Protein AF-0000000080638027 (afdb_homodimer)

Solvent-accessible surface area (backbone atoms only — not comparable to full-atom values): 30414 Å² total; per-residue (Å²): 112,67,66,59,52,50,53,53,52,50,51,52,50,50,53,31,50,50,35,41,50,49,53,50,50,50,38,49,48,41,51,50,54,26,44,48,64,58,46,44,28,52,50,46,30,54,32,40,14,24,24,44,79,69,52,69,70,39,82,75,74,63,70,72,46,83,67,70,30,71,64,28,46,64,45,35,45,59,78,43,69,43,68,48,13,46,51,43,37,51,51,43,24,51,52,20,22,51,25,27,47,54,32,11,49,50,45,12,46,44,69,55,70,52,86,56,92,59,50,66,58,52,51,48,54,42,50,47,55,68,35,48,44,60,74,71,37,45,61,43,41,48,52,52,34,52,75,70,64,34,58,60,46,66,48,78,73,24,57,63,29,45,34,29,47,41,62,49,20,49,55,36,20,55,54,50,62,71,49,65,64,64,62,58,51,53,38,44,73,72,65,46,31,52,60,48,38,41,64,70,49,46,47,64,73,37,43,43,52,49,46,51,47,33,51,54,41,34,45,51,51,58,47,43,39,66,60,50,59,72,40,38,79,49,74,87,66,28,29,49,46,43,52,52,56,62,43,55,47,98,87,54,65,49,57,27,33,39,24,19,40,43,54,58,63,39,45,59,38,44,51,52,43,65,72,46,46,64,37,69,57,49,61,65,50,64,76,60,62,74,64,60,82,112,112,68,66,60,54,50,52,53,53,50,50,53,52,49,54,32,50,50,37,40,51,48,53,49,50,49,38,50,48,41,50,50,52,26,44,47,66,59,46,43,26,51,51,48,30,53,32,39,14,23,25,44,78,68,53,69,69,38,81,75,75,62,70,72,47,84,66,68,30,72,62,26,45,64,46,34,45,60,79,42,67,43,69,49,13,46,51,43,37,52,51,43,24,52,50,20,23,50,25,28,47,55,31,11,47,50,44,12,47,44,69,54,72,54,87,55,92,60,50,69,58,52,52,49,54,41,50,48,55,65,34,46,43,61,73,71,37,45,62,43,42,47,53,52,34,51,73,71,65,35,58,60,46,66,48,76,72,22,58,62,30,47,34,29,46,41,63,50,19,50,55,37,21,56,53,51,62,70,50,65,64,61,62,58,51,54,38,45,73,73,64,46,31,50,60,50,38,42,65,70,49,46,48,66,73,37,42,42,53,49,48,51,46,33,51,52,41,34,44,51,52,58,48,43,38,65,60,51,58,72,39,38,77,49,74,88,64,27,30,49,46,42,53,53,55,63,42,54,47,98,87,52,66,48,57,26,33,39,24,19,40,42,53,59,63,38,45,60,36,44,51,52,42,66,71,46,44,63,38,68,56,49,60,66,51,63,77,61,62,76,66,61,84,111

Organism: Winmispira thermophila (strain ATCC 700085 / DSM 6578 / Z-1203) (NCBI:txid869211)

Structure (mmCIF, N/CA/C/O backbone):
data_AF-0000000080638027-model_v1
#
loop_
_entity.id
_entity.type
_entity.pdbx_description
1 polymer 'ABC-type transporter, integral membrane subunit'
#
loop_
_atom_site.group_PDB
_atom_site.id
_atom_site.type_symbol
_atom_site.label_atom_id
_atom_site.label_alt_id
_atom_site.label_comp_id
_atom_site.label_asym_id
_atom_site.label_entity_id
_atom_site.label_seq_id
_atom_site.pdbx_PDB_ins_code
_atom_site.Cartn_x
_atom_site.Cartn_y
_atom_site.Cartn_z
_atom_site.occupancy
_atom_site.B_iso_or_equiv
_atom_site.auth_seq_id
_atom_site.auth_comp_id
_atom_site.auth_asym_id
_atom_site.auth_atom_id
_atom_site.pdbx_PDB_model_num
ATOM 1 N N . MET A 1 1 ? 46.594 35.781 19.531 1 66.88 1 MET A N 1
ATOM 2 C CA . MET A 1 1 ? 45.375 35.125 19.969 1 66.88 1 MET A CA 1
ATOM 3 C C . MET A 1 1 ? 44.25 35.312 18.938 1 66.88 1 MET A C 1
ATOM 5 O O . MET A 1 1 ? 43.531 34.344 18.625 1 66.88 1 MET A O 1
ATOM 9 N N . GLU A 1 2 ? 44.219 36.375 18.234 1 80.38 2 GLU A N 1
ATOM 10 C CA . GLU A 1 2 ? 43.219 36.688 17.219 1 80.38 2 GLU A CA 1
ATOM 11 C C . GLU A 1 2 ? 43.438 35.875 15.953 1 80.38 2 GLU A C 1
ATOM 13 O O . GLU A 1 2 ? 42.469 35.375 15.344 1 80.38 2 GLU A O 1
ATOM 18 N N . THR A 1 3 ? 44.719 35.625 15.648 1 81.44 3 THR A N 1
ATOM 19 C CA . THR A 1 3 ? 45.031 34.906 14.422 1 81.44 3 THR A CA 1
ATOM 20 C C . THR A 1 3 ? 44.688 33.406 14.57 1 81.44 3 THR A C 1
ATOM 22 O O . THR A 1 3 ? 44.188 32.812 13.625 1 81.44 3 THR A O 1
ATOM 25 N N . ALA A 1 4 ? 44.906 32.938 15.766 1 83.12 4 ALA A N 1
ATOM 26 C CA . ALA A 1 4 ? 44.625 31.516 16.031 1 83.12 4 ALA A CA 1
ATOM 27 C C . ALA A 1 4 ? 43.125 31.25 15.984 1 83.12 4 ALA A C 1
ATOM 29 O O . ALA A 1 4 ? 42.688 30.219 15.453 1 83.12 4 ALA A O 1
ATOM 30 N N . MET A 1 5 ? 42.312 32.156 16.516 1 82.81 5 MET A N 1
ATOM 31 C CA . MET A 1 5 ? 40.875 32.062 16.5 1 82.81 5 MET A CA 1
ATOM 32 C C . MET A 1 5 ? 40.344 32.125 15.078 1 82.81 5 MET A C 1
ATOM 34 O O . MET A 1 5 ? 39.406 31.422 14.719 1 82.81 5 MET A O 1
ATOM 38 N N . ALA A 1 6 ? 40.969 33 14.273 1 83.88 6 ALA A N 1
ATOM 39 C CA . ALA A 1 6 ? 40.562 33.188 12.883 1 83.88 6 ALA A CA 1
ATOM 40 C C . ALA A 1 6 ? 40.812 31.906 12.078 1 83.88 6 ALA A C 1
ATOM 42 O O . ALA A 1 6 ? 40 31.5 11.266 1 83.88 6 ALA A O 1
ATOM 43 N N . THR A 1 7 ? 41.875 31.297 12.289 1 82.56 7 THR A N 1
ATOM 44 C CA . THR A 1 7 ? 42.25 30.078 11.594 1 82.56 7 THR A CA 1
ATOM 45 C C . THR A 1 7 ? 41.344 28.922 11.992 1 82.56 7 THR A C 1
ATOM 47 O O . THR A 1 7 ? 40.938 28.109 11.148 1 82.56 7 THR A O 1
ATOM 50 N N . LEU A 1 8 ? 40.938 28.875 13.305 1 79.75 8 LEU A N 1
ATOM 51 C CA . LEU A 1 8 ? 40.031 27.859 13.812 1 79.75 8 LEU A CA 1
ATOM 52 C C . LEU A 1 8 ? 38.625 28.031 13.227 1 79.75 8 LEU A C 1
ATOM 54 O O . LEU A 1 8 ? 37.969 27.047 12.891 1 79.75 8 LEU A O 1
ATOM 58 N N . MET A 1 9 ? 38.25 29.344 13.102 1 80.31 9 MET A N 1
ATOM 59 C CA . MET A 1 9 ? 36.938 29.641 12.531 1 80.31 9 MET A CA 1
ATOM 60 C C . MET A 1 9 ? 36.906 29.281 11.047 1 80.31 9 MET A C 1
ATOM 62 O O . MET A 1 9 ? 35.875 28.797 10.555 1 80.31 9 MET A O 1
ATOM 66 N N . GLU A 1 10 ? 38 29.516 10.391 1 79.81 10 GLU A N 1
ATOM 67 C CA . GLU A 1 10 ? 38.062 29.188 8.969 1 79.81 10 GLU A CA 1
ATOM 68 C C . GLU A 1 10 ? 38.062 27.672 8.75 1 79.81 10 GLU A C 1
ATOM 70 O O . GLU A 1 10 ? 37.438 27.188 7.812 1 79.81 10 GLU A O 1
ATOM 75 N N . LYS A 1 11 ? 38.781 26.984 9.57 1 76.44 11 LYS A N 1
ATOM 76 C CA . LYS A 1 11 ? 38.812 25.516 9.492 1 76.44 11 LYS A CA 1
ATOM 77 C C . LYS A 1 11 ? 37.406 24.938 9.75 1 76.44 11 LYS A C 1
ATOM 79 O O . LYS A 1 11 ? 37 24.016 9.047 1 76.44 11 LYS A O 1
ATOM 84 N N . LYS A 1 12 ? 36.719 25.453 10.695 1 75.19 12 LYS A N 1
ATOM 85 C CA . LYS A 1 12 ? 35.375 25 11.016 1 75.19 12 LYS A CA 1
ATOM 86 C C . LYS A 1 12 ? 34.438 25.266 9.852 1 75.19 12 LYS A C 1
ATOM 88 O O . LYS A 1 12 ? 33.562 24.438 9.531 1 75.19 12 LYS A O 1
ATOM 93 N N . LYS A 1 13 ? 34.625 26.406 9.242 1 76.62 13 LYS A N 1
ATOM 94 C CA . LYS A 1 13 ? 33.812 26.766 8.094 1 76.62 13 LYS A CA 1
ATOM 95 C C . LYS A 1 13 ? 34.062 25.812 6.922 1 76.62 13 LYS A C 1
ATOM 97 O O . LYS A 1 13 ? 33.125 25.422 6.219 1 76.62 13 LYS A O 1
ATOM 102 N N . ARG A 1 14 ? 35.281 25.438 6.68 1 77.12 14 ARG A N 1
ATOM 103 C CA . ARG A 1 14 ? 35.656 24.516 5.602 1 77.12 14 ARG A CA 1
ATOM 104 C C . ARG A 1 14 ? 35.094 23.125 5.848 1 77.12 14 ARG A C 1
ATOM 106 O O . ARG A 1 14 ? 34.625 22.469 4.918 1 77.12 14 ARG A O 1
ATOM 113 N N . GLU A 1 15 ? 35.188 22.656 7.031 1 74.06 15 GLU A N 1
ATOM 114 C CA . GLU A 1 15 ? 34.656 21.359 7.414 1 74.06 15 GLU A CA 1
ATOM 115 C C . GLU A 1 15 ? 33.125 21.312 7.23 1 74.06 15 GLU A C 1
ATOM 117 O O . GLU A 1 15 ? 32.594 20.312 6.77 1 74.06 15 GLU A O 1
ATOM 122 N N . GLN A 1 16 ? 32.531 22.422 7.527 1 73.5 16 GLN A N 1
ATOM 123 C CA . GLN A 1 16 ? 31.062 22.5 7.363 1 73.5 16 GLN A CA 1
ATOM 124 C C . GLN A 1 16 ? 30.672 22.453 5.891 1 73.5 16 GLN A C 1
ATOM 126 O O . GLN A 1 16 ? 29.688 21.812 5.523 1 73.5 16 GLN A O 1
ATOM 131 N N . LYS A 1 17 ? 31.5 23.141 5.164 1 76.12 17 LYS A N 1
ATOM 132 C CA . LYS A 1 17 ? 31.25 23.141 3.727 1 76.12 17 LYS A CA 1
ATOM 133 C C . LYS A 1 17 ? 31.438 21.75 3.135 1 76.12 17 LYS A C 1
ATOM 135 O O . LYS A 1 17 ? 30.656 21.312 2.287 1 76.12 17 LYS A O 1
ATOM 140 N N . THR A 1 18 ? 32.438 21.062 3.57 1 75.62 18 THR A N 1
ATOM 141 C CA . THR A 1 18 ? 32.719 19.719 3.08 1 75.62 18 THR A CA 1
ATOM 142 C C . THR A 1 18 ? 31.625 18.75 3.463 1 75.62 18 THR A C 1
ATOM 144 O O . THR A 1 18 ? 31.203 17.906 2.65 1 75.62 18 THR A O 1
ATOM 147 N N . LEU A 1 19 ? 31.141 18.859 4.539 1 72.88 19 LEU A N 1
ATOM 148 C CA . LEU A 1 19 ? 30.094 17.969 5.012 1 72.88 19 LEU A CA 1
ATOM 149 C C . LEU A 1 19 ? 28.781 18.25 4.293 1 72.88 19 LEU A C 1
ATOM 151 O O . LEU A 1 19 ? 28.016 17.312 4.02 1 72.88 19 LEU A O 1
ATOM 155 N N . TYR A 1 20 ? 28.641 19.531 4.066 1 72.38 20 TYR A N 1
ATOM 156 C CA . TYR A 1 20 ? 27.484 19.906 3.268 1 72.38 20 TYR A CA 1
ATOM 157 C C . TYR A 1 20 ? 27.531 19.266 1.887 1 72.38 20 TYR A C 1
ATOM 159 O O . TYR A 1 20 ? 26.547 18.672 1.435 1 72.38 20 TYR A O 1
ATOM 167 N N . TYR A 1 21 ? 28.703 19.281 1.312 1 76.38 21 TYR A N 1
ATOM 168 C CA . TYR A 1 21 ? 28.875 18.703 -0.019 1 76.38 21 TYR A CA 1
ATOM 169 C C . TYR A 1 21 ? 28.781 17.188 0.023 1 76.38 21 TYR A C 1
ATOM 171 O O . TYR A 1 21 ? 28.219 16.562 -0.885 1 76.38 21 TYR A O 1
ATOM 179 N N . PHE A 1 22 ? 29.25 16.672 1.063 1 76.5 22 PHE A N 1
ATOM 180 C CA . PHE A 1 22 ? 29.172 15.227 1.229 1 76.5 22 PHE A CA 1
ATOM 181 C C . PHE A 1 22 ? 27.719 14.766 1.358 1 76.5 22 PHE A C 1
ATOM 183 O O . PHE A 1 22 ? 27.328 13.781 0.743 1 76.5 22 PHE A O 1
ATOM 190 N N . SER A 1 23 ? 26.984 15.469 2.133 1 74.19 23 SER A N 1
ATOM 191 C CA . SER A 1 23 ? 25.562 15.148 2.301 1 74.19 23 SER A CA 1
ATOM 192 C C . SER A 1 23 ? 24.812 15.266 0.981 1 74.19 23 SER A C 1
ATOM 194 O O . SER A 1 23 ? 23.953 14.438 0.669 1 74.19 23 SER A O 1
ATOM 196 N N . ARG A 1 24 ? 25.234 16.203 0.282 1 74.88 24 ARG A N 1
ATOM 197 C CA . ARG A 1 24 ? 24.625 16.406 -1.027 1 74.88 24 ARG A CA 1
ATOM 198 C C . ARG A 1 24 ? 24.984 15.273 -1.979 1 74.88 24 ARG A C 1
ATOM 200 O O . ARG A 1 24 ? 24.125 14.773 -2.705 1 74.88 24 ARG A O 1
ATOM 207 N N . VAL A 1 25 ? 26.203 14.898 -1.945 1 82.19 25 VAL A N 1
ATOM 208 C CA . VAL A 1 25 ? 26.672 13.812 -2.803 1 82.19 25 VAL A CA 1
ATOM 209 C C . VAL A 1 25 ? 25.938 12.523 -2.436 1 82.19 25 VAL A C 1
ATOM 211 O O . VAL A 1 25 ? 25.531 11.758 -3.316 1 82.19 25 VAL A O 1
ATOM 214 N N . LEU A 1 26 ? 25.703 12.336 -1.19 1 80.44 26 LEU A N 1
ATOM 215 C CA . LEU A 1 26 ? 25 11.141 -0.727 1 80.44 26 LEU A CA 1
ATOM 216 C C . LEU A 1 26 ? 23.562 11.117 -1.227 1 80.44 26 LEU A C 1
ATOM 218 O O . LEU A 1 26 ? 23.078 10.07 -1.67 1 80.44 26 LEU A O 1
ATOM 222 N N . ILE A 1 27 ? 22.969 12.211 -1.187 1 77.44 27 ILE A N 1
ATOM 223 C CA . ILE A 1 27 ? 21.578 12.32 -1.648 1 77.44 27 ILE A CA 1
ATOM 224 C C . ILE A 1 27 ? 21.516 12.008 -3.143 1 77.44 27 ILE A C 1
ATOM 226 O O . ILE A 1 27 ? 20.641 11.25 -3.586 1 77.44 27 ILE A O 1
ATOM 230 N N . TYR A 1 28 ? 22.469 12.508 -3.844 1 81.12 28 TYR A N 1
ATOM 231 C CA . TYR A 1 28 ? 22.484 12.266 -5.281 1 81.12 28 TYR A CA 1
ATOM 232 C C . TYR A 1 28 ? 22.766 10.797 -5.59 1 81.12 28 TYR A C 1
ATOM 234 O O . TYR A 1 28 ? 22.188 10.227 -6.512 1 81.12 28 TYR A O 1
ATOM 242 N N . ILE A 1 29 ? 23.609 10.266 -4.816 1 85.81 29 ILE A N 1
ATOM 243 C CA . ILE A 1 29 ? 23.938 8.859 -5.012 1 85.81 29 ILE A CA 1
ATOM 244 C C . ILE A 1 29 ? 22.688 8 -4.75 1 85.81 29 ILE A C 1
ATOM 246 O O . ILE A 1 29 ? 22.359 7.109 -5.535 1 85.81 29 ILE A O 1
ATOM 250 N N . LEU A 1 30 ? 21.984 8.32 -3.676 1 84.56 30 LEU A N 1
ATOM 251 C CA . LEU A 1 30 ? 20.781 7.566 -3.334 1 84.56 30 LEU A CA 1
ATOM 252 C C . LEU A 1 30 ? 19.703 7.758 -4.395 1 84.56 30 LEU A C 1
ATOM 254 O O . LEU A 1 30 ? 19.016 6.801 -4.781 1 84.56 30 LEU A O 1
ATOM 258 N N . LEU A 1 31 ? 19.609 8.953 -4.848 1 81.06 31 LEU A N 1
ATOM 259 C CA . LEU A 1 31 ? 18.609 9.242 -5.859 1 81.06 31 LEU A CA 1
ATOM 260 C C . LEU A 1 31 ? 18.938 8.547 -7.176 1 81.06 31 LEU A C 1
ATOM 262 O O . LEU A 1 31 ? 18.047 7.98 -7.82 1 81.06 31 LEU A O 1
ATOM 266 N N . ILE A 1 32 ? 20.219 8.578 -7.543 1 83.88 32 ILE A N 1
ATOM 267 C CA . ILE A 1 32 ? 20.656 7.977 -8.805 1 83.88 32 ILE A CA 1
ATOM 268 C C . ILE A 1 32 ? 20.531 6.457 -8.719 1 83.88 32 ILE A C 1
ATOM 270 O O . ILE A 1 32 ? 19.984 5.82 -9.617 1 83.88 32 ILE A O 1
ATOM 274 N N . LEU A 1 33 ? 21 5.918 -7.645 1 84.62 33 LEU A N 1
ATOM 275 C CA . LEU A 1 33 ? 20.938 4.469 -7.484 1 84.62 33 LEU A CA 1
ATOM 276 C C . LEU A 1 33 ? 19.484 4.004 -7.367 1 84.62 33 LEU A C 1
ATOM 278 O O . LEU A 1 33 ? 19.125 2.969 -7.93 1 84.62 33 LEU A O 1
ATOM 282 N N . GLY A 1 34 ? 18.703 4.793 -6.59 1 80.19 34 GLY A N 1
ATOM 283 C CA . GLY A 1 34 ? 17.281 4.492 -6.516 1 80.19 34 GLY A CA 1
ATOM 284 C C . GLY A 1 34 ? 16.578 4.566 -7.859 1 80.19 34 GLY A C 1
ATOM 285 O O . GLY A 1 34 ? 15.781 3.691 -8.195 1 80.19 34 GLY A O 1
ATOM 286 N N . ALA A 1 35 ? 16.938 5.57 -8.586 1 79.25 35 ALA A N 1
ATOM 287 C CA . ALA A 1 35 ? 16.375 5.734 -9.93 1 79.25 35 ALA A CA 1
ATOM 288 C C . ALA A 1 35 ? 16.766 4.566 -10.836 1 79.25 35 ALA A C 1
ATOM 290 O O . ALA A 1 35 ? 15.938 4.059 -11.586 1 79.25 35 ALA A O 1
ATOM 291 N N . LEU A 1 36 ? 17.969 4.172 -10.742 1 80.38 36 LEU A N 1
ATOM 292 C CA . LEU A 1 36 ? 18.438 3.057 -11.562 1 80.38 36 LEU A CA 1
ATOM 293 C C . LEU A 1 36 ? 17.719 1.769 -11.195 1 80.38 36 LEU A C 1
ATOM 295 O O . LEU A 1 36 ? 17.344 0.99 -12.078 1 80.38 36 LEU A O 1
ATOM 299 N N . MET A 1 37 ? 17.469 1.604 -9.969 1 75.69 37 MET A N 1
ATOM 300 C CA . MET A 1 37 ? 16.797 0.396 -9.5 1 75.69 37 MET A CA 1
ATOM 301 C C . MET A 1 37 ? 15.352 0.37 -9.961 1 75.69 37 MET A C 1
ATOM 303 O O . MET A 1 37 ? 14.812 -0.694 -10.273 1 75.69 37 MET A O 1
ATOM 307 N N . ILE A 1 38 ? 14.781 1.495 -9.992 1 76.19 38 ILE A N 1
ATOM 308 C CA . ILE A 1 38 ? 13.359 1.571 -10.328 1 76.19 38 ILE A CA 1
ATOM 309 C C . ILE A 1 38 ? 13.195 1.632 -11.844 1 76.19 38 ILE A C 1
ATOM 311 O O . ILE A 1 38 ? 12.328 0.965 -12.406 1 76.19 38 ILE A O 1
ATOM 315 N N . PHE A 1 39 ? 14.07 2.336 -12.539 1 81.06 39 PHE A N 1
ATOM 316 C CA . PHE A 1 39 ? 13.867 2.607 -13.961 1 81.06 39 PHE A CA 1
ATOM 317 C C . PHE A 1 39 ? 14.492 1.511 -14.812 1 81.06 39 PHE A C 1
ATOM 319 O O . PHE A 1 39 ? 14.141 1.344 -15.977 1 81.06 39 PHE A O 1
ATOM 326 N N . PHE A 1 40 ? 15.367 0.772 -14.25 1 83.5 40 PHE A N 1
ATOM 327 C CA . PHE A 1 40 ? 15.977 -0.31 -15.016 1 83.5 40 PHE A CA 1
ATOM 328 C C . PHE A 1 40 ? 14.914 -1.312 -15.469 1 83.5 40 PHE A C 1
ATOM 330 O O . PHE A 1 40 ? 14.805 -1.614 -16.656 1 83.5 40 PHE A O 1
ATOM 337 N N . PRO A 1 41 ? 14.164 -1.833 -14.508 1 85.69 41 PRO A N 1
ATOM 338 C CA . PRO A 1 41 ? 13.109 -2.76 -14.93 1 85.69 41 PRO A CA 1
ATOM 339 C C . PRO A 1 41 ? 12.141 -2.135 -15.93 1 85.69 41 PRO A C 1
ATOM 341 O O . PRO A 1 41 ? 11.648 -2.82 -16.828 1 85.69 41 PRO A O 1
ATOM 344 N N . PHE A 1 42 ? 11.883 -0.958 -15.695 1 88.38 42 PHE A N 1
ATOM 345 C CA . PHE A 1 42 ? 11.008 -0.257 -16.625 1 88.38 42 PHE A CA 1
ATOM 346 C C . PHE A 1 42 ? 11.648 -0.181 -18.016 1 88.38 42 PHE A C 1
ATOM 348 O O . PHE A 1 42 ? 10.984 -0.456 -19.016 1 88.38 42 PHE A O 1
ATOM 355 N N . ALA A 1 43 ? 12.922 0.19 -18.031 1 89.06 43 ALA A N 1
ATOM 356 C CA . ALA A 1 43 ? 13.648 0.259 -19.297 1 89.06 43 ALA A CA 1
ATOM 357 C C . ALA A 1 43 ? 13.719 -1.112 -19.953 1 89.06 43 ALA A C 1
ATOM 359 O O . ALA A 1 43 ? 13.594 -1.224 -21.172 1 89.06 43 ALA A O 1
ATOM 360 N N . TRP A 1 44 ? 13.883 -2.074 -19.172 1 88.31 44 TRP A N 1
ATOM 361 C CA . TRP A 1 44 ? 13.914 -3.445 -19.656 1 88.31 44 TRP A CA 1
ATOM 362 C C . TRP A 1 44 ? 12.586 -3.82 -20.312 1 88.31 44 TRP A C 1
ATOM 364 O O . TRP A 1 44 ? 12.562 -4.453 -21.359 1 88.31 44 TRP A O 1
ATOM 374 N N . THR A 1 45 ? 11.539 -3.457 -19.641 1 90.94 45 THR A N 1
ATOM 375 C CA . THR A 1 45 ? 10.195 -3.754 -20.125 1 90.94 45 THR A CA 1
ATOM 376 C C . THR A 1 45 ? 9.953 -3.09 -21.469 1 90.94 45 THR A C 1
ATOM 378 O O . THR A 1 45 ? 9.508 -3.744 -22.422 1 90.94 45 THR A O 1
ATOM 381 N N . VAL A 1 46 ? 10.344 -1.877 -21.609 1 93.25 46 VAL A N 1
ATOM 382 C CA . VAL A 1 46 ? 10.141 -1.142 -22.844 1 93.25 46 VAL A CA 1
ATOM 383 C C . VAL A 1 46 ? 11.039 -1.713 -23.938 1 93.25 46 VAL A C 1
ATOM 385 O O . VAL A 1 46 ? 10.602 -1.912 -25.078 1 93.25 46 VAL A O 1
ATOM 388 N N . SER A 1 47 ? 12.242 -1.989 -23.594 1 94.06 47 SER A N 1
ATOM 389 C CA . SER A 1 47 ? 13.18 -2.57 -24.547 1 94.06 47 SER A CA 1
ATOM 390 C C . SER A 1 47 ? 12.68 -3.916 -25.062 1 94.06 47 SER A C 1
ATOM 392 O O . SER A 1 47 ? 12.656 -4.152 -26.266 1 94.06 47 SER A O 1
ATOM 394 N N . THR A 1 48 ? 12.234 -4.77 -24.156 1 93 48 THR A N 1
ATOM 395 C CA . THR A 1 48 ? 11.781 -6.109 -24.516 1 93 48 THR A CA 1
ATOM 396 C C . THR A 1 48 ? 10.492 -6.051 -25.328 1 93 48 THR A C 1
ATOM 398 O O . THR A 1 48 ? 10.266 -6.887 -26.203 1 93 48 THR A O 1
ATOM 401 N N . SER A 1 49 ? 9.664 -5.059 -25.031 1 95.12 49 SER A N 1
ATOM 402 C CA . SER A 1 49 ? 8.398 -4.895 -25.734 1 95.12 49 SER A CA 1
ATOM 403 C C . SER A 1 49 ? 8.633 -4.629 -27.219 1 95.12 49 SER A C 1
ATOM 405 O O . SER A 1 49 ? 7.719 -4.766 -28.031 1 95.12 49 SER A O 1
ATOM 407 N N . LEU A 1 50 ? 9.898 -4.266 -27.578 1 97.25 50 LEU A N 1
ATOM 408 C CA . LEU A 1 50 ? 10.219 -3.887 -28.938 1 97.25 50 LEU A CA 1
ATOM 409 C C . LEU A 1 50 ? 11.086 -4.945 -29.609 1 97.25 50 LEU A C 1
ATOM 411 O O . LEU A 1 50 ? 11.586 -4.738 -30.719 1 97.25 50 LEU A O 1
ATOM 415 N N . LYS A 1 51 ? 11.219 -6.047 -29 1 96.19 51 LYS A N 1
ATOM 416 C CA . LYS A 1 51 ? 12.07 -7.117 -29.516 1 96.19 51 LYS A CA 1
ATOM 417 C C . LYS A 1 51 ? 11.242 -8.18 -30.234 1 96.19 51 LYS A C 1
ATOM 419 O O . LYS A 1 51 ? 10.078 -8.391 -29.922 1 96.19 51 LYS A O 1
ATOM 424 N N . THR A 1 52 ? 11.883 -8.883 -31.172 1 94.25 52 THR A N 1
ATOM 425 C CA . THR A 1 52 ? 11.305 -10.078 -31.781 1 94.25 52 THR A CA 1
ATOM 426 C C . THR A 1 52 ? 11.453 -11.273 -30.844 1 94.25 52 THR A C 1
ATOM 428 O O . THR A 1 52 ? 12.164 -11.203 -29.844 1 94.25 52 THR A O 1
ATOM 431 N N . ASP A 1 53 ? 10.727 -12.312 -31.203 1 89.44 53 ASP A N 1
ATOM 432 C CA . ASP A 1 53 ? 10.805 -13.531 -30.406 1 89.44 53 ASP A CA 1
ATOM 433 C C . ASP A 1 53 ? 12.25 -14.031 -30.312 1 89.44 53 ASP A C 1
ATOM 435 O O . ASP A 1 53 ? 12.688 -14.469 -29.234 1 89.44 53 ASP A O 1
ATOM 439 N N . LYS A 1 54 ? 12.922 -13.914 -31.391 1 89.88 54 LYS A N 1
ATOM 440 C CA . LYS A 1 54 ? 14.305 -14.383 -31.453 1 89.88 54 LYS A CA 1
ATOM 441 C C . LYS A 1 54 ? 15.219 -13.508 -30.594 1 89.88 54 LYS A C 1
ATOM 443 O O . LYS A 1 54 ? 16.094 -14.016 -29.891 1 89.88 54 LYS A O 1
ATOM 448 N N . GLN A 1 55 ? 14.977 -12.234 -30.594 1 91.94 55 GLN A N 1
ATOM 449 C CA . GLN A 1 55 ? 15.812 -11.273 -29.875 1 91.94 55 GLN A CA 1
ATOM 450 C C . GLN A 1 55 ? 15.648 -11.43 -28.359 1 91.94 55 GLN A C 1
ATOM 452 O O . GLN A 1 55 ? 16.594 -11.188 -27.594 1 91.94 55 GLN A O 1
ATOM 457 N N . VAL A 1 56 ? 14.492 -11.812 -27.953 1 87.38 56 VAL A N 1
ATOM 458 C CA . VAL A 1 56 ? 14.195 -11.961 -26.531 1 87.38 56 VAL A CA 1
ATOM 459 C C . VAL A 1 56 ? 15.039 -13.086 -25.938 1 87.38 56 VAL A C 1
ATOM 461 O O . VAL A 1 56 ? 15.445 -13.023 -24.781 1 87.38 56 VAL A O 1
ATOM 464 N N . LEU A 1 57 ? 15.367 -14.016 -26.766 1 82.44 57 LEU A N 1
ATOM 465 C CA . LEU A 1 57 ? 16.062 -15.203 -26.297 1 82.44 57 LEU A CA 1
ATOM 466 C C . LEU A 1 57 ? 17.578 -15.07 -26.531 1 82.44 57 LEU A C 1
ATOM 468 O O . LEU A 1 57 ? 18.344 -15.953 -26.125 1 82.44 57 LEU A O 1
ATOM 472 N N . GLU A 1 58 ? 17.953 -14.023 -27.094 1 82.88 58 GLU A N 1
ATOM 473 C CA . GLU A 1 58 ? 19.375 -13.836 -27.422 1 82.88 58 GLU A CA 1
ATOM 474 C C . GLU A 1 58 ? 20.203 -13.617 -26.156 1 82.88 58 GLU A C 1
ATOM 476 O O . GLU A 1 58 ? 19.719 -13.062 -25.172 1 82.88 58 GLU A O 1
ATOM 481 N N . PHE A 1 59 ? 21.344 -14.156 -26.188 1 80.81 59 PHE A N 1
ATOM 482 C CA . PHE A 1 59 ? 22.328 -13.898 -25.156 1 80.81 59 PHE A CA 1
ATOM 483 C C . PHE A 1 59 ? 23.656 -13.438 -25.766 1 80.81 59 PHE A C 1
ATOM 485 O O . PHE A 1 59 ? 24.156 -14.062 -26.703 1 80.81 59 PHE A O 1
ATOM 492 N N . PRO A 1 60 ? 24.203 -12.328 -25.328 1 81.12 60 PRO A N 1
ATOM 493 C CA . PRO A 1 60 ? 23.719 -11.43 -24.281 1 81.12 60 PRO A CA 1
ATOM 494 C C . PRO A 1 60 ? 22.5 -10.625 -24.703 1 81.12 60 PRO A C 1
ATOM 496 O O . PRO A 1 60 ? 22.266 -10.422 -25.906 1 81.12 60 PRO A O 1
ATOM 499 N N . PRO A 1 61 ? 21.766 -10.234 -23.688 1 80.88 61 PRO A N 1
ATOM 500 C CA . PRO A 1 61 ? 20.562 -9.484 -24.016 1 80.88 61 PRO A CA 1
ATOM 501 C C . PRO A 1 61 ? 20.859 -8.172 -24.734 1 80.88 61 PRO A C 1
ATOM 503 O O . PRO A 1 61 ? 21.844 -7.508 -24.422 1 80.88 61 PRO A O 1
ATOM 506 N N . SER A 1 62 ? 20.094 -7.922 -25.781 1 84.81 62 SER A N 1
ATOM 507 C CA . SER A 1 62 ? 20.203 -6.652 -26.5 1 84.81 62 SER A CA 1
ATOM 508 C C . SER A 1 62 ? 19.312 -5.59 -25.875 1 84.81 62 SER A C 1
ATOM 510 O O . SER A 1 62 ? 18.125 -5.832 -25.625 1 84.81 62 SER A O 1
ATOM 512 N N . TRP A 1 63 ? 19.891 -4.516 -25.578 1 86.38 63 TRP A N 1
ATOM 513 C CA . TRP A 1 63 ? 19.125 -3.42 -24.969 1 86.38 63 TRP A CA 1
ATOM 514 C C . TRP A 1 63 ? 18.344 -2.652 -26.031 1 86.38 63 TRP A C 1
ATOM 516 O O . TRP A 1 63 ? 17.203 -2.25 -25.797 1 86.38 63 TRP A O 1
ATOM 526 N N . ILE A 1 64 ? 19.047 -2.529 -27.156 1 90.69 64 ILE A N 1
ATOM 527 C CA . ILE A 1 64 ? 18.391 -1.866 -28.281 1 90.69 64 ILE A CA 1
ATOM 528 C C . ILE A 1 64 ? 18.078 -2.887 -29.359 1 90.69 64 ILE A C 1
ATOM 530 O O . ILE A 1 64 ? 18.984 -3.393 -30.031 1 90.69 64 ILE A O 1
ATOM 534 N N . PRO A 1 65 ? 16.844 -3.152 -29.453 1 92.19 65 PRO A N 1
ATOM 535 C CA . PRO A 1 65 ? 16.469 -4.18 -30.438 1 92.19 65 PRO A CA 1
ATOM 536 C C . PRO A 1 65 ? 16.703 -3.736 -31.875 1 92.19 65 PRO A C 1
ATOM 538 O O . PRO A 1 65 ? 16.484 -2.564 -32.219 1 92.19 65 PRO A O 1
ATOM 541 N N . ARG A 1 66 ? 17.266 -4.691 -32.688 1 91.75 66 ARG A N 1
ATOM 542 C CA . ARG A 1 66 ? 17.422 -4.539 -34.125 1 91.75 66 ARG A CA 1
ATOM 543 C C . ARG A 1 66 ? 17.016 -5.812 -34.844 1 91.75 66 ARG A C 1
ATOM 545 O O . ARG A 1 66 ? 17.672 -6.848 -34.719 1 91.75 66 ARG A O 1
ATOM 552 N N . PRO A 1 67 ? 15.961 -5.613 -35.562 1 93.88 67 PRO A N 1
ATOM 553 C CA . PRO A 1 67 ? 15.039 -4.512 -35.844 1 93.88 67 PRO A CA 1
ATOM 554 C C . PRO A 1 67 ? 14.094 -4.227 -34.688 1 93.88 67 PRO A C 1
ATOM 556 O O . PRO A 1 67 ? 13.977 -5.047 -33.75 1 93.88 67 PRO A O 1
ATOM 559 N N . ILE A 1 68 ? 13.539 -3.051 -34.719 1 96.5 68 ILE A N 1
ATOM 560 C CA . ILE A 1 68 ? 12.531 -2.672 -33.719 1 96.5 68 ILE A CA 1
ATOM 561 C C . ILE A 1 68 ? 11.172 -3.244 -34.125 1 96.5 68 ILE A C 1
ATOM 563 O O . ILE A 1 68 ? 10.719 -3.051 -35.25 1 96.5 68 ILE A O 1
ATOM 567 N N . ALA A 1 69 ? 10.531 -3.982 -33.25 1 96.94 69 ALA A N 1
ATOM 568 C CA . ALA A 1 69 ? 9.258 -4.641 -33.531 1 96.94 69 ALA A CA 1
ATOM 569 C C . ALA A 1 69 ? 8.086 -3.832 -32.969 1 96.94 69 ALA A C 1
ATOM 571 O O . ALA A 1 69 ? 7.43 -4.262 -32.031 1 96.94 69 ALA A O 1
ATOM 572 N N . TRP A 1 70 ? 7.719 -2.775 -33.719 1 96.62 70 TRP A N 1
ATOM 573 C CA . TRP A 1 70 ? 6.598 -1.933 -33.312 1 96.62 70 TRP A CA 1
ATOM 574 C C . TRP A 1 70 ? 5.285 -2.711 -33.344 1 96.62 70 TRP A C 1
ATOM 576 O O . TRP A 1 70 ? 4.312 -2.34 -32.688 1 96.62 70 TRP A O 1
ATOM 586 N N . GLU A 1 71 ? 5.293 -3.783 -34.062 1 96.69 71 GLU A N 1
ATOM 587 C CA . GLU A 1 71 ? 4.078 -4.566 -34.25 1 96.69 71 GLU A CA 1
ATOM 588 C C . GLU A 1 71 ? 3.65 -5.273 -32.969 1 96.69 71 GLU A C 1
ATOM 590 O O . GLU A 1 71 ? 2.512 -5.734 -32.875 1 96.69 71 GLU A O 1
ATOM 595 N N . ASN A 1 72 ? 4.59 -5.371 -32 1 96.94 72 ASN A N 1
ATOM 596 C CA . ASN A 1 72 ? 4.277 -6.016 -30.734 1 96.94 72 ASN A CA 1
ATOM 597 C C . ASN A 1 72 ? 3.146 -5.297 -30.016 1 96.94 72 ASN A C 1
ATOM 599 O O . ASN A 1 72 ? 2.371 -5.926 -29.281 1 96.94 72 ASN A O 1
ATOM 603 N N . TYR A 1 73 ? 3.027 -4.023 -30.219 1 96.94 73 TYR A N 1
ATOM 604 C CA . TYR A 1 73 ? 2.062 -3.24 -29.453 1 96.94 73 TYR A CA 1
ATOM 605 C C . TYR A 1 73 ? 0.639 -3.531 -29.922 1 96.94 73 TYR A C 1
ATOM 607 O O . TYR A 1 73 ? -0.196 -3.982 -29.141 1 96.94 73 TYR A O 1
ATOM 615 N N . PRO A 1 74 ? 0.333 -3.381 -31.203 1 96.94 74 PRO A N 1
ATOM 616 C CA . PRO A 1 74 ? -1.024 -3.76 -31.609 1 96.94 74 PRO A CA 1
ATOM 617 C C . PRO A 1 74 ? -1.296 -5.254 -31.438 1 96.94 74 PRO A C 1
ATOM 619 O O . PRO A 1 74 ? -2.412 -5.645 -31.094 1 96.94 74 PRO A O 1
ATOM 622 N N . ARG A 1 75 ? -0.34 -6.051 -31.625 1 95.75 75 ARG A N 1
ATOM 623 C CA . ARG A 1 75 ? -0.518 -7.492 -31.484 1 95.75 75 ARG A CA 1
ATOM 624 C C . ARG A 1 75 ? -0.824 -7.852 -30.031 1 95.75 75 ARG A C 1
ATOM 626 O O . ARG A 1 75 ? -1.739 -8.633 -29.75 1 95.75 75 ARG A O 1
ATOM 633 N N . ALA A 1 76 ? -0.064 -7.316 -29.094 1 94.56 76 ALA A N 1
ATOM 634 C CA . ALA A 1 76 ? -0.245 -7.59 -27.672 1 94.56 76 ALA A CA 1
ATOM 635 C C . ALA A 1 76 ? -1.65 -7.211 -27.219 1 94.56 76 ALA A C 1
ATOM 637 O O . ALA A 1 76 ? -2.232 -7.883 -26.359 1 94.56 76 ALA A O 1
ATOM 638 N N . LEU A 1 77 ? -2.219 -6.172 -27.875 1 96 77 LEU A N 1
ATOM 639 C CA . LEU A 1 77 ? -3.49 -5.633 -27.422 1 96 77 LEU A CA 1
ATOM 640 C C . LEU A 1 77 ? -4.66 -6.305 -28.125 1 96 77 LEU A C 1
ATOM 642 O O . LEU A 1 77 ? -5.816 -6.113 -27.75 1 96 77 LEU A O 1
ATOM 646 N N . THR A 1 78 ? -4.344 -7.176 -29.141 1 94.75 78 THR A N 1
ATOM 647 C CA . THR A 1 78 ? -5.434 -7.766 -29.906 1 94.75 78 THR A CA 1
ATOM 648 C C . THR A 1 78 ? -5.43 -9.281 -29.781 1 94.75 78 THR A C 1
ATOM 650 O O . THR A 1 78 ? -6.438 -9.938 -30.047 1 94.75 78 THR A O 1
ATOM 653 N N . VAL A 1 79 ? -4.301 -9.867 -29.406 1 92.12 79 VAL A N 1
ATOM 654 C CA . VAL A 1 79 ? -4.242 -11.312 -29.219 1 92.12 79 VAL A CA 1
ATOM 655 C C . VAL A 1 79 ? -5.195 -11.734 -28.109 1 92.12 79 VAL A C 1
ATOM 657 O O . VAL A 1 79 ? -5.695 -12.859 -28.109 1 92.12 79 VAL A O 1
ATOM 660 N N . ARG A 1 80 ? -5.434 -10.875 -27.172 1 91.5 80 ARG A N 1
ATOM 661 C CA . ARG A 1 80 ? -6.453 -10.984 -26.141 1 91.5 80 ARG A CA 1
ATOM 662 C C . ARG A 1 80 ? -7.301 -9.719 -26.062 1 91.5 80 ARG A C 1
ATOM 664 O O . ARG A 1 80 ? -6.879 -8.656 -26.531 1 91.5 80 ARG A O 1
ATOM 671 N N . PRO A 1 81 ? -8.406 -9.875 -25.531 1 95.5 81 PRO A N 1
ATOM 672 C CA . PRO A 1 81 ? -9.297 -8.711 -25.578 1 95.5 81 PRO A CA 1
ATOM 673 C C . PRO A 1 81 ? -8.938 -7.66 -24.531 1 95.5 81 PRO A C 1
ATOM 675 O O . PRO A 1 81 ? -9.734 -7.387 -23.625 1 95.5 81 PRO A O 1
ATOM 678 N N . PHE A 1 82 ? -7.859 -6.988 -24.734 1 96.38 82 PHE A N 1
ATOM 679 C CA . PHE A 1 82 ? -7.363 -6.02 -23.766 1 96.38 82 PHE A CA 1
ATOM 680 C C . PHE A 1 82 ? -8.273 -4.805 -23.688 1 96.38 82 PHE A C 1
ATOM 682 O O . PHE A 1 82 ? -8.297 -4.09 -22.688 1 96.38 82 PHE A O 1
ATOM 689 N N . HIS A 1 83 ? -9.023 -4.559 -24.797 1 97 83 HIS A N 1
ATOM 690 C CA . HIS A 1 83 ? -9.992 -3.467 -24.719 1 97 83 HIS A CA 1
ATOM 691 C C . HIS A 1 83 ? -11.047 -3.74 -23.641 1 97 83 HIS A C 1
ATOM 693 O O . HIS A 1 83 ? -11.508 -2.812 -22.969 1 97 83 HIS A O 1
ATOM 699 N N . ILE A 1 84 ? -11.391 -5.027 -23.453 1 97.81 84 ILE A N 1
ATOM 700 C CA . ILE A 1 84 ? -12.336 -5.422 -22.422 1 97.81 84 ILE A CA 1
ATOM 701 C C . ILE A 1 84 ? -11.664 -5.332 -21.047 1 97.81 84 ILE A C 1
ATOM 703 O O . ILE A 1 84 ? -12.25 -4.828 -20.094 1 97.81 84 ILE A O 1
ATOM 707 N N . TYR A 1 85 ? -10.398 -5.73 -20.953 1 97.62 85 TYR A N 1
ATOM 708 C CA . TYR A 1 85 ? -9.664 -5.688 -19.703 1 97.62 85 TYR A CA 1
ATOM 709 C C . TYR A 1 85 ? -9.523 -4.258 -19.203 1 97.62 85 TYR A C 1
ATOM 711 O O . TYR A 1 85 ? -9.719 -3.986 -18.016 1 97.62 85 TYR A O 1
ATOM 719 N N . PHE A 1 86 ? -9.219 -3.383 -20.156 1 97.88 86 PHE A N 1
ATOM 720 C CA . PHE A 1 86 ? -9.094 -1.975 -19.797 1 97.88 86 PHE A CA 1
ATOM 721 C C . PHE A 1 86 ? -10.43 -1.409 -19.344 1 97.88 86 PHE A C 1
ATOM 723 O O . PHE A 1 86 ? -10.508 -0.726 -18.312 1 97.88 86 PHE A O 1
ATOM 730 N N . ARG A 1 87 ? -11.438 -1.679 -20.062 1 98.19 87 ARG A N 1
ATOM 731 C CA . ARG A 1 87 ? -12.773 -1.206 -19.688 1 98.19 87 ARG A CA 1
ATOM 732 C C . ARG A 1 87 ? -13.156 -1.693 -18.297 1 98.19 87 ARG A C 1
ATOM 734 O O . ARG A 1 87 ? -13.617 -0.909 -17.469 1 98.19 87 ARG A O 1
ATOM 741 N N . ASN A 1 88 ? -12.977 -2.963 -18.062 1 98.62 88 ASN A N 1
ATOM 742 C CA . ASN A 1 88 ? -13.297 -3.541 -16.766 1 98.62 88 ASN A CA 1
ATOM 743 C C . ASN A 1 88 ? -12.5 -2.881 -15.648 1 98.62 88 ASN A C 1
ATOM 745 O O . ASN A 1 88 ? -13.062 -2.535 -14.602 1 98.62 88 ASN A O 1
ATOM 749 N N . THR A 1 89 ? -11.219 -2.707 -15.883 1 98.06 89 THR A N 1
ATOM 750 C CA . THR A 1 89 ? -10.352 -2.127 -14.859 1 98.06 89 THR A CA 1
ATOM 751 C C . THR A 1 89 ? -10.758 -0.686 -14.562 1 98.06 89 THR A C 1
ATOM 753 O O . THR A 1 89 ? -10.828 -0.281 -13.398 1 98.06 89 THR A O 1
ATOM 756 N N . PHE A 1 90 ? -11.094 0.069 -15.594 1 98.31 90 PHE A N 1
ATOM 757 C CA . PHE A 1 90 ? -11.531 1.447 -15.406 1 98.31 90 PHE A CA 1
ATOM 758 C C . PHE A 1 90 ? -12.859 1.496 -14.656 1 98.31 90 PHE A C 1
ATOM 760 O O . PHE A 1 90 ? -13.07 2.367 -13.805 1 98.31 90 PHE A O 1
ATOM 767 N N . LEU A 1 91 ? -13.719 0.612 -14.977 1 98.69 91 LEU A N 1
ATOM 768 C CA . LEU A 1 91 ? -15.008 0.567 -14.312 1 98.69 91 LEU A CA 1
ATOM 769 C C . LEU A 1 91 ? -14.852 0.234 -12.828 1 98.69 91 LEU A C 1
ATOM 771 O O . LEU A 1 91 ? -15.398 0.927 -11.969 1 98.69 91 LEU A O 1
ATOM 775 N N . ILE A 1 92 ? -14.109 -0.783 -12.539 1 98.75 92 ILE A N 1
ATOM 776 C CA . ILE A 1 92 ? -13.867 -1.184 -11.156 1 98.75 92 ILE A CA 1
ATOM 777 C C . ILE A 1 92 ? -13.172 -0.052 -10.406 1 98.75 92 ILE A C 1
ATOM 779 O O . ILE A 1 92 ? -13.562 0.292 -9.289 1 98.75 92 ILE A O 1
ATOM 783 N N . ALA A 1 93 ? -12.148 0.507 -11.039 1 98.19 93 ALA A N 1
ATOM 784 C CA . ALA A 1 93 ? -11.398 1.592 -10.406 1 98.19 93 ALA A CA 1
ATOM 785 C C . ALA A 1 93 ? -12.305 2.789 -10.125 1 98.19 93 ALA A C 1
ATOM 787 O O . ALA A 1 93 ? -12.227 3.385 -9.047 1 98.19 93 ALA A O 1
ATOM 788 N N . GLY A 1 94 ? -13.109 3.154 -11.094 1 98.25 94 GLY A N 1
ATOM 789 C CA . GLY A 1 94 ? -14.016 4.27 -10.906 1 98.25 94 GLY A CA 1
ATOM 790 C C . GLY A 1 94 ? -14.969 4.074 -9.742 1 98.25 94 GLY A C 1
ATOM 791 O O . GLY A 1 94 ? -15.133 4.969 -8.906 1 98.25 94 GLY A O 1
ATOM 792 N N . ILE A 1 95 ? -15.594 2.932 -9.664 1 98.62 95 ILE A N 1
ATOM 793 C CA . ILE A 1 95 ? -16.547 2.619 -8.602 1 98.62 95 ILE A CA 1
ATOM 794 C C . ILE A 1 95 ? -15.812 2.559 -7.258 1 98.62 95 ILE A C 1
ATOM 796 O O . ILE A 1 95 ? -16.297 3.102 -6.262 1 98.62 95 ILE A O 1
ATOM 800 N N . ALA A 1 96 ? -14.648 1.931 -7.273 1 98.25 96 ALA A N 1
ATOM 801 C CA . ALA A 1 96 ? -13.883 1.768 -6.047 1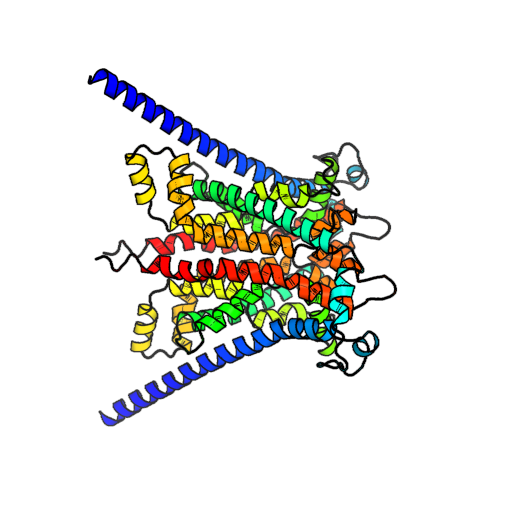 98.25 96 ALA A CA 1
ATOM 802 C C . ALA A 1 96 ? -13.406 3.117 -5.508 1 98.25 96 ALA A C 1
ATOM 804 O O . ALA A 1 96 ? -13.484 3.373 -4.305 1 98.25 96 ALA A O 1
ATOM 805 N N . VAL A 1 97 ? -12.891 3.965 -6.418 1 97.56 97 VAL A N 1
ATOM 806 C CA . VAL A 1 97 ? -12.445 5.293 -6.012 1 97.56 97 VAL A CA 1
ATOM 807 C C . VAL A 1 97 ? -13.609 6.078 -5.422 1 97.56 97 VAL A C 1
ATOM 809 O O . VAL A 1 97 ? -13.477 6.703 -4.367 1 97.56 97 VAL A O 1
ATOM 812 N N . PHE A 1 98 ? -14.688 6.043 -6.074 1 98 98 PHE A N 1
ATOM 813 C CA . PHE A 1 98 ? -15.875 6.75 -5.602 1 98 98 PHE A CA 1
ATOM 814 C C . PHE A 1 98 ? -16.297 6.254 -4.223 1 98 98 PHE A C 1
ATOM 816 O O . PHE A 1 98 ? -16.516 7.051 -3.309 1 98 98 PHE A O 1
ATOM 823 N N . GLY A 1 99 ? -16.438 4.977 -4.062 1 97.06 99 GLY A N 1
ATOM 824 C CA . GLY A 1 99 ? -16.812 4.402 -2.783 1 97.06 99 GLY A CA 1
ATOM 825 C C . GLY A 1 99 ? -15.836 4.727 -1.671 1 97.06 99 GLY A C 1
ATOM 826 O O . GLY A 1 99 ? -16.234 5.074 -0.561 1 97.06 99 GLY A O 1
ATOM 827 N N . MET A 1 100 ? -14.57 4.629 -1.964 1 97.25 100 MET A N 1
ATOM 828 C CA . MET A 1 100 ? -13.508 4.867 -0.988 1 97.25 100 MET A CA 1
ATOM 829 C C . MET A 1 100 ? -13.508 6.32 -0.525 1 97.25 100 MET A C 1
ATOM 831 O O . MET A 1 100 ? -13.461 6.594 0.676 1 97.25 100 MET A O 1
ATOM 835 N N . VAL A 1 101 ? -13.555 7.223 -1.483 1 97.12 101 VAL A N 1
ATOM 836 C CA . VAL A 1 101 ? -13.516 8.641 -1.153 1 97.12 101 VAL A CA 1
ATOM 837 C C . VAL A 1 101 ? -14.773 9.023 -0.372 1 97.12 101 VAL A C 1
ATOM 839 O O . VAL A 1 101 ? -14.695 9.727 0.637 1 97.12 101 VAL A O 1
ATOM 842 N N . LEU A 1 102 ? -15.883 8.531 -0.794 1 95.19 102 LEU A N 1
ATOM 843 C CA . LEU A 1 102 ? -17.156 8.836 -0.151 1 95.19 102 LEU A CA 1
ATOM 844 C C . LEU A 1 102 ? -17.172 8.32 1.284 1 95.19 102 LEU A C 1
ATOM 846 O O . LEU A 1 102 ? -17.422 9.086 2.221 1 95.19 102 LEU A O 1
ATOM 850 N N . SER A 1 103 ? -16.891 7.086 1.461 1 94.5 103 SER A N 1
ATOM 851 C CA . SER A 1 103 ? -17.016 6.461 2.773 1 94.5 103 SER A CA 1
ATOM 852 C C . SER A 1 103 ? -15.93 6.957 3.729 1 94.5 103 SER A C 1
ATOM 854 O O . SER A 1 103 ? -16.219 7.316 4.871 1 94.5 103 SER A O 1
ATOM 856 N N . SER A 1 104 ? -14.711 7.02 3.232 1 95.88 104 SER A N 1
ATOM 857 C CA . SER A 1 104 ? -13.609 7.406 4.109 1 95.88 104 SER A CA 1
ATOM 858 C C . SER A 1 104 ? -13.719 8.867 4.523 1 95.88 104 SER A C 1
ATOM 860 O O . SER A 1 104 ? -13.328 9.242 5.633 1 95.88 104 SER A O 1
ATOM 862 N N . SER A 1 105 ? -14.203 9.734 3.633 1 95.75 105 SER A N 1
ATOM 863 C CA . SER A 1 105 ? -14.352 11.141 3.984 1 95.75 105 SER A CA 1
ATOM 864 C C . SER A 1 105 ? -15.398 11.336 5.078 1 95.75 105 SER A C 1
ATOM 866 O O . SER A 1 105 ? -15.203 12.141 5.988 1 95.75 105 SER A O 1
ATOM 868 N N . VAL A 1 106 ? -16.484 10.594 5.004 1 92.31 106 VAL A N 1
ATOM 869 C CA . VAL A 1 106 ? -17.531 10.68 6.016 1 92.31 106 VAL A CA 1
ATOM 870 C C . VAL A 1 106 ? -16.984 10.219 7.363 1 92.31 106 VAL A C 1
ATOM 872 O O . VAL A 1 106 ? -17.172 10.891 8.383 1 92.31 106 VAL A O 1
ATOM 875 N N . VAL A 1 107 ? -16.312 9.102 7.328 1 92.12 107 VAL A N 1
ATOM 876 C CA . VAL A 1 107 ? -15.781 8.531 8.562 1 92.12 107 VAL A CA 1
ATOM 877 C C . VAL A 1 107 ? -14.711 9.453 9.141 1 92.12 107 VAL A C 1
ATOM 879 O O . VAL A 1 107 ? -14.672 9.703 10.344 1 92.12 107 VAL A O 1
ATOM 882 N N . ALA A 1 108 ? -13.883 9.945 8.273 1 93.81 108 ALA A N 1
ATOM 883 C CA . ALA A 1 108 ? -12.852 10.875 8.711 1 93.81 108 ALA A CA 1
ATOM 884 C C . ALA A 1 108 ? -13.461 12.117 9.344 1 93.81 108 ALA A C 1
ATOM 886 O O . ALA A 1 108 ? -12.977 12.602 10.375 1 93.81 108 ALA A O 1
ATOM 887 N N . TYR A 1 109 ? -14.461 12.641 8.719 1 92.12 109 TYR A N 1
ATOM 888 C CA . TYR A 1 109 ? -15.164 13.797 9.266 1 92.12 109 TYR A CA 1
ATOM 889 C C . TYR A 1 109 ? -15.711 13.508 10.656 1 92.12 109 TYR A C 1
ATOM 891 O O . TYR A 1 109 ? -15.586 14.328 11.562 1 92.12 109 TYR A O 1
ATOM 899 N N . GLY A 1 110 ? -16.297 12.375 10.797 1 89.44 110 GLY A N 1
ATOM 900 C CA . GLY A 1 110 ? -16.812 11.977 12.094 1 89.44 110 GLY A CA 1
ATOM 901 C C . GLY A 1 110 ? -15.742 11.93 13.172 1 89.44 110 GLY A C 1
ATOM 902 O O . GLY A 1 110 ? -15.938 12.461 14.266 1 89.44 110 GLY A O 1
ATOM 903 N N . PHE A 1 111 ? -14.648 11.414 12.852 1 90.25 111 PHE A N 1
ATOM 904 C CA . PHE A 1 111 ? -13.57 11.273 13.828 1 90.25 111 PHE A CA 1
ATOM 905 C C . PHE A 1 111 ? -12.906 12.617 14.094 1 90.25 111 PHE A C 1
ATOM 907 O O . PHE A 1 111 ? -12.383 12.852 15.188 1 90.25 111 PHE A O 1
ATOM 914 N N . ALA A 1 112 ? -12.961 13.523 13.164 1 90.5 112 ALA A N 1
ATOM 915 C CA . ALA A 1 112 ? -12.281 14.805 13.305 1 90.5 112 ALA A CA 1
ATOM 916 C C . ALA A 1 112 ? -13.164 15.828 14.008 1 90.5 112 ALA A C 1
ATOM 918 O O . ALA A 1 112 ? -12.664 16.719 14.695 1 90.5 112 ALA A O 1
ATOM 919 N N . ARG A 1 113 ? -14.422 15.734 13.812 1 88.25 113 ARG A N 1
ATOM 920 C CA . ARG A 1 113 ? -15.266 16.844 14.234 1 88.25 113 ARG A CA 1
ATOM 921 C C . ARG A 1 113 ? -16.203 16.422 15.367 1 88.25 113 ARG A C 1
ATOM 923 O O . ARG A 1 113 ? -16.641 17.266 16.156 1 88.25 113 ARG A O 1
ATOM 930 N N . PHE A 1 114 ? -16.531 15.234 15.438 1 83.69 114 PHE A N 1
ATOM 931 C CA . PHE A 1 114 ? -17.5 14.82 16.438 1 83.69 114 PHE A CA 1
ATOM 932 C C . PHE A 1 114 ? -16.812 14.258 17.672 1 83.69 114 PHE A C 1
ATOM 934 O O . PHE A 1 114 ? -15.773 13.602 17.562 1 83.69 114 PHE A O 1
ATOM 941 N N . ARG A 1 115 ? -17.422 14.617 18.781 1 82.75 115 ARG A N 1
ATOM 942 C CA . ARG A 1 115 ? -16.938 14.07 20.047 1 82.75 115 ARG A CA 1
ATOM 943 C C . ARG A 1 115 ? -17.938 13.07 20.625 1 82.75 115 ARG A C 1
ATOM 945 O O . ARG A 1 115 ? -19.125 13.375 20.75 1 82.75 115 ARG A O 1
ATOM 952 N N . PHE A 1 116 ? -17.641 11.859 20.656 1 78.62 116 PHE A N 1
ATOM 953 C CA . PHE A 1 116 ? -18.484 10.828 21.234 1 78.62 116 PHE A CA 1
ATOM 954 C C . PHE A 1 116 ? -17.656 9.836 22.047 1 78.62 116 PHE A C 1
ATOM 956 O O . PHE A 1 116 ? -16.438 9.727 21.844 1 78.62 116 PHE A O 1
ATOM 963 N N . PRO A 1 117 ? -18.312 9.289 23.047 1 83.81 117 PRO A N 1
ATOM 964 C CA . PRO A 1 117 ? -17.562 8.359 23.891 1 83.81 117 PRO A CA 1
ATOM 965 C C . PRO A 1 117 ? -16.984 7.188 23.109 1 83.81 117 PRO A C 1
ATOM 967 O O . PRO A 1 117 ? -17.656 6.621 22.25 1 83.81 117 PRO A O 1
ATOM 970 N N . GLY A 1 118 ? -15.68 6.867 23.312 1 83.94 118 GLY A N 1
ATOM 971 C CA . GLY A 1 118 ? -15.016 5.742 22.672 1 83.94 118 GLY A CA 1
ATOM 972 C C . GLY A 1 118 ? -14.43 6.086 21.328 1 83.94 118 GLY A C 1
ATOM 973 O O . GLY A 1 118 ? -13.961 5.203 20.594 1 83.94 118 GLY A O 1
ATOM 974 N N . ARG A 1 119 ? -14.5 7.305 20.938 1 86.19 119 ARG A N 1
ATOM 975 C CA . ARG A 1 119 ? -14.039 7.77 19.641 1 86.19 119 ARG A CA 1
ATOM 976 C C . ARG A 1 119 ? -12.594 7.359 19.391 1 86.19 119 ARG A C 1
ATOM 978 O O . ARG A 1 119 ? -12.273 6.781 18.359 1 86.19 119 ARG A O 1
ATOM 985 N N . ASN A 1 120 ? -11.766 7.574 20.406 1 84.88 120 ASN A N 1
ATOM 986 C CA . ASN A 1 120 ? -10.352 7.277 20.25 1 84.88 120 ASN A CA 1
ATOM 987 C C . ASN A 1 120 ? -10.102 5.773 20.172 1 84.88 120 ASN A C 1
ATOM 989 O O . ASN A 1 120 ? -9.273 5.316 19.375 1 84.88 120 ASN A O 1
ATOM 993 N N . VAL A 1 121 ? -10.836 5.086 20.938 1 84.88 121 VAL A N 1
ATOM 994 C CA . VAL A 1 121 ? -10.695 3.635 20.922 1 84.88 121 VAL A CA 1
ATOM 995 C C . VAL A 1 121 ? -11.141 3.084 19.562 1 84.88 121 VAL A C 1
ATOM 997 O O . VAL A 1 121 ? -10.477 2.221 19 1 84.88 121 VAL A O 1
ATOM 1000 N N . LEU A 1 122 ? -12.234 3.607 19.094 1 85.81 122 LEU A N 1
ATOM 1001 C CA . LEU A 1 122 ? -12.742 3.164 17.797 1 85.81 122 LEU A CA 1
ATOM 1002 C C . LEU A 1 122 ? -11.758 3.508 16.672 1 85.81 122 LEU A C 1
ATOM 1004 O O . LEU A 1 122 ? -11.562 2.721 15.75 1 85.81 122 LEU A O 1
ATOM 1008 N N . PHE A 1 123 ? -11.219 4.664 16.797 1 86.81 123 PHE A N 1
ATOM 1009 C CA . PHE A 1 123 ? -10.234 5.074 15.797 1 86.81 123 PHE A CA 1
ATOM 1010 C C . PHE A 1 123 ? -9.008 4.176 15.852 1 86.81 123 PHE A C 1
ATOM 1012 O O . PHE A 1 123 ? -8.461 3.799 14.805 1 86.81 123 PHE A O 1
ATOM 1019 N N . PHE A 1 124 ? -8.672 3.756 17.016 1 84 124 PHE A N 1
ATOM 1020 C CA . PHE A 1 124 ? -7.527 2.865 17.188 1 84 124 PHE A CA 1
ATOM 1021 C C . PHE A 1 124 ? -7.824 1.488 16.609 1 84 124 PHE A C 1
ATOM 1023 O O . PHE A 1 124 ? -6.957 0.873 15.984 1 84 124 PHE A O 1
ATOM 1030 N N . ILE A 1 125 ? -8.93 1.06 16.812 1 84.5 125 ILE A N 1
ATOM 1031 C CA . ILE A 1 125 ? -9.336 -0.227 16.266 1 84.5 125 ILE A CA 1
ATOM 1032 C C . ILE A 1 125 ? -9.312 -0.165 14.734 1 84.5 125 ILE A C 1
ATOM 1034 O O . ILE A 1 125 ? -8.82 -1.089 14.086 1 84.5 125 ILE A O 1
ATOM 1038 N N . LEU A 1 126 ? -9.797 0.905 14.242 1 86.69 126 LEU A N 1
ATOM 1039 C CA . LEU A 1 126 ? -9.766 1.103 12.797 1 86.69 126 LEU A CA 1
ATOM 1040 C C . LEU A 1 126 ? -8.336 1.065 12.273 1 86.69 126 LEU A C 1
ATOM 1042 O O . LEU A 1 126 ? -8.055 0.386 11.281 1 86.69 126 LEU A O 1
ATOM 1046 N N . LEU A 1 127 ? -7.438 1.736 12.961 1 84.56 127 LEU A N 1
ATOM 1047 C CA . LEU A 1 127 ? -6.047 1.79 12.523 1 84.56 127 LEU A CA 1
ATOM 1048 C C . LEU A 1 127 ? -5.398 0.414 12.609 1 84.56 127 LEU A C 1
ATOM 1050 O O . LEU A 1 127 ? -4.559 0.066 11.773 1 84.56 127 LEU A O 1
ATOM 1054 N N . SER A 1 128 ? -5.816 -0.325 13.57 1 83 128 SER A N 1
ATOM 1055 C CA . SER A 1 128 ? -5.223 -1.643 13.766 1 83 128 SER A CA 1
ATOM 1056 C C . SER A 1 128 ? -5.531 -2.57 12.594 1 83 128 SER A C 1
ATOM 1058 O O . SER A 1 128 ? -4.766 -3.494 12.312 1 83 128 SER A O 1
ATOM 1060 N N . THR A 1 129 ? -6.641 -2.324 11.891 1 83.06 129 THR A N 1
ATOM 1061 C CA . THR A 1 129 ? -7.023 -3.176 10.773 1 83.06 129 THR A CA 1
ATOM 1062 C C . THR A 1 129 ? -6.004 -3.072 9.641 1 83.06 129 THR A C 1
ATOM 1064 O O . THR A 1 129 ? -5.926 -3.955 8.789 1 83.06 129 THR A O 1
ATOM 1067 N N . MET A 1 130 ? -5.246 -1.979 9.562 1 80.44 130 MET A N 1
ATOM 1068 C CA . MET A 1 130 ? -4.23 -1.785 8.531 1 80.44 130 MET A CA 1
ATOM 1069 C C . MET A 1 130 ? -3.076 -2.764 8.719 1 80.44 130 MET A C 1
ATOM 1071 O O . MET A 1 130 ? -2.314 -3.014 7.781 1 80.44 130 MET A O 1
ATOM 1075 N N . MET A 1 131 ? -3.039 -3.311 9.898 1 78.88 131 MET A N 1
ATOM 1076 C CA . MET A 1 131 ? -1.908 -4.176 10.219 1 78.88 131 MET A CA 1
ATOM 1077 C C . MET A 1 131 ? -2.229 -5.633 9.906 1 78.88 131 MET A C 1
ATOM 1079 O O . MET A 1 131 ? -1.337 -6.484 9.914 1 78.88 131 MET A O 1
ATOM 1083 N N . LEU A 1 132 ? -3.549 -5.902 9.703 1 79.12 132 LEU A N 1
ATOM 1084 C CA . LEU A 1 132 ? -3.928 -7.266 9.352 1 79.12 132 LEU A CA 1
ATOM 1085 C C . LEU A 1 132 ? -3.469 -7.609 7.934 1 79.12 132 LEU A C 1
ATOM 1087 O O . LEU A 1 132 ? -3.764 -6.879 6.988 1 79.12 132 LEU A O 1
ATOM 1091 N N . PRO A 1 133 ? -2.652 -8.602 7.793 1 75.75 133 PRO A N 1
ATOM 1092 C CA . PRO A 1 133 ? -2.244 -9.016 6.449 1 75.75 133 PRO A CA 1
ATOM 1093 C C . PRO A 1 133 ? -3.416 -9.508 5.602 1 75.75 133 PRO A C 1
ATOM 1095 O O . PRO A 1 133 ? -3.928 -10.609 5.832 1 75.75 133 PRO A O 1
ATOM 1098 N N . SER A 1 134 ? -3.783 -8.68 4.711 1 73.19 134 SER A N 1
ATOM 1099 C CA . SER A 1 134 ? -4.984 -8.914 3.918 1 73.19 134 SER A CA 1
ATOM 1100 C C . SER A 1 134 ? -4.871 -10.203 3.113 1 73.19 134 SER A C 1
ATOM 1102 O O . SER A 1 134 ? -5.879 -10.867 2.842 1 73.19 134 SER A O 1
ATOM 1104 N N . ASN A 1 135 ? -3.691 -10.539 2.777 1 74.12 135 ASN A N 1
ATOM 1105 C CA . ASN A 1 135 ? -3.521 -11.75 1.98 1 74.12 135 ASN A CA 1
ATOM 1106 C C . ASN A 1 135 ? -3.883 -13 2.775 1 74.12 135 ASN A C 1
ATOM 1108 O O . ASN A 1 135 ? -4.27 -14.016 2.199 1 74.12 135 ASN A O 1
ATOM 1112 N N . LEU A 1 136 ? -3.779 -12.852 4.082 1 75.06 136 LEU A N 1
ATOM 1113 C CA . LEU A 1 136 ? -4.105 -13.992 4.926 1 75.06 136 LEU A CA 1
ATOM 1114 C C . LEU A 1 136 ? -5.617 -14.156 5.059 1 75.06 136 LEU A C 1
ATOM 1116 O O . LEU A 1 136 ? -6.102 -15.227 5.441 1 75.06 136 LEU A O 1
ATOM 1120 N N . LEU A 1 137 ? -6.297 -13.062 4.676 1 82.69 137 LEU A N 1
ATOM 1121 C CA . LEU A 1 137 ? -7.746 -13.086 4.832 1 82.69 137 LEU A CA 1
ATOM 1122 C C . LEU A 1 137 ? -8.438 -13.297 3.488 1 82.69 137 LEU A C 1
ATOM 1124 O O . LEU A 1 137 ? -9.664 -13.219 3.396 1 82.69 137 LEU A O 1
ATOM 1128 N N . ILE A 1 138 ? -7.609 -13.594 2.545 1 82.56 138 ILE A N 1
ATOM 1129 C CA . ILE A 1 138 ? -8.148 -13.703 1.195 1 82.56 138 ILE A CA 1
ATOM 1130 C C . ILE A 1 138 ? -9.078 -14.914 1.111 1 82.56 138 ILE A C 1
ATOM 1132 O O . ILE A 1 138 ? -10.117 -14.867 0.452 1 82.56 138 ILE A O 1
ATOM 1136 N N . VAL A 1 139 ? -8.734 -16.016 1.774 1 81.31 139 VAL A N 1
ATOM 1137 C CA . VAL A 1 139 ? -9.508 -17.25 1.687 1 81.31 139 VAL A CA 1
ATOM 1138 C C . VAL A 1 139 ? -10.852 -17.078 2.393 1 81.31 139 VAL A C 1
ATOM 1140 O O . VAL A 1 139 ? -11.906 -17.328 1.805 1 81.31 139 VAL A O 1
ATOM 1143 N N . PRO A 1 140 ? -10.844 -16.578 3.604 1 84.5 140 PRO A N 1
ATOM 1144 C CA . PRO A 1 140 ? -12.148 -16.344 4.23 1 84.5 140 PRO A CA 1
ATOM 1145 C C . PRO A 1 140 ? -13 -15.344 3.461 1 84.5 140 PRO A C 1
ATOM 1147 O O . PRO A 1 140 ? -14.227 -15.469 3.434 1 84.5 140 PRO A O 1
ATOM 1150 N N . ARG A 1 141 ? -12.43 -14.422 2.9 1 88.19 141 ARG A N 1
ATOM 1151 C CA . ARG A 1 141 ? -13.18 -13.477 2.088 1 88.19 141 ARG A CA 1
ATOM 1152 C C . ARG A 1 141 ? -13.766 -14.148 0.854 1 88.19 141 ARG A C 1
ATOM 1154 O O . ARG A 1 141 ? -14.883 -13.836 0.444 1 88.19 141 ARG A O 1
ATOM 1161 N N . PHE A 1 142 ? -12.977 -15.016 0.29 1 88.56 142 PHE A N 1
ATOM 1162 C CA . PHE A 1 142 ? -13.461 -15.781 -0.854 1 88.56 142 PHE A CA 1
ATOM 1163 C C . PHE A 1 142 ? -14.711 -16.562 -0.485 1 88.56 142 PHE A C 1
ATOM 1165 O O . PHE A 1 142 ? -15.688 -16.578 -1.235 1 88.56 142 PHE A O 1
ATOM 1172 N N . ILE A 1 143 ? -14.617 -17.203 0.666 1 82.5 143 ILE A N 1
ATOM 1173 C CA . ILE A 1 143 ? -15.75 -18 1.128 1 82.5 143 ILE A CA 1
ATOM 1174 C C . ILE A 1 143 ? -16.969 -17.094 1.339 1 82.5 143 ILE A C 1
ATOM 1176 O O . ILE A 1 143 ? -18.078 -17.438 0.939 1 82.5 143 ILE A O 1
ATOM 1180 N N . LEU A 1 144 ? -16.75 -15.984 1.942 1 84.62 144 LEU A N 1
ATOM 1181 C CA . LEU A 1 144 ? -17.828 -15.023 2.152 1 84.62 144 LEU A CA 1
ATOM 1182 C C . LEU A 1 144 ? -18.453 -14.602 0.825 1 84.62 144 LEU A C 1
ATOM 1184 O O . LEU A 1 144 ? -19.688 -14.633 0.672 1 84.62 144 LEU A O 1
ATOM 1188 N N . PHE A 1 145 ? -17.672 -14.266 -0.168 1 92.62 145 PHE A N 1
ATOM 1189 C CA . PHE A 1 145 ? -18.172 -13.789 -1.45 1 92.62 145 PHE A CA 1
ATOM 1190 C C . PHE A 1 145 ? -18.812 -14.922 -2.234 1 92.62 145 PHE A C 1
ATOM 1192 O O . PHE A 1 145 ? -19.75 -14.703 -3.006 1 92.62 145 PHE A O 1
ATOM 1199 N N . LYS A 1 146 ? -18.266 -16.109 -2.035 1 90.69 146 LYS A N 1
ATOM 1200 C CA . LYS A 1 146 ? -18.906 -17.281 -2.623 1 90.69 146 LYS A CA 1
ATOM 1201 C C . LYS A 1 146 ? -20.312 -17.469 -2.068 1 90.69 146 LYS A C 1
ATOM 1203 O O . LYS A 1 146 ? -21.266 -17.688 -2.826 1 90.69 146 LYS A O 1
ATOM 1208 N N . LEU A 1 147 ? -20.438 -17.312 -0.735 1 85.19 147 LEU A N 1
ATOM 1209 C CA . LEU A 1 147 ? -21.734 -17.484 -0.073 1 85.19 147 LEU A CA 1
ATOM 1210 C C . LEU A 1 147 ? -22.719 -16.406 -0.509 1 85.19 147 LEU A C 1
ATOM 1212 O O . LEU A 1 147 ? -23.922 -16.656 -0.602 1 85.19 147 LEU A O 1
ATOM 1216 N N . LEU A 1 148 ? -22.25 -15.25 -0.846 1 92.25 148 LEU A N 1
ATOM 1217 C CA . LEU A 1 148 ? -23.094 -14.141 -1.262 1 92.25 148 LEU A CA 1
ATOM 1218 C C . LEU A 1 148 ? -23.406 -14.219 -2.75 1 92.25 148 LEU A C 1
ATOM 1220 O O . LEU A 1 148 ? -24.219 -13.438 -3.264 1 92.25 148 LEU A O 1
ATOM 1224 N N . GLY A 1 149 ? -22.75 -15.141 -3.424 1 96.19 149 GLY A N 1
ATOM 1225 C CA . GLY A 1 149 ? -22.953 -15.281 -4.855 1 96.19 149 GLY A CA 1
ATOM 1226 C C . GLY A 1 149 ? -22.297 -14.188 -5.668 1 96.19 149 GLY A C 1
ATOM 1227 O O . GLY A 1 149 ? -22.781 -13.82 -6.742 1 96.19 149 GLY A O 1
ATOM 1228 N N . TRP A 1 150 ? -21.203 -13.617 -5.121 1 97.38 150 TRP A N 1
ATOM 1229 C CA . TRP A 1 150 ? -20.578 -12.453 -5.742 1 97.38 150 TRP A CA 1
ATOM 1230 C C . TRP A 1 150 ? -19.422 -12.867 -6.633 1 97.38 150 TRP A C 1
ATOM 1232 O O . TRP A 1 150 ? -18.828 -12.031 -7.328 1 97.38 150 TRP A O 1
ATOM 1242 N N . LEU A 1 151 ? -19.094 -14.188 -6.711 1 97.25 151 LEU A N 1
ATOM 1243 C CA . LEU A 1 151 ? -17.938 -14.602 -7.488 1 97.25 151 LEU A CA 1
ATOM 1244 C C . LEU A 1 151 ? -18.172 -14.375 -8.977 1 97.25 151 LEU A C 1
ATOM 1246 O O . LEU A 1 151 ? -19.297 -14.461 -9.461 1 97.25 151 LEU A O 1
ATOM 1250 N N . ASP A 1 152 ? -17.109 -14.031 -9.648 1 98.31 152 ASP A N 1
ATOM 1251 C CA . ASP A 1 152 ? -17.062 -13.75 -11.086 1 98.31 152 ASP A CA 1
ATOM 1252 C C . ASP A 1 152 ? -17.891 -12.523 -11.438 1 98.31 152 ASP A C 1
ATOM 1254 O O . ASP A 1 152 ? -18.547 -12.492 -12.484 1 98.31 152 ASP A O 1
ATOM 1258 N N . THR A 1 153 ? -18.047 -11.695 -10.422 1 98.38 153 THR A N 1
ATOM 1259 C CA . THR A 1 153 ? -18.578 -10.352 -10.617 1 98.38 153 THR A CA 1
ATOM 1260 C C . THR A 1 153 ? -17.609 -9.305 -10.086 1 98.38 153 THR A C 1
ATOM 1262 O O . THR A 1 153 ? -16.578 -9.648 -9.492 1 98.38 153 THR A O 1
ATOM 1265 N N . PHE A 1 154 ? -17.984 -8.023 -10.344 1 98.44 154 PHE A N 1
ATOM 1266 C CA . PHE A 1 154 ? -17.109 -6.953 -9.891 1 98.44 154 PHE A CA 1
ATOM 1267 C C . PHE A 1 154 ? -17.391 -6.594 -8.438 1 98.44 154 PHE A C 1
ATOM 1269 O O . PHE A 1 154 ? -16.656 -5.816 -7.824 1 98.44 154 PHE A O 1
ATOM 1276 N N . LEU A 1 155 ? -18.328 -7.223 -7.785 1 97.81 155 LEU A N 1
ATOM 1277 C CA . LEU A 1 155 ? -18.797 -6.82 -6.469 1 97.81 155 LEU A CA 1
ATOM 1278 C C . LEU A 1 155 ? -17.719 -7.023 -5.41 1 97.81 155 LEU A C 1
ATOM 1280 O O . LEU A 1 155 ? -17.484 -6.137 -4.586 1 97.81 155 LEU A O 1
ATOM 1284 N N . PRO A 1 156 ? -17 -8.156 -5.414 1 96.5 156 PRO A N 1
ATOM 1285 C CA . PRO A 1 156 ? -15.938 -8.328 -4.41 1 96.5 156 PRO A CA 1
ATOM 1286 C C . PRO A 1 156 ? -14.852 -7.262 -4.508 1 96.5 156 PRO A C 1
ATOM 1288 O O . PRO A 1 156 ? -14.195 -6.945 -3.512 1 96.5 156 PRO A O 1
ATOM 1291 N N . LEU A 1 157 ? -1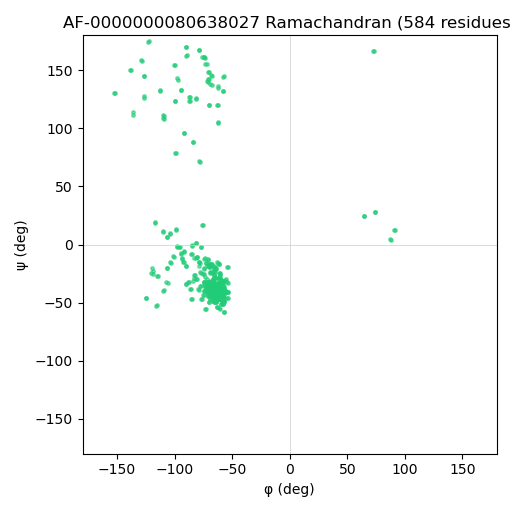4.711 -6.68 -5.727 1 97.44 157 LEU A N 1
ATOM 1292 C CA . LEU A 1 157 ? -13.625 -5.742 -5.996 1 97.44 157 LEU A CA 1
ATOM 1293 C C . LEU A 1 157 ? -14.086 -4.305 -5.789 1 97.44 157 LEU A C 1
ATOM 1295 O O . LEU A 1 157 ? -13.266 -3.379 -5.797 1 97.44 157 LEU A O 1
ATOM 1299 N N . THR A 1 158 ? -15.414 -4.055 -5.555 1 97.69 158 THR A N 1
ATOM 1300 C CA . THR A 1 158 ? -15.922 -2.688 -5.508 1 97.69 158 THR A CA 1
ATOM 1301 C C . THR A 1 158 ? -16.656 -2.432 -4.191 1 97.69 158 THR A C 1
ATOM 1303 O O . THR A 1 158 ? -16.312 -1.5 -3.459 1 97.69 158 THR A O 1
ATOM 1306 N N . VAL A 1 159 ? -17.5 -3.316 -3.775 1 95 159 VAL A N 1
ATOM 1307 C CA . VAL A 1 159 ? -18.422 -3.072 -2.672 1 95 159 VAL A CA 1
ATOM 1308 C C . VAL A 1 159 ? -17.641 -2.828 -1.385 1 95 159 VAL A C 1
ATOM 1310 O O . VAL A 1 159 ? -17.969 -1.921 -0.616 1 95 159 VAL A O 1
ATOM 1313 N N . PRO A 1 160 ? -16.578 -3.594 -1.128 1 91.75 160 PRO A N 1
ATOM 1314 C CA . PRO A 1 160 ? -15.859 -3.371 0.126 1 91.75 160 PRO A CA 1
ATOM 1315 C C . PRO A 1 160 ? -15.281 -1.963 0.233 1 91.75 160 PRO A C 1
ATOM 1317 O O . PRO A 1 160 ? -15.094 -1.451 1.339 1 91.75 160 PRO A O 1
ATOM 1320 N N . THR A 1 161 ? -15.016 -1.303 -0.891 1 94.69 161 THR A N 1
ATOM 1321 C CA . THR A 1 161 ? -14.398 0.017 -0.876 1 94.69 161 THR A CA 1
ATOM 1322 C C . THR A 1 161 ? -15.375 1.068 -0.359 1 94.69 161 THR A C 1
ATOM 1324 O O . THR A 1 161 ? -14.969 2.18 -0.01 1 94.69 161 THR A O 1
ATOM 1327 N N . PHE A 1 162 ? -16.641 0.702 -0.276 1 94.69 162 PHE A N 1
ATOM 1328 C CA . PHE A 1 162 ? -17.656 1.628 0.214 1 94.69 162 PHE A CA 1
ATOM 1329 C C . PHE A 1 162 ? -17.656 1.667 1.738 1 94.69 162 PHE A C 1
ATOM 1331 O O . PHE A 1 162 ? -18.422 2.426 2.342 1 94.69 162 PHE A O 1
ATOM 1338 N N . PHE A 1 163 ? -16.797 0.943 2.314 1 88.88 163 PHE A N 1
ATOM 1339 C CA . PHE A 1 163 ? -16.766 0.928 3.773 1 88.88 163 PHE A CA 1
ATOM 1340 C C . PHE A 1 163 ? -15.438 1.473 4.285 1 88.88 163 PHE A C 1
ATOM 1342 O O . PHE A 1 163 ? -15.039 1.192 5.418 1 88.88 163 PHE A O 1
ATOM 1349 N N . GLY A 1 164 ? -14.734 2.174 3.475 1 84.12 164 GLY A N 1
ATOM 1350 C CA . GLY A 1 164 ? -13.539 2.918 3.836 1 84.12 164 GLY A CA 1
ATOM 1351 C C . GLY A 1 164 ? -12.336 2.029 4.09 1 84.12 164 GLY A C 1
ATOM 1352 O O . GLY A 1 164 ? -12.43 0.804 3.992 1 84.12 164 GLY A O 1
ATOM 1353 N N . SER A 1 165 ? -11.227 2.568 4.156 1 89.94 165 SER A N 1
ATOM 1354 C CA . SER A 1 165 ? -9.992 1.923 4.59 1 89.94 165 SER A CA 1
ATOM 1355 C C . SER A 1 165 ? -9.312 2.719 5.703 1 89.94 165 SER A C 1
ATOM 1357 O O . SER A 1 165 ? -9.445 3.943 5.766 1 89.94 165 SER A O 1
ATOM 1359 N N . ALA A 1 166 ? -8.711 1.972 6.578 1 87.38 166 ALA A N 1
ATOM 1360 C CA . ALA A 1 166 ? -8.055 2.598 7.723 1 87.38 166 ALA A CA 1
ATOM 1361 C C . ALA A 1 166 ? -7.066 3.666 7.27 1 87.38 166 ALA A C 1
ATOM 1363 O O . ALA A 1 166 ? -7.031 4.766 7.828 1 87.38 166 ALA A O 1
ATOM 1364 N N . PHE A 1 167 ? -6.375 3.391 6.277 1 87.44 167 PHE A N 1
ATOM 1365 C CA . PHE A 1 167 ? -5.375 4.332 5.793 1 87.44 167 PHE A CA 1
ATOM 1366 C C . PHE A 1 167 ? -6.035 5.594 5.246 1 87.44 167 PHE A C 1
ATOM 1368 O O . PHE A 1 167 ? -5.602 6.707 5.543 1 87.44 167 PHE A O 1
ATOM 1375 N N . SER A 1 168 ? -7.016 5.43 4.422 1 93.44 168 SER A N 1
ATOM 1376 C CA . SER A 1 168 ? -7.691 6.57 3.814 1 93.44 168 SER A CA 1
ATOM 1377 C C . SER A 1 168 ? -8.367 7.441 4.871 1 93.44 168 SER A C 1
ATOM 1379 O O . SER A 1 168 ? -8.297 8.672 4.809 1 93.44 168 SER A O 1
ATOM 1381 N N . VAL A 1 169 ? -8.977 6.766 5.805 1 92.31 169 VAL A N 1
ATOM 1382 C CA . VAL A 1 169 ? -9.625 7.5 6.891 1 92.31 169 VAL A CA 1
ATOM 1383 C C . VAL A 1 169 ? -8.57 8.25 7.703 1 92.31 169 VAL A C 1
ATOM 1385 O O . VAL A 1 169 ? -8.758 9.43 8.031 1 92.31 169 VAL A O 1
ATOM 1388 N N . PHE A 1 170 ? -7.559 7.551 7.961 1 87.38 170 PHE A N 1
ATOM 1389 C CA . PHE A 1 170 ? -6.473 8.156 8.727 1 87.38 170 PHE A CA 1
ATOM 1390 C C . PHE A 1 170 ? -5.938 9.398 8.016 1 87.38 170 PHE A C 1
ATOM 1392 O O . PHE A 1 170 ? -5.809 10.461 8.625 1 87.38 170 PHE A O 1
ATOM 1399 N N . LEU A 1 171 ? -5.613 9.305 6.781 1 86.19 171 LEU A N 1
ATOM 1400 C CA . LEU A 1 171 ? -5.055 10.406 6.004 1 86.19 171 LEU A CA 1
ATOM 1401 C C . LEU A 1 171 ? -6.016 11.586 5.969 1 86.19 171 LEU A C 1
ATOM 1403 O O . LEU A 1 171 ? -5.609 12.727 6.203 1 86.19 171 LEU A O 1
ATOM 1407 N N . MET A 1 172 ? -7.254 11.328 5.75 1 92.69 172 MET A N 1
ATOM 1408 C CA . MET A 1 172 ? -8.25 12.391 5.637 1 92.69 172 MET A CA 1
ATOM 1409 C C . MET A 1 172 ? -8.523 13.031 6.992 1 92.69 172 MET A C 1
ATOM 1411 O O . MET A 1 172 ? -8.719 14.242 7.086 1 92.69 172 MET A O 1
ATOM 1415 N N . ARG A 1 173 ? -8.594 12.18 7.965 1 91.38 173 ARG A N 1
ATOM 1416 C CA . ARG A 1 173 ? -8.797 12.719 9.305 1 91.38 173 ARG A CA 1
ATOM 1417 C C . ARG A 1 173 ? -7.656 13.648 9.703 1 91.38 173 ARG A C 1
ATOM 1419 O O . ARG A 1 173 ? -7.895 14.727 10.25 1 91.38 173 ARG A O 1
ATOM 1426 N N . GLN A 1 174 ? -6.477 13.195 9.445 1 83 174 GLN A N 1
ATOM 1427 C CA . GLN A 1 174 ? -5.312 14.023 9.758 1 83 174 GLN A CA 1
ATOM 1428 C C . GLN A 1 174 ? -5.363 15.352 9.016 1 83 174 GLN A C 1
ATOM 1430 O O . GLN A 1 174 ? -5.066 16.406 9.586 1 83 174 GLN A O 1
ATOM 1435 N N . TYR A 1 175 ? -5.758 15.359 7.793 1 85.81 175 TYR A N 1
ATOM 1436 C CA . TYR A 1 175 ? -5.895 16.594 7.012 1 85.81 175 TYR A CA 1
ATOM 1437 C C . TYR A 1 175 ? -6.984 17.484 7.59 1 85.81 175 TYR A C 1
ATOM 1439 O O . TYR A 1 175 ? -6.785 18.688 7.746 1 85.81 175 TYR A O 1
ATOM 1447 N N . LEU A 1 176 ? -8.016 16.906 7.914 1 91.5 176 LEU A N 1
ATOM 1448 C CA . LEU A 1 176 ? -9.172 17.641 8.422 1 91.5 176 LEU A CA 1
ATOM 1449 C C . LEU A 1 176 ? -8.867 18.281 9.766 1 91.5 176 LEU A C 1
ATOM 1451 O O . LEU A 1 176 ? -9.359 19.375 10.062 1 91.5 176 LEU A O 1
ATOM 1455 N N . MET A 1 177 ? -8.125 17.641 10.508 1 88 177 MET A N 1
ATOM 1456 C CA . MET A 1 177 ? -7.75 18.172 11.805 1 88 177 MET A CA 1
ATOM 1457 C C . MET A 1 177 ? -6.914 19.453 11.648 1 88 177 MET A C 1
ATOM 1459 O O . MET A 1 177 ? -6.859 20.281 12.562 1 88 177 MET A O 1
ATOM 1463 N N . GLY A 1 178 ? -6.34 19.594 10.508 1 85.44 178 GLY A N 1
ATOM 1464 C CA . GLY A 1 178 ? -5.582 20.797 10.219 1 85.44 178 GLY A CA 1
ATOM 1465 C C . GLY A 1 178 ? -6.453 21.969 9.781 1 85.44 178 GLY A C 1
ATOM 1466 O O . GLY A 1 178 ? -6.008 23.109 9.766 1 85.44 178 GLY A O 1
ATOM 1467 N N . ILE A 1 179 ? -7.664 21.688 9.508 1 89.5 179 ILE A N 1
ATOM 1468 C CA . ILE A 1 179 ? -8.609 22.734 9.117 1 89.5 179 ILE A CA 1
ATOM 1469 C C . ILE A 1 179 ? -9.25 23.344 10.367 1 89.5 179 ILE A C 1
ATOM 1471 O O . ILE A 1 179 ? -9.875 22.641 11.156 1 89.5 179 ILE A O 1
ATOM 1475 N N . PRO A 1 180 ? -9.125 24.641 10.523 1 93.31 180 PRO A N 1
ATOM 1476 C CA . PRO A 1 180 ? -9.672 25.281 11.719 1 93.31 180 PRO A CA 1
ATOM 1477 C C . PRO A 1 180 ? -11.164 25.047 11.891 1 93.31 180 PRO A C 1
ATOM 1479 O O . PRO A 1 180 ? -11.914 25.031 10.906 1 93.31 180 PRO A O 1
ATOM 1482 N N . LEU A 1 181 ? -11.516 24.922 13.086 1 92.62 181 LEU A N 1
ATOM 1483 C CA . LEU A 1 181 ? -12.914 24.672 13.438 1 92.62 181 LEU A CA 1
ATOM 1484 C C . LEU A 1 181 ? -13.781 25.891 13.125 1 92.62 181 LEU A C 1
ATOM 1486 O O . LEU A 1 181 ? -15.008 25.781 13.07 1 92.62 181 LEU A O 1
ATOM 1490 N N . GLU A 1 182 ? -13.102 26.969 12.961 1 93.62 182 GLU A N 1
ATOM 1491 C CA . GLU A 1 182 ? -13.805 28.234 12.703 1 93.62 182 GLU A CA 1
ATOM 1492 C C . GLU A 1 182 ? -14.672 28.125 11.445 1 93.62 182 GLU A C 1
ATOM 1494 O O . GLU A 1 182 ? -15.719 28.781 11.359 1 93.62 182 GLU A O 1
ATOM 1499 N N . TYR A 1 183 ? -14.211 27.344 10.531 1 92.88 183 TYR A N 1
ATOM 1500 C CA . TYR A 1 183 ? -14.992 27.141 9.32 1 92.88 183 TYR A CA 1
ATOM 1501 C C . TYR A 1 183 ? -16.328 26.469 9.633 1 92.88 183 TYR A C 1
ATOM 1503 O O . TYR A 1 183 ? -17.375 26.875 9.125 1 92.88 183 TYR A O 1
ATOM 1511 N N . ASP A 1 184 ? -16.281 25.5 10.469 1 90.88 184 ASP A N 1
ATOM 1512 C CA . ASP A 1 184 ? -17.484 24.797 10.891 1 90.88 184 ASP A CA 1
ATOM 1513 C C . ASP A 1 184 ? -18.406 25.719 11.688 1 90.88 184 ASP A C 1
ATOM 1515 O O . ASP A 1 184 ? -19.609 25.75 11.445 1 90.88 184 ASP A O 1
ATOM 1519 N N . GLU A 1 185 ? -17.859 26.438 12.562 1 91.56 185 GLU A N 1
ATOM 1520 C CA . GLU A 1 185 ? -18.609 27.312 13.453 1 91.56 185 GLU A CA 1
ATOM 1521 C C . GLU A 1 185 ? -19.297 28.422 12.672 1 91.56 185 GLU A C 1
ATOM 1523 O O . GLU A 1 185 ? -20.453 28.766 12.938 1 91.56 185 GLU A O 1
ATOM 1528 N N . ALA A 1 186 ? -18.578 28.969 11.758 1 93.81 186 ALA A N 1
ATOM 1529 C CA . ALA A 1 186 ? -19.141 30.031 10.922 1 93.81 186 ALA A CA 1
ATOM 1530 C C . ALA A 1 186 ? -20.344 29.516 10.133 1 93.81 186 ALA A C 1
ATOM 1532 O O . ALA A 1 186 ? -21.359 30.203 10.016 1 93.81 186 ALA A O 1
ATOM 1533 N N . ALA A 1 187 ? -20.219 28.375 9.617 1 91.81 187 ALA A N 1
ATOM 1534 C CA . ALA A 1 187 ? -21.297 27.781 8.844 1 91.81 187 ALA A CA 1
ATOM 1535 C C . ALA A 1 187 ? -22.5 27.484 9.734 1 91.81 187 ALA A C 1
ATOM 1537 O O . ALA A 1 187 ? -23.656 27.641 9.32 1 91.81 187 ALA A O 1
ATOM 1538 N N . LYS A 1 188 ? -22.188 27.047 10.922 1 87.31 188 LYS A N 1
ATOM 1539 C CA . LYS A 1 188 ? -23.234 26.797 11.891 1 87.31 188 LYS A CA 1
ATOM 1540 C C . LYS A 1 188 ? -24 28.062 12.227 1 87.31 188 LYS A C 1
ATOM 1542 O O . LYS A 1 188 ? -25.234 28.047 12.352 1 87.31 188 LYS A O 1
ATOM 1547 N N . ILE A 1 189 ? -23.266 29.062 12.375 1 89.94 189 ILE A N 1
ATOM 1548 C CA . ILE A 1 189 ? -23.859 30.359 12.68 1 89.94 189 ILE A CA 1
ATOM 1549 C C . ILE A 1 189 ? -24.781 30.781 11.531 1 89.94 189 ILE A C 1
ATOM 1551 O O . ILE A 1 189 ? -25.844 31.375 11.766 1 89.94 189 ILE A O 1
ATOM 1555 N N . ASP A 1 190 ? -24.406 30.438 10.312 1 90.25 190 ASP A N 1
ATOM 1556 C CA . ASP A 1 190 ? -25.203 30.75 9.133 1 90.25 190 ASP A CA 1
ATOM 1557 C C . ASP A 1 190 ? -26.391 29.797 9 1 90.25 190 ASP A C 1
ATOM 1559 O O . ASP A 1 190 ? -27.188 29.906 8.07 1 90.25 190 ASP A O 1
ATOM 1563 N N . GLY A 1 191 ? -26.469 28.844 9.914 1 83.38 191 GLY A N 1
ATOM 1564 C CA . GLY A 1 191 ? -27.625 27.953 9.961 1 83.38 191 GLY A CA 1
ATOM 1565 C C . GLY A 1 191 ? -27.438 26.703 9.133 1 83.38 191 GLY A C 1
ATOM 1566 O O . GLY A 1 191 ? -28.406 26 8.836 1 83.38 191 GLY A O 1
ATOM 1567 N N . ALA A 1 192 ? -26.219 26.484 8.727 1 86.81 192 ALA A N 1
ATOM 1568 C CA . ALA A 1 192 ? -25.984 25.312 7.898 1 86.81 192 ALA A CA 1
ATOM 1569 C C . ALA A 1 192 ? -26.078 24.031 8.719 1 86.81 192 ALA A C 1
ATOM 1571 O O . ALA A 1 192 ? -25.641 23.984 9.875 1 86.81 192 ALA A O 1
ATOM 1572 N N . SER A 1 193 ? -26.688 23 8.109 1 82.81 193 SER A N 1
ATOM 1573 C CA . SER A 1 193 ? -26.766 21.688 8.734 1 82.81 193 SER A CA 1
ATOM 1574 C C . SER A 1 193 ? -25.406 20.984 8.68 1 82.81 193 SER A C 1
ATOM 1576 O O . SER A 1 193 ? -24.531 21.359 7.902 1 82.81 193 SER A O 1
ATOM 1578 N N . PRO A 1 194 ? -25.203 19.969 9.508 1 80.25 194 PRO A N 1
ATOM 1579 C CA . PRO A 1 194 ? -23.938 19.234 9.492 1 80.25 194 PRO A CA 1
ATOM 1580 C C . PRO A 1 194 ? -23.609 18.641 8.125 1 80.25 194 PRO A C 1
ATOM 1582 O O . PRO A 1 194 ? -22.453 18.672 7.691 1 80.25 194 PRO A O 1
ATOM 1585 N N . LEU A 1 195 ? -24.609 18.125 7.496 1 83.69 195 LEU A N 1
ATOM 1586 C CA . LEU A 1 195 ? -24.406 17.562 6.168 1 83.69 195 LEU A CA 1
ATOM 1587 C C . LEU A 1 195 ? -24.016 18.641 5.172 1 83.69 195 LEU A C 1
ATOM 1589 O O . LEU A 1 195 ? -23.172 18.422 4.293 1 83.69 195 LEU A O 1
ATOM 1593 N N . ARG A 1 196 ? -24.672 19.75 5.301 1 87.69 196 ARG A N 1
ATOM 1594 C CA . ARG A 1 196 ? -24.328 20.875 4.43 1 87.69 196 ARG A CA 1
ATOM 1595 C C . ARG A 1 196 ? -22.922 21.375 4.715 1 87.69 196 ARG A C 1
ATOM 1597 O O . ARG A 1 196 ? -22.188 21.75 3.795 1 87.69 196 ARG A O 1
ATOM 1604 N N . ILE A 1 197 ? -22.625 21.453 6.043 1 91.69 197 ILE A N 1
ATOM 1605 C CA . ILE A 1 197 ? -21.281 21.875 6.418 1 91.69 197 ILE A CA 1
ATOM 1606 C C . ILE A 1 197 ? -20.25 20.906 5.812 1 91.69 197 ILE A C 1
ATOM 1608 O O . ILE A 1 197 ? -19.266 21.344 5.207 1 91.69 197 ILE A O 1
ATOM 1612 N N . PHE A 1 198 ? -20.578 19.641 5.895 1 92.69 198 PHE A N 1
ATOM 1613 C CA . PHE A 1 198 ? -19.672 18.625 5.375 1 92.69 198 PHE A CA 1
ATOM 1614 C C . PHE A 1 198 ? -19.531 18.75 3.861 1 92.69 198 PHE A C 1
ATOM 1616 O O . PHE A 1 198 ? -18.422 18.797 3.336 1 92.69 198 PHE A O 1
ATOM 1623 N N . THR A 1 199 ? -20.609 18.859 3.119 1 92.56 199 THR A N 1
ATOM 1624 C CA . THR A 1 199 ? -20.609 18.766 1.663 1 92.56 199 THR A CA 1
ATOM 1625 C C . THR A 1 199 ? -20.203 20.094 1.04 1 92.56 199 THR A C 1
ATOM 1627 O O . THR A 1 199 ? -19.5 20.125 0.022 1 92.56 199 THR A O 1
ATOM 1630 N N . SER A 1 200 ? -20.5 21.234 1.719 1 94.44 200 SER A N 1
ATOM 1631 C CA . SER A 1 200 ? -20.312 22.531 1.069 1 94.44 200 SER A CA 1
ATOM 1632 C C . SER A 1 200 ? -19.094 23.25 1.625 1 94.44 200 SER A C 1
ATOM 1634 O O . SER A 1 200 ? -18.562 24.172 0.988 1 94.44 200 SER A O 1
ATOM 1636 N N . VAL A 1 201 ? -18.641 22.875 2.797 1 95.06 201 VAL A N 1
ATOM 1637 C CA . VAL A 1 201 ? -17.531 23.609 3.414 1 95.06 201 VAL A CA 1
ATOM 1638 C C . VAL A 1 201 ? -16.328 22.688 3.549 1 95.06 201 VAL A C 1
ATOM 1640 O O . VAL A 1 201 ? -15.266 22.953 2.984 1 95.06 201 VAL A O 1
ATOM 1643 N N . ILE A 1 202 ? -16.562 21.562 4.145 1 95.12 202 ILE A N 1
ATOM 1644 C CA . ILE A 1 202 ? -15.438 20.703 4.535 1 95.12 202 ILE A CA 1
ATOM 1645 C C . ILE A 1 202 ? -14.891 19.984 3.311 1 95.12 202 ILE A C 1
ATOM 1647 O O . ILE A 1 202 ? -13.688 20 3.057 1 95.12 202 ILE A O 1
ATOM 1651 N N . LEU A 1 203 ? -15.75 19.406 2.494 1 95.5 203 LEU A N 1
ATOM 1652 C CA . LEU A 1 203 ? -15.305 18.594 1.359 1 95.5 203 LEU A CA 1
ATOM 1653 C C . LEU A 1 203 ? -14.477 19.438 0.394 1 95.5 203 LEU A C 1
ATOM 1655 O O . LEU A 1 203 ? -13.406 19.016 -0.048 1 95.5 203 LEU A O 1
ATOM 1659 N N . PRO A 1 204 ? -14.938 20.625 0.084 1 95.25 204 PRO A N 1
ATOM 1660 C CA . PRO A 1 204 ? -14.117 21.453 -0.795 1 95.25 204 PRO A CA 1
ATOM 1661 C C . PRO A 1 204 ? -12.758 21.781 -0.19 1 95.25 204 PRO A C 1
ATOM 1663 O O . PRO A 1 204 ? -11.758 21.859 -0.912 1 95.25 204 PRO A O 1
ATOM 1666 N N . LEU A 1 205 ? -12.734 22 1.12 1 93.5 205 LEU A N 1
ATOM 1667 C CA . LEU A 1 205 ? -11.484 22.312 1.794 1 93.5 205 LEU A CA 1
ATOM 1668 C C . LEU A 1 205 ? -10.562 21.094 1.823 1 93.5 205 LEU A C 1
ATOM 1670 O O . LEU A 1 205 ? -9.336 21.234 1.93 1 93.5 205 LEU A O 1
ATOM 1674 N N . MET A 1 206 ? -11.117 19.922 1.634 1 93.62 206 MET A N 1
ATOM 1675 C CA . MET A 1 206 ? -10.367 18.672 1.744 1 93.62 206 MET A CA 1
ATOM 1676 C C . MET A 1 206 ? -9.945 18.156 0.369 1 93.62 206 MET A C 1
ATOM 1678 O O . MET A 1 206 ? -9.461 17.031 0.238 1 93.62 206 MET A O 1
ATOM 1682 N N . ARG A 1 207 ? -10.055 18.953 -0.605 1 91.94 207 ARG A N 1
ATOM 1683 C CA . ARG A 1 207 ? -9.828 18.531 -1.982 1 91.94 207 ARG A CA 1
ATOM 1684 C C . ARG A 1 207 ? -8.445 17.891 -2.137 1 91.94 207 ARG A C 1
ATOM 1686 O O . ARG A 1 207 ? -8.305 16.859 -2.785 1 91.94 207 ARG A O 1
ATOM 1693 N N . PRO A 1 208 ? -7.41 18.406 -1.526 1 86.94 208 PRO A N 1
ATOM 1694 C CA . PRO A 1 208 ? -6.102 17.766 -1.675 1 86.94 208 PRO A CA 1
ATOM 1695 C C . PRO A 1 208 ? -6.059 16.359 -1.091 1 86.94 208 PRO A C 1
ATOM 1697 O O . PRO A 1 208 ? -5.535 15.438 -1.725 1 86.94 208 PRO A O 1
ATOM 1700 N N . ALA A 1 209 ? -6.625 16.266 0.079 1 89.44 209 ALA A N 1
ATOM 1701 C CA . ALA A 1 209 ? -6.648 14.953 0.722 1 89.44 209 ALA A CA 1
ATOM 1702 C C . ALA A 1 209 ? -7.539 13.977 -0.046 1 89.44 209 ALA A C 1
ATOM 1704 O O . ALA A 1 209 ? -7.211 12.797 -0.179 1 89.44 209 ALA A O 1
ATOM 1705 N N . LEU A 1 210 ? -8.695 14.5 -0.561 1 93.88 210 LEU A N 1
ATOM 1706 C CA . LEU A 1 210 ? -9.586 13.672 -1.367 1 93.88 210 LEU A CA 1
ATOM 1707 C C . LEU A 1 210 ? -8.883 13.195 -2.637 1 93.88 210 LEU A C 1
ATOM 1709 O O . LEU A 1 210 ? -9.008 12.031 -3.021 1 93.88 210 LEU A O 1
ATOM 1713 N N . GLY A 1 211 ? -8.164 14.148 -3.227 1 90.62 211 GLY A N 1
ATOM 1714 C CA . GLY A 1 211 ? -7.414 13.805 -4.422 1 90.62 211 GLY A CA 1
ATOM 1715 C C . GLY A 1 211 ? -6.355 12.742 -4.176 1 90.62 211 GLY A C 1
ATOM 1716 O O . GLY A 1 211 ? -6.207 11.812 -4.973 1 90.62 211 GLY A O 1
ATOM 1717 N N . ALA A 1 212 ? -5.656 12.891 -3.074 1 86.25 212 ALA A N 1
ATOM 1718 C CA . ALA A 1 212 ? -4.621 11.914 -2.736 1 86.25 212 ALA A CA 1
ATOM 1719 C C . ALA A 1 212 ? -5.215 10.523 -2.553 1 86.25 212 ALA A C 1
ATOM 1721 O O . ALA A 1 212 ? -4.707 9.547 -3.105 1 86.25 212 ALA A O 1
ATOM 1722 N N . VAL A 1 213 ? -6.324 10.469 -1.79 1 92.25 213 VAL A N 1
ATOM 1723 C CA . VAL A 1 213 ? -6.977 9.188 -1.525 1 92.25 213 VAL A CA 1
ATOM 1724 C C . VAL A 1 213 ? -7.508 8.602 -2.83 1 92.25 213 VAL A C 1
ATOM 1726 O O . VAL A 1 213 ? -7.438 7.387 -3.045 1 92.25 213 VAL A O 1
ATOM 1729 N N . ALA A 1 214 ? -8.031 9.445 -3.67 1 94.06 214 ALA A N 1
ATOM 1730 C CA . ALA A 1 214 ? -8.547 8.992 -4.961 1 94.06 214 ALA A CA 1
ATOM 1731 C C . ALA A 1 214 ? -7.438 8.367 -5.805 1 94.06 214 ALA A C 1
ATOM 1733 O O . ALA A 1 214 ? -7.625 7.297 -6.387 1 94.06 214 ALA A O 1
ATOM 1734 N N . VAL A 1 215 ? -6.32 8.984 -5.863 1 90.31 215 VAL A N 1
ATOM 1735 C CA . VAL A 1 215 ? -5.203 8.492 -6.664 1 90.31 215 VAL A CA 1
ATOM 1736 C C . VAL A 1 215 ? -4.684 7.18 -6.078 1 90.31 215 VAL A C 1
ATOM 1738 O O . VAL A 1 215 ? -4.422 6.227 -6.816 1 90.31 215 VAL A O 1
ATOM 1741 N N . PHE A 1 216 ? -4.543 7.133 -4.789 1 88.19 216 PHE A N 1
ATOM 1742 C CA . PHE A 1 216 ? -4.051 5.926 -4.141 1 88.19 216 PHE A CA 1
ATOM 1743 C C . PHE A 1 216 ? -4.988 4.75 -4.398 1 88.19 216 PHE A C 1
ATOM 1745 O O . PHE A 1 216 ? -4.539 3.639 -4.676 1 88.19 216 PHE A O 1
ATOM 1752 N N . GLU A 1 217 ? -6.25 5.051 -4.297 1 94.25 217 GLU A N 1
ATOM 1753 C CA . GLU A 1 217 ? -7.219 3.982 -4.527 1 94.25 217 GLU A CA 1
ATOM 1754 C C . GLU A 1 217 ? -7.207 3.535 -5.988 1 94.25 217 GLU A C 1
ATOM 1756 O O . GLU A 1 217 ? -7.332 2.344 -6.277 1 94.25 217 GLU A O 1
ATOM 1761 N N . PHE A 1 218 ? -7.102 4.488 -6.859 1 94.31 218 PHE A N 1
ATOM 1762 C CA . PHE A 1 218 ? -7.016 4.152 -8.273 1 94.31 218 PHE A CA 1
ATOM 1763 C C . PHE A 1 218 ? -5.832 3.23 -8.539 1 94.31 218 PHE A C 1
ATOM 1765 O O . PHE A 1 218 ? -5.98 2.193 -9.195 1 94.31 218 PHE A O 1
ATOM 1772 N N . VAL A 1 219 ? -4.73 3.582 -8.055 1 90.56 219 VAL A N 1
ATOM 1773 C CA . VAL A 1 219 ? -3.51 2.809 -8.273 1 90.56 219 VAL A CA 1
ATOM 1774 C C . VAL A 1 219 ? -3.646 1.435 -7.621 1 90.56 219 VAL A C 1
ATOM 1776 O O . VAL A 1 219 ? -3.209 0.427 -8.18 1 90.56 219 VAL A O 1
ATOM 1779 N N . ASN A 1 220 ? -4.238 1.418 -6.465 1 90.69 220 ASN A N 1
ATOM 1780 C CA . ASN A 1 220 ? -4.461 0.156 -5.766 1 90.69 220 ASN A CA 1
ATOM 1781 C C . ASN A 1 220 ? -5.285 -0.814 -6.602 1 90.69 220 ASN A C 1
ATOM 1783 O O . ASN A 1 220 ? -4.945 -1.992 -6.715 1 90.69 220 ASN A O 1
ATOM 1787 N N . VAL A 1 221 ? -6.301 -0.331 -7.184 1 94.44 221 VAL A N 1
ATOM 1788 C CA . VAL A 1 221 ? -7.168 -1.164 -8.016 1 94.44 221 VAL A CA 1
ATOM 1789 C C . VAL A 1 221 ? -6.422 -1.576 -9.281 1 94.44 221 VAL A C 1
ATOM 1791 O O . VAL A 1 221 ? -6.504 -2.732 -9.711 1 94.44 221 VAL A O 1
ATOM 1794 N N . TRP A 1 222 ? -5.723 -0.676 -9.797 1 93.69 222 TRP A N 1
ATOM 1795 C CA . TRP A 1 222 ? -5.035 -0.919 -11.062 1 93.69 222 TRP A CA 1
ATOM 1796 C C . TRP A 1 222 ? -3.98 -2.01 -10.906 1 93.69 222 TRP A C 1
ATOM 1798 O O . TRP A 1 222 ? -3.766 -2.811 -11.82 1 93.69 222 TRP A O 1
ATOM 1808 N N . ARG A 1 223 ? -3.367 -2.068 -9.789 1 88.62 223 ARG A N 1
ATOM 1809 C CA . ARG A 1 223 ? -2.246 -2.979 -9.578 1 88.62 223 ARG A CA 1
ATOM 1810 C C . ARG A 1 223 ? -2.717 -4.297 -8.969 1 88.62 223 ARG A C 1
ATOM 1812 O O . ARG A 1 223 ? -1.965 -5.273 -8.93 1 88.62 223 ARG A O 1
ATOM 1819 N N . ASP A 1 224 ? -3.9 -4.293 -8.547 1 91.06 224 ASP A N 1
ATOM 1820 C CA . ASP A 1 224 ? -4.402 -5.48 -7.859 1 91.06 224 ASP A CA 1
ATOM 1821 C C . ASP A 1 224 ? -4.414 -6.691 -8.789 1 91.06 224 ASP A C 1
ATOM 1823 O O . ASP A 1 224 ? -5.051 -6.66 -9.844 1 91.06 224 ASP A O 1
ATOM 1827 N N . PHE A 1 225 ? -3.721 -7.688 -8.445 1 89.31 225 PHE A N 1
ATOM 1828 C CA . PHE A 1 225 ? -3.66 -8.93 -9.211 1 89.31 225 PHE A CA 1
ATOM 1829 C C . PHE A 1 225 ? -4.363 -10.055 -8.469 1 89.31 225 PHE A C 1
ATOM 1831 O O . PHE A 1 225 ? -5.086 -10.852 -9.078 1 89.31 225 PHE A O 1
ATOM 1838 N N . MET A 1 226 ? -4.184 -10.094 -7.164 1 87.44 226 MET A N 1
ATOM 1839 C CA . MET A 1 226 ? -4.637 -11.234 -6.379 1 87.44 226 MET A CA 1
ATOM 1840 C C . MET A 1 226 ? -6.16 -11.266 -6.297 1 87.44 226 MET A C 1
ATOM 1842 O O . MET A 1 226 ? -6.773 -12.32 -6.488 1 87.44 226 MET A O 1
ATOM 1846 N N . GLY A 1 227 ? -6.781 -10.133 -6.098 1 91.44 227 GLY A N 1
ATOM 1847 C CA . GLY A 1 227 ? -8.234 -10.094 -6.035 1 91.44 227 GLY A CA 1
ATOM 1848 C C . GLY A 1 227 ? -8.906 -10.641 -7.281 1 91.44 227 GLY A C 1
ATOM 1849 O O . GLY A 1 227 ? -9.609 -11.648 -7.223 1 91.44 227 GLY A O 1
ATOM 1850 N N . PRO A 1 228 ? -8.555 -10 -8.367 1 95.31 228 PRO A N 1
ATOM 1851 C CA . PRO A 1 228 ? -9.133 -10.492 -9.617 1 95.31 228 PRO A CA 1
ATOM 1852 C C . PRO A 1 228 ? -8.828 -11.969 -9.867 1 95.31 228 PRO A C 1
ATOM 1854 O O . PRO A 1 228 ? -9.695 -12.711 -10.336 1 95.31 228 PRO A O 1
ATOM 1857 N N . LEU A 1 229 ? -7.652 -12.391 -9.602 1 91.5 229 LEU A N 1
ATOM 1858 C CA . LEU A 1 229 ? -7.27 -13.781 -9.812 1 91.5 229 LEU A CA 1
ATOM 1859 C C . LEU A 1 229 ? -8.18 -14.719 -9.023 1 91.5 229 LEU A C 1
ATOM 1861 O O . LEU A 1 229 ? -8.531 -15.797 -9.516 1 91.5 229 LEU A O 1
ATOM 1865 N N . ILE A 1 230 ? -8.562 -14.289 -7.891 1 92.19 230 ILE A N 1
ATOM 1866 C CA . ILE A 1 230 ? -9.289 -15.164 -6.977 1 92.19 230 ILE A CA 1
ATOM 1867 C C . ILE A 1 230 ? -10.797 -15.039 -7.23 1 92.19 230 ILE A C 1
ATOM 1869 O O . ILE A 1 230 ? -11.523 -16.031 -7.152 1 92.19 230 ILE A O 1
ATOM 1873 N N . TYR A 1 231 ? -11.258 -13.883 -7.594 1 96.5 231 TYR A N 1
ATOM 1874 C CA . TYR A 1 231 ? -12.695 -13.633 -7.562 1 96.5 231 TYR A CA 1
ATOM 1875 C C . TYR A 1 231 ? -13.289 -13.68 -8.961 1 96.5 231 TYR A C 1
ATOM 1877 O O . TYR A 1 231 ? -14.508 -13.766 -9.125 1 96.5 231 TYR A O 1
ATOM 1885 N N . LEU A 1 232 ? -12.422 -13.617 -9.984 1 97.19 232 LEU A N 1
ATOM 1886 C CA . LEU A 1 232 ? -12.914 -13.609 -11.359 1 97.19 232 LEU A CA 1
ATOM 1887 C C . LEU A 1 232 ? -12.516 -14.891 -12.078 1 97.19 232 LEU A C 1
ATOM 1889 O O . LEU A 1 232 ? -11.352 -15.297 -12.047 1 97.19 232 LEU A O 1
ATOM 1893 N N . SER A 1 233 ? -13.469 -15.539 -12.797 1 96.5 233 SER A N 1
ATOM 1894 C CA . SER A 1 233 ? -13.188 -16.797 -13.484 1 96.5 233 SER A CA 1
ATOM 1895 C C . SER A 1 233 ? -13.422 -16.672 -14.984 1 96.5 233 SER A C 1
ATOM 1897 O O . SER A 1 233 ? -12.805 -17.375 -15.773 1 96.5 233 SER A O 1
ATOM 1899 N N . SER A 1 234 ? -14.289 -15.719 -15.406 1 97.38 234 SER A N 1
ATOM 1900 C CA . SER A 1 234 ? -14.578 -15.523 -16.828 1 97.38 234 SER A CA 1
ATOM 1901 C C . SER A 1 234 ? -13.688 -14.438 -17.422 1 97.38 234 SER A C 1
ATOM 1903 O O . SER A 1 234 ? -13.594 -13.336 -16.875 1 97.38 234 SER A O 1
ATOM 1905 N N . GLU A 1 235 ? -13.156 -14.719 -18.5 1 95.62 235 GLU A N 1
ATOM 1906 C CA . GLU A 1 235 ? -12.234 -13.789 -19.141 1 95.62 235 GLU A CA 1
ATOM 1907 C C . GLU A 1 235 ? -12.906 -12.453 -19.422 1 95.62 235 GLU A C 1
ATOM 1909 O O . GLU A 1 235 ? -12.266 -11.398 -19.375 1 95.62 235 GLU A O 1
ATOM 1914 N N . LYS A 1 236 ? -14.172 -12.5 -19.703 1 97.12 236 LYS A N 1
ATOM 1915 C CA . LYS A 1 236 ? -14.898 -11.273 -20 1 97.12 236 LYS A CA 1
ATOM 1916 C C . LYS A 1 236 ? -14.875 -10.312 -18.828 1 97.12 236 LYS A C 1
ATOM 1918 O O . LYS A 1 236 ? -15.141 -9.117 -18.984 1 97.12 236 LYS A O 1
ATOM 1923 N N . ASN A 1 237 ? -14.531 -10.82 -17.594 1 98.12 237 ASN A N 1
ATOM 1924 C CA . ASN A 1 237 ? -14.523 -10 -16.391 1 98.12 237 ASN A CA 1
ATOM 1925 C C . ASN A 1 237 ? -13.102 -9.672 -15.938 1 98.12 237 ASN A C 1
ATOM 1927 O O . ASN A 1 237 ? -12.906 -9.016 -14.914 1 98.12 237 ASN A O 1
ATOM 1931 N N . TYR A 1 238 ? -12.117 -10.047 -16.75 1 97.56 238 TYR A N 1
ATOM 1932 C CA . TYR A 1 238 ? -10.734 -9.891 -16.312 1 97.56 238 TYR A CA 1
ATOM 1933 C C . TYR A 1 238 ? -10.336 -8.422 -16.266 1 97.56 238 TYR A C 1
ATOM 1935 O O . TYR A 1 238 ? -10.883 -7.602 -17.016 1 97.56 238 TYR A O 1
ATOM 1943 N N . THR A 1 239 ? -9.469 -8.148 -15.344 1 97.19 239 THR A N 1
ATOM 1944 C CA . THR A 1 239 ? -8.805 -6.848 -15.289 1 97.19 239 THR A CA 1
ATOM 1945 C C . THR A 1 239 ? -7.516 -6.867 -16.109 1 97.19 239 THR A C 1
ATOM 1947 O O . THR A 1 239 ? -7.082 -7.926 -16.562 1 97.19 239 THR A O 1
ATOM 1950 N N . VAL A 1 240 ? -6.973 -5.711 -16.281 1 95.62 240 VAL A N 1
ATOM 1951 C CA . VAL A 1 240 ? -5.73 -5.578 -17.031 1 95.62 240 VAL A CA 1
ATOM 1952 C C . VAL A 1 240 ? -4.637 -6.418 -16.375 1 95.62 240 VAL A C 1
ATOM 1954 O O . VAL A 1 240 ? -3.939 -7.18 -17.062 1 95.62 240 VAL A O 1
ATOM 1957 N N . SER A 1 241 ? -4.516 -6.359 -15.062 1 92.88 241 SER A N 1
ATOM 1958 C CA . SER A 1 241 ? -3.482 -7.09 -14.336 1 92.88 241 SER A CA 1
ATOM 1959 C C . SER A 1 241 ? -3.66 -8.594 -14.484 1 92.88 241 SER A C 1
ATOM 1961 O O . SER A 1 241 ? -2.684 -9.32 -14.68 1 92.88 241 SER A O 1
ATOM 1963 N N . LEU A 1 242 ? -4.863 -9.016 -14.43 1 92.88 242 LEU A N 1
ATOM 1964 C CA . LEU A 1 242 ? -5.137 -10.438 -14.594 1 92.88 242 LEU A CA 1
ATOM 1965 C C . LEU A 1 242 ? -4.918 -10.875 -16.031 1 92.88 242 LEU A C 1
ATOM 1967 O O . LEU A 1 242 ? -4.395 -11.961 -16.297 1 92.88 242 LEU A O 1
ATOM 1971 N N . GLY A 1 243 ? -5.309 -10.039 -16.953 1 92.88 243 GLY A N 1
ATOM 1972 C CA . GLY A 1 243 ? -5.125 -10.328 -18.359 1 92.88 243 GLY A CA 1
ATOM 1973 C C . GLY A 1 243 ? -3.664 -10.469 -18.766 1 92.88 243 GLY A C 1
ATOM 1974 O O . GLY A 1 243 ? -3.328 -11.25 -19.656 1 92.88 243 GLY A O 1
ATOM 1975 N N . LEU A 1 244 ? -2.826 -9.742 -18.141 1 90.38 244 LEU A N 1
ATOM 1976 C CA . LEU A 1 244 ? -1.397 -9.812 -18.422 1 90.38 244 LEU A CA 1
ATOM 1977 C C . LEU A 1 244 ? -0.834 -11.18 -18.047 1 90.38 244 LEU A C 1
ATOM 1979 O O . LEU A 1 244 ? 0.081 -11.68 -18.703 1 90.38 244 LEU A O 1
ATOM 1983 N N . ALA A 1 245 ? -1.37 -11.789 -17 1 83.94 245 ALA A N 1
ATOM 1984 C CA . ALA A 1 245 ? -0.899 -13.094 -16.547 1 83.94 245 ALA A CA 1
ATOM 1985 C C . ALA A 1 245 ? -1.197 -14.172 -17.594 1 83.94 245 ALA A C 1
ATOM 1987 O O . ALA A 1 245 ? -0.56 -15.227 -17.594 1 83.94 245 ALA A O 1
ATOM 1988 N N . ALA A 1 246 ? -2.125 -13.898 -18.422 1 80.75 246 ALA A N 1
ATOM 1989 C CA . ALA A 1 246 ? -2.551 -14.883 -19.422 1 80.75 246 ALA A CA 1
ATOM 1990 C C . ALA A 1 246 ? -1.503 -15.039 -20.516 1 80.75 246 ALA A C 1
ATOM 1992 O O . ALA A 1 246 ? -1.552 -15.992 -21.297 1 80.75 246 ALA A O 1
ATOM 1993 N N . PHE A 1 247 ? -0.555 -14.109 -20.625 1 82.62 247 PHE A N 1
ATOM 1994 C CA . PHE A 1 247 ? 0.517 -14.234 -21.609 1 82.62 247 PHE A CA 1
ATOM 1995 C C . PHE A 1 247 ? 1.479 -15.352 -21.219 1 82.62 247 PHE A C 1
ATOM 1997 O O . PHE A 1 247 ? 2.287 -15.797 -22.047 1 82.62 247 PHE A O 1
ATOM 2004 N N . ARG A 1 248 ? 1.359 -15.719 -19.969 1 73.94 248 ARG A N 1
ATOM 2005 C CA . ARG A 1 248 ? 2.199 -16.812 -19.5 1 73.94 248 ARG A CA 1
ATOM 2006 C C . ARG A 1 248 ? 1.489 -18.156 -19.641 1 73.94 248 ARG A C 1
ATOM 2008 O O . ARG A 1 248 ? 0.38 -18.344 -19.141 1 73.94 248 ARG A O 1
ATOM 2015 N N . SER A 1 249 ? 1.768 -18.844 -20.75 1 66.25 249 SER A N 1
ATOM 2016 C CA . SER A 1 249 ? 1.228 -20.188 -20.922 1 66.25 249 SER A CA 1
ATOM 2017 C C . SER A 1 249 ? 2.176 -21.234 -20.344 1 66.25 249 SER A C 1
ATOM 2019 O O . SER A 1 249 ? 3.303 -20.922 -19.953 1 66.25 249 SER A O 1
ATOM 2021 N N . GLU A 1 250 ? 1.639 -22.453 -20.125 1 58.06 250 GLU A N 1
ATOM 2022 C CA . GLU A 1 250 ? 2.418 -23.578 -19.625 1 58.06 250 GLU A CA 1
ATOM 2023 C C . GLU A 1 250 ? 3.639 -23.844 -20.5 1 58.06 250 GLU A C 1
ATOM 2025 O O . GLU A 1 250 ? 4.691 -24.25 -20 1 58.06 250 GLU A O 1
ATOM 2030 N N . PHE A 1 251 ? 3.566 -23.609 -21.734 1 56.56 251 PHE A N 1
ATOM 2031 C CA . PHE A 1 251 ? 4.609 -24.094 -22.625 1 56.56 251 PHE A CA 1
ATOM 2032 C C . PHE A 1 251 ? 5.492 -22.953 -23.109 1 56.56 251 PHE A C 1
ATOM 2034 O O . PHE A 1 251 ? 6.668 -23.156 -23.422 1 56.56 251 PHE A O 1
ATOM 2041 N N . PHE A 1 252 ? 4.867 -21.766 -23.25 1 67.44 252 PHE A N 1
ATOM 2042 C CA . PHE A 1 252 ? 5.664 -20.688 -23.812 1 67.44 252 PHE A CA 1
ATOM 2043 C C . PHE A 1 252 ? 5.168 -19.328 -23.328 1 67.44 252 PHE A C 1
ATOM 2045 O O . PHE A 1 252 ? 3.967 -19.141 -23.125 1 67.44 252 PHE A O 1
ATOM 2052 N N . THR A 1 253 ? 6.172 -18.547 -22.859 1 77.75 253 THR A N 1
ATOM 2053 C CA . THR A 1 253 ? 5.84 -17.156 -22.531 1 77.75 253 THR A CA 1
ATOM 2054 C C . THR A 1 253 ? 6.262 -16.219 -23.656 1 77.75 253 THR A C 1
ATOM 2056 O O . THR A 1 253 ? 7.387 -16.297 -24.141 1 77.75 253 THR A O 1
ATOM 2059 N N . GLU A 1 254 ? 5.281 -15.461 -24.156 1 86.81 254 GLU A N 1
ATOM 2060 C CA . GLU A 1 254 ? 5.574 -14.406 -25.109 1 86.81 254 GLU A CA 1
ATOM 2061 C C . GLU A 1 254 ? 5.992 -13.117 -24.406 1 86.81 254 GLU A C 1
ATOM 2063 O O . GLU A 1 254 ? 5.211 -12.172 -24.328 1 86.81 254 GLU A O 1
ATOM 2068 N N . TRP A 1 255 ? 7.195 -13.062 -24.188 1 87.44 255 TRP A N 1
ATOM 2069 C CA . TRP A 1 255 ? 7.711 -11.984 -23.344 1 87.44 255 TRP A CA 1
ATOM 2070 C C . TRP A 1 255 ? 7.559 -10.633 -24.031 1 87.44 255 TRP A C 1
ATOM 2072 O O . TRP A 1 255 ? 7.242 -9.633 -23.391 1 87.44 255 TRP A O 1
ATOM 2082 N N . ASN A 1 256 ? 7.84 -10.656 -25.281 1 92.56 256 ASN A N 1
ATOM 2083 C CA . ASN A 1 256 ? 7.75 -9.383 -26 1 92.56 256 ASN A CA 1
ATOM 2084 C C . ASN A 1 256 ? 6.328 -8.836 -25.969 1 92.56 256 ASN A C 1
ATOM 2086 O O . ASN A 1 256 ? 6.121 -7.645 -25.719 1 92.56 256 ASN A O 1
ATOM 2090 N N . LEU A 1 257 ? 5.336 -9.742 -26.141 1 92.12 257 LEU A N 1
ATOM 2091 C CA . LEU A 1 257 ? 3.945 -9.305 -26.125 1 92.12 257 LEU A CA 1
ATOM 2092 C C . LEU A 1 257 ? 3.504 -8.938 -24.703 1 92.12 257 LEU A C 1
ATOM 2094 O O . LEU A 1 257 ? 2.783 -7.961 -24.516 1 92.12 257 LEU A O 1
ATOM 2098 N N . PHE A 1 258 ? 3.961 -9.719 -23.781 1 91.25 258 PHE A N 1
ATOM 2099 C CA . PHE A 1 258 ? 3.684 -9.414 -22.375 1 91.25 258 PHE A CA 1
ATOM 2100 C C . PHE A 1 258 ? 4.211 -8.039 -22.016 1 91.25 258 PHE A C 1
ATOM 2102 O O . PHE A 1 258 ? 3.492 -7.227 -21.422 1 91.25 258 PHE A O 1
ATOM 2109 N N . MET A 1 259 ? 5.465 -7.762 -22.422 1 92.5 259 MET A N 1
ATOM 2110 C CA . MET A 1 259 ? 6.105 -6.504 -22.062 1 92.5 259 MET A CA 1
ATOM 2111 C C . MET A 1 259 ? 5.473 -5.336 -22.812 1 92.5 259 MET A C 1
ATOM 2113 O O . MET A 1 259 ? 5.391 -4.223 -22.281 1 92.5 259 MET A O 1
ATOM 2117 N N . ALA A 1 260 ? 5.051 -5.602 -23.969 1 94.75 260 ALA A N 1
ATOM 2118 C CA . ALA A 1 260 ? 4.348 -4.566 -24.719 1 94.75 260 ALA A CA 1
ATOM 2119 C C . ALA A 1 260 ? 3.027 -4.203 -24.047 1 94.75 260 ALA A C 1
ATOM 2121 O O . ALA A 1 260 ? 2.734 -3.023 -23.844 1 94.75 260 ALA A O 1
ATOM 2122 N N . ALA A 1 261 ? 2.258 -5.23 -23.719 1 93.62 261 ALA A N 1
ATOM 2123 C CA . ALA A 1 261 ? 0.988 -4.996 -23.031 1 93.62 261 ALA A CA 1
ATOM 2124 C C . ALA A 1 261 ? 1.208 -4.312 -21.688 1 93.62 261 ALA A C 1
ATOM 2126 O O . ALA A 1 261 ? 0.458 -3.41 -21.312 1 93.62 261 ALA A O 1
ATOM 2127 N N . ALA A 1 262 ? 2.211 -4.742 -21 1 92.75 262 ALA A N 1
ATOM 2128 C CA . ALA A 1 262 ? 2.545 -4.148 -19.703 1 92.75 262 ALA A CA 1
ATOM 2129 C C . ALA A 1 262 ? 2.916 -2.676 -19.859 1 92.75 262 ALA A C 1
ATOM 2131 O O . ALA A 1 262 ? 2.539 -1.847 -19.031 1 92.75 262 ALA A O 1
ATOM 2132 N N . THR A 1 263 ? 3.678 -2.35 -20.875 1 93.94 263 THR A N 1
ATOM 2133 C CA . THR A 1 263 ? 4.074 -0.971 -21.141 1 93.94 263 THR A CA 1
ATOM 2134 C C . THR A 1 263 ? 2.848 -0.082 -21.328 1 93.94 263 THR A C 1
ATOM 2136 O O . THR A 1 263 ? 2.758 0.997 -20.734 1 93.94 263 THR A O 1
ATOM 2139 N N . VAL A 1 264 ? 1.934 -0.573 -22.062 1 95.31 264 VAL A N 1
ATOM 2140 C CA . VAL A 1 264 ? 0.708 0.182 -22.297 1 95.31 264 VAL A CA 1
ATOM 2141 C C . VAL A 1 264 ? -0.08 0.311 -21 1 95.31 264 VAL A C 1
ATOM 2143 O O . VAL A 1 264 ? -0.634 1.371 -20.703 1 95.31 264 VAL A O 1
ATOM 2146 N N . ALA A 1 265 ? -0.112 -0.782 -20.25 1 93.94 265 ALA A N 1
ATOM 2147 C CA . ALA A 1 265 ? -0.876 -0.827 -19.016 1 93.94 265 ALA A CA 1
ATOM 2148 C C . ALA A 1 265 ? -0.313 0.153 -17.984 1 93.94 265 ALA A C 1
ATOM 2150 O O . ALA A 1 265 ? -1.002 0.531 -17.031 1 93.94 265 ALA A O 1
ATOM 2151 N N . MET A 1 266 ? 0.908 0.583 -18.094 1 92.5 266 MET A N 1
ATOM 2152 C CA . MET A 1 266 ? 1.528 1.503 -17.141 1 92.5 266 MET A CA 1
ATOM 2153 C C . MET A 1 266 ? 1.102 2.941 -17.422 1 92.5 266 MET A C 1
ATOM 2155 O O . MET A 1 266 ? 1.271 3.818 -16.562 1 92.5 266 MET A O 1
ATOM 2159 N N . VAL A 1 267 ? 0.48 3.227 -18.5 1 93.62 267 VAL A N 1
ATOM 2160 C CA . VAL A 1 267 ? 0.185 4.582 -18.953 1 93.62 267 VAL A CA 1
ATOM 2161 C C . VAL A 1 267 ? -0.949 5.172 -18.109 1 93.62 267 VAL A C 1
ATOM 2163 O O . VAL A 1 267 ? -0.841 6.293 -17.609 1 93.62 267 VAL A O 1
ATOM 2166 N N . PRO A 1 268 ? -2.018 4.438 -17.812 1 94.5 268 PRO A N 1
ATOM 2167 C CA . PRO A 1 268 ? -3.146 5.047 -17.109 1 94.5 268 PRO A CA 1
ATOM 2168 C C . PRO A 1 268 ? -2.771 5.543 -15.711 1 94.5 268 PRO A C 1
ATOM 2170 O O . PRO A 1 268 ? -3.055 6.695 -15.359 1 94.5 268 PRO A O 1
ATOM 2173 N N . PRO A 1 269 ? -2.092 4.75 -14.922 1 91.75 269 PRO A N 1
ATOM 2174 C CA . PRO A 1 269 ? -1.708 5.289 -13.617 1 91.75 269 PRO A CA 1
ATOM 2175 C C . PRO A 1 269 ? -0.783 6.5 -13.727 1 91.75 269 PRO A C 1
ATOM 2177 O O . PRO A 1 269 ? -0.857 7.414 -12.906 1 91.75 269 PRO A O 1
ATOM 2180 N N . LEU A 1 270 ? 0.056 6.516 -14.727 1 89.56 270 LEU A N 1
ATOM 2181 C CA . LEU A 1 270 ? 0.939 7.656 -14.93 1 89.56 270 LEU A CA 1
ATOM 2182 C C . LEU A 1 270 ? 0.139 8.906 -15.281 1 89.56 270 LEU A C 1
ATOM 2184 O O . LEU A 1 270 ? 0.44 10 -14.797 1 89.56 270 LEU A O 1
ATOM 2188 N N . ILE A 1 271 ? -0.856 8.727 -16.109 1 91.38 271 ILE A N 1
ATOM 2189 C CA . ILE A 1 271 ? -1.731 9.844 -16.469 1 91.38 271 ILE A CA 1
ATOM 2190 C C . ILE A 1 271 ? -2.459 10.344 -15.227 1 91.38 271 ILE A C 1
ATOM 2192 O O . ILE A 1 271 ? -2.559 11.555 -15 1 91.38 271 ILE A O 1
ATOM 2196 N N . MET A 1 272 ? -2.924 9.398 -14.453 1 87.69 272 MET A N 1
ATOM 2197 C CA . MET A 1 272 ? -3.609 9.766 -13.219 1 87.69 272 MET A CA 1
ATOM 2198 C C . MET A 1 272 ? -2.688 10.562 -12.305 1 87.69 272 MET A C 1
ATOM 2200 O O . MET A 1 272 ? -3.121 11.523 -11.656 1 87.69 272 MET A O 1
ATOM 2204 N N . PHE A 1 273 ? -1.494 10.164 -12.25 1 82.88 273 PHE A N 1
ATOM 2205 C CA . PHE A 1 273 ? -0.519 10.883 -11.438 1 82.88 273 PHE A CA 1
ATOM 2206 C C . PHE A 1 273 ? -0.362 12.312 -11.922 1 82.88 273 PHE A C 1
ATOM 2208 O O . PHE A 1 273 ? -0.342 13.25 -11.125 1 82.88 273 PHE A O 1
ATOM 2215 N N . PHE A 1 274 ? -0.273 12.492 -13.188 1 84.44 274 PHE A N 1
ATOM 2216 C CA . PHE A 1 274 ? -0.051 13.82 -13.742 1 84.44 274 PHE A CA 1
ATOM 2217 C C . PHE A 1 274 ? -1.258 14.719 -13.5 1 84.44 274 PHE A C 1
ATOM 2219 O O . PHE A 1 274 ? -1.106 15.922 -13.273 1 84.44 274 PHE A O 1
ATOM 2226 N N . ILE A 1 275 ? -2.383 14.133 -13.438 1 83.75 275 ILE A N 1
ATOM 2227 C CA . ILE A 1 275 ? -3.604 14.891 -13.172 1 83.75 275 ILE A CA 1
ATOM 2228 C C . ILE A 1 275 ? -3.654 15.289 -11.703 1 83.75 275 ILE A C 1
ATOM 2230 O O . ILE A 1 275 ? -4.066 16.406 -11.367 1 83.75 275 ILE A O 1
ATOM 2234 N N . ALA A 1 276 ? -3.117 14.484 -10.867 1 81.12 276 ALA A N 1
ATOM 2235 C CA . ALA A 1 276 ? -3.312 14.664 -9.438 1 81.12 276 ALA A CA 1
ATOM 2236 C C . ALA A 1 276 ? -2.094 15.328 -8.797 1 81.12 276 AL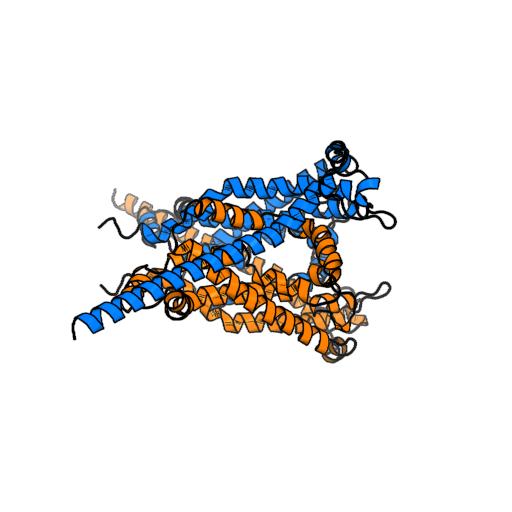A A C 1
ATOM 2238 O O . ALA A 1 276 ? -2.113 15.664 -7.609 1 81.12 276 ALA A O 1
ATOM 2239 N N . GLN A 1 277 ? -1.026 15.414 -9.547 1 78.31 277 GLN A N 1
ATOM 2240 C CA . GLN A 1 277 ? 0.252 15.844 -8.992 1 78.31 277 GLN A CA 1
ATOM 2241 C C . GLN A 1 277 ? 0.125 17.203 -8.312 1 78.31 277 GLN A C 1
ATOM 2243 O O . GLN A 1 277 ? 0.851 17.5 -7.355 1 78.31 277 GLN A O 1
ATOM 2248 N N . LYS A 1 278 ? -0.739 18.094 -8.703 1 75.12 278 LYS A N 1
ATOM 2249 C CA . LYS A 1 278 ? -0.892 19.406 -8.109 1 75.12 278 LYS A CA 1
ATOM 2250 C C . LYS A 1 278 ? -1.366 19.312 -6.66 1 75.12 278 LYS A C 1
ATOM 2252 O O . LYS A 1 278 ? -1.059 20.172 -5.84 1 75.12 278 LYS A O 1
ATOM 2257 N N . TYR A 1 279 ? -2.076 18.25 -6.406 1 69.75 279 TYR A N 1
ATOM 2258 C CA . TYR A 1 279 ? -2.605 18.062 -5.059 1 69.75 279 TYR A CA 1
ATOM 2259 C C . TYR A 1 279 ? -1.52 17.578 -4.105 1 69.75 279 TYR A C 1
ATOM 2261 O O . TYR A 1 279 ? -1.642 17.719 -2.889 1 69.75 279 TYR A O 1
ATOM 2269 N N . PHE A 1 280 ? -0.501 16.938 -4.645 1 66.62 280 PHE A N 1
ATOM 2270 C CA . PHE A 1 280 ? 0.592 16.438 -3.82 1 66.62 280 PHE A CA 1
ATOM 2271 C C . PHE A 1 280 ? 1.595 17.547 -3.518 1 66.62 280 PHE A C 1
ATOM 2273 O O . PHE A 1 280 ? 2.277 17.5 -2.492 1 66.62 280 PHE A O 1
ATOM 2280 N N . ILE A 1 281 ? 1.647 18.469 -4.363 1 58.44 281 ILE A N 1
ATOM 2281 C CA . ILE A 1 281 ? 2.596 19.562 -4.188 1 58.44 281 ILE A CA 1
ATOM 2282 C C . ILE A 1 281 ? 1.996 20.641 -3.273 1 58.44 281 ILE A C 1
ATOM 2284 O O . ILE A 1 281 ? 2.689 21.188 -2.416 1 58.44 281 ILE A O 1
ATOM 2288 N N . SER A 1 282 ? 0.74 21.047 -3.502 1 52.59 282 SER A N 1
ATOM 2289 C CA . SER A 1 282 ? 0.146 22.141 -2.746 1 52.59 282 SER A CA 1
ATOM 2290 C C . SER A 1 282 ? -0.081 21.75 -1.289 1 52.59 282 SER A C 1
ATOM 2292 O O . SER A 1 282 ? -0.194 22.609 -0.418 1 52.59 282 SER A O 1
ATOM 2294 N N . GLY A 1 283 ? -0.417 20.641 -0.983 1 47.97 283 GLY A N 1
ATOM 2295 C CA . GLY A 1 283 ? -0.637 20.328 0.42 1 47.97 283 GLY A CA 1
ATOM 2296 C C . GLY A 1 283 ? 0.547 20.672 1.302 1 47.97 283 GLY A C 1
ATOM 2297 O O . GLY A 1 283 ? 0.428 20.703 2.529 1 47.97 283 GLY A O 1
ATOM 2298 N N . ALA A 1 284 ? 1.771 20.844 0.767 1 42.5 284 ALA A N 1
ATOM 2299 C CA . ALA A 1 284 ? 2.93 21.422 1.438 1 42.5 284 ALA A CA 1
ATOM 2300 C C . ALA A 1 284 ? 2.658 22.875 1.852 1 42.5 284 ALA A C 1
ATOM 2302 O O . ALA A 1 284 ? 3.191 23.344 2.855 1 42.5 284 ALA A O 1
ATOM 2303 N N . SER A 1 285 ? 1.92 23.641 1.057 1 39.62 285 SER A N 1
ATOM 2304 C CA . SER A 1 285 ? 1.665 25.047 1.414 1 39.62 285 SER A CA 1
ATOM 2305 C C . SER A 1 285 ? 0.654 25.141 2.551 1 39.62 285 SER A C 1
ATOM 2307 O O . SER A 1 285 ? 0.369 26.234 3.037 1 39.62 285 SER A O 1
ATOM 2309 N N . LEU A 1 286 ? -0.099 24.25 2.812 1 36.88 286 LEU A N 1
ATOM 2310 C CA . LEU A 1 286 ? -1.172 24.375 3.791 1 36.88 286 LEU A CA 1
ATOM 2311 C C . LEU A 1 286 ? -0.616 24.75 5.16 1 36.88 286 LEU A C 1
ATOM 2313 O O . LEU A 1 286 ? -1.278 25.438 5.938 1 36.88 286 LEU A O 1
ATOM 2317 N N . THR A 1 287 ? 0.531 24.234 5.562 1 36.5 287 THR A N 1
ATOM 2318 C CA . THR A 1 287 ? 0.95 24.656 6.895 1 36.5 287 THR A CA 1
ATOM 2319 C C . THR A 1 287 ? 1.434 26.094 6.883 1 36.5 287 THR A C 1
ATOM 2321 O O . THR A 1 287 ? 1.483 26.75 7.93 1 36.5 287 THR A O 1
ATOM 2324 N N . GLY A 1 288 ? 1.985 26.703 5.781 1 33.94 288 GLY A N 1
ATOM 2325 C CA . GLY A 1 288 ? 2.648 28 5.84 1 33.94 288 GLY A CA 1
ATOM 2326 C C . GLY A 1 288 ? 1.686 29.172 5.766 1 33.94 288 GLY A C 1
ATOM 2327 O O . GLY A 1 288 ? 2.096 30.328 5.879 1 33.94 288 GLY A O 1
ATOM 2328 N N . SER A 1 289 ? 0.589 29.031 5.133 1 32.5 289 SER A N 1
ATOM 2329 C CA . SER A 1 289 ? -0.079 30.297 4.844 1 32.5 289 SER A CA 1
ATOM 2330 C C . SER A 1 289 ? -0.706 30.891 6.102 1 32.5 289 SER A C 1
ATOM 2332 O O . SER A 1 289 ? -1.295 31.984 6.055 1 32.5 289 SER A O 1
ATOM 2334 N N . GLY A 1 290 ? -0.8 30.172 7.195 1 31.83 290 GLY A N 1
ATOM 2335 C CA . GLY A 1 290 ? -1.467 30.922 8.25 1 31.83 290 GLY A CA 1
ATOM 2336 C C . GLY A 1 290 ? -0.622 32.031 8.812 1 31.83 290 GLY A C 1
ATOM 2337 O O . GLY A 1 290 ? -1.049 32.75 9.727 1 31.83 290 GLY A O 1
ATOM 2338 N N . GLY A 1 291 ? 0.775 32.062 8.641 1 29.17 291 GLY A N 1
ATOM 2339 C CA . GLY A 1 291 ? 1.434 33.094 9.43 1 29.17 291 GLY A CA 1
ATOM 2340 C C . GLY A 1 291 ? 1.293 34.469 8.828 1 29.17 291 GLY A C 1
ATOM 2341 O O . GLY A 1 291 ? 1.721 35.469 9.43 1 29.17 291 GLY A O 1
ATOM 2342 N N . SER A 1 292 ? 1.294 34.625 7.488 1 27.5 292 SER A N 1
ATOM 2343 C CA . SER A 1 292 ? 1.62 36 7.18 1 27.5 292 SER A CA 1
ATOM 2344 C C . SER A 1 292 ? 0.407 36.906 7.359 1 27.5 292 SER A C 1
ATOM 2346 O O . SER A 1 292 ? 0.472 38.125 7.07 1 27.5 292 SER A O 1
ATOM 2348 N N . LYS A 1 293 ? -0.846 36.5 7.473 1 31.12 293 LYS A N 1
ATOM 2349 C CA . LYS A 1 293 ? -1.694 37.688 7.461 1 31.12 293 LYS A CA 1
ATOM 2350 C C . LYS A 1 293 ? -1.631 38.438 8.797 1 31.12 293 LYS A C 1
ATOM 2352 O O . LYS A 1 293 ? -2.451 39.312 9.062 1 31.12 293 LYS A O 1
ATOM 2357 N N . GLY A 1 294 ? -0.657 38.25 9.734 1 22.02 294 GLY A N 1
ATOM 2358 C CA . GLY A 1 294 ? -0.546 39.5 10.484 1 22.02 294 GLY A CA 1
ATOM 2359 C C . GLY A 1 294 ? 0.3 40.531 9.781 1 22.02 294 GLY A C 1
ATOM 2360 O O . GLY A 1 294 ? 1.08 40.219 8.883 1 22.02 294 GLY A O 1
ATOM 2361 N N . MET B 1 1 ? -45.406 39.188 14.414 1 65.75 1 MET B N 1
ATOM 2362 C CA . MET B 1 1 ? -44.188 39.094 13.633 1 65.75 1 MET B CA 1
ATOM 2363 C C . MET B 1 1 ? -43.094 38.406 14.445 1 65.75 1 MET B C 1
ATOM 2365 O O . MET B 1 1 ? -42.375 37.531 13.922 1 65.75 1 MET B O 1
ATOM 2369 N N . GLU B 1 2 ? -43.031 38.594 15.727 1 79.81 2 GLU B N 1
ATOM 2370 C CA . GLU B 1 2 ? -42.031 38 16.625 1 79.81 2 GLU B CA 1
ATOM 2371 C C . GLU B 1 2 ? -42.281 36.531 16.844 1 79.81 2 GLU B C 1
ATOM 2373 O O . GLU B 1 2 ? -41.344 35.719 16.859 1 79.81 2 GLU B O 1
ATOM 2378 N N . THR B 1 3 ? -43.562 36.156 16.891 1 79.12 3 THR B N 1
ATOM 2379 C CA . THR B 1 3 ? -43.875 34.75 17.156 1 79.12 3 THR B CA 1
ATOM 2380 C C . THR B 1 3 ? -43.594 33.875 15.945 1 79.12 3 THR B C 1
ATOM 2382 O O . THR B 1 3 ? -43.094 32.781 16.094 1 79.12 3 THR B O 1
ATOM 2385 N N . ALA B 1 4 ? -43.781 34.469 14.82 1 82.75 4 ALA B N 1
ATOM 2386 C CA . ALA B 1 4 ? -43.531 33.75 13.578 1 82.75 4 ALA B CA 1
ATOM 2387 C C . ALA B 1 4 ? -42.031 33.531 13.383 1 82.75 4 ALA B C 1
ATOM 2389 O O . ALA B 1 4 ? -41.625 32.438 12.953 1 82.75 4 ALA B O 1
ATOM 2390 N N . MET B 1 5 ? -41.219 34.531 13.688 1 81.69 5 MET B N 1
ATOM 2391 C CA . MET B 1 5 ? -39.75 34.406 13.594 1 81.69 5 MET B CA 1
ATOM 2392 C C . MET B 1 5 ? -39.219 33.375 14.586 1 81.69 5 MET B C 1
ATOM 2394 O O . MET B 1 5 ? -38.312 32.625 14.273 1 81.69 5 MET B O 1
ATOM 2398 N N . ALA B 1 6 ? -39.906 33.375 15.781 1 84.12 6 ALA B N 1
ATOM 2399 C CA . ALA B 1 6 ? -39.469 32.406 16.812 1 84.12 6 ALA B CA 1
ATOM 2400 C C . ALA B 1 6 ? -39.781 30.969 16.375 1 84.12 6 ALA B C 1
ATOM 2402 O O . ALA B 1 6 ? -38.938 30.078 16.594 1 84.12 6 ALA B O 1
ATOM 2403 N N . THR B 1 7 ? -40.844 30.75 15.812 1 82.38 7 THR B N 1
ATOM 2404 C CA . THR B 1 7 ? -41.219 29.422 15.352 1 82.38 7 THR B CA 1
ATOM 2405 C C . THR B 1 7 ? -40.344 28.953 14.211 1 82.38 7 THR B C 1
ATOM 2407 O O . THR B 1 7 ? -39.969 27.781 14.141 1 82.38 7 THR B O 1
ATOM 2410 N N . LEU B 1 8 ? -39.938 29.891 13.297 1 79.69 8 LEU B N 1
ATOM 2411 C CA . LEU B 1 8 ? -39.062 29.594 12.18 1 79.69 8 LEU B CA 1
ATOM 2412 C C . LEU B 1 8 ? -37.656 29.234 12.688 1 79.69 8 LEU B C 1
ATOM 2414 O O . LEU B 1 8 ? -37.031 28.328 12.156 1 79.69 8 LEU B O 1
ATOM 2418 N N . MET B 1 9 ? -37.281 29.984 13.742 1 80.06 9 MET B N 1
ATOM 2419 C CA . MET B 1 9 ? -35.969 29.734 14.328 1 80.06 9 MET B CA 1
ATOM 2420 C C . MET B 1 9 ? -35.938 28.391 15.031 1 80.06 9 MET B C 1
ATOM 2422 O O . MET B 1 9 ? -34.938 27.672 14.984 1 80.06 9 MET B O 1
ATOM 2426 N N . GLU B 1 10 ? -37.031 28.078 15.664 1 79.06 10 GLU B N 1
ATOM 2427 C CA . GLU B 1 10 ? -37.125 26.781 16.344 1 79.06 10 GLU B CA 1
ATOM 2428 C C . GLU B 1 10 ? -37.125 25.625 15.352 1 79.06 10 GLU B C 1
ATOM 2430 O O . GLU B 1 10 ? -36.531 24.594 15.586 1 79.06 10 GLU B O 1
ATOM 2435 N N . LYS B 1 11 ? -37.875 25.797 14.297 1 75.94 11 LYS B N 1
ATOM 2436 C CA . LYS B 1 11 ? -37.938 24.781 13.242 1 75.94 11 LYS B CA 1
ATOM 2437 C C . LYS B 1 11 ? -36.562 24.562 12.625 1 75.94 11 LYS B C 1
ATOM 2439 O O . LYS B 1 11 ? -36.125 23.422 12.391 1 75.94 11 LYS B O 1
ATOM 2444 N N . LYS B 1 12 ? -35.844 25.594 12.367 1 74.75 12 LYS B N 1
ATOM 2445 C CA . LYS B 1 12 ? -34.5 25.531 11.812 1 74.75 12 LYS B CA 1
ATOM 2446 C C . LYS B 1 12 ? -33.531 24.812 12.766 1 74.75 12 LYS B C 1
ATOM 2448 O O . LYS B 1 12 ? -32.719 24 12.328 1 74.75 12 LYS B O 1
ATOM 2453 N N . LYS B 1 13 ? -33.719 25.094 14.023 1 76.31 13 LYS B N 1
ATOM 2454 C CA . LYS B 1 13 ? -32.906 24.438 15.039 1 76.31 13 LYS B CA 1
ATOM 2455 C C . LYS B 1 13 ? -33.188 22.938 15.094 1 76.31 13 LYS B C 1
ATOM 2457 O O . LYS B 1 13 ? -32.25 22.141 15.258 1 76.31 13 LYS B O 1
ATOM 2462 N N . ARG B 1 14 ? -34.406 22.547 14.984 1 76.69 14 ARG B N 1
ATOM 2463 C CA . ARG B 1 14 ? -34.812 21.141 15.008 1 76.69 14 ARG B CA 1
ATOM 2464 C C . ARG B 1 14 ? -34.281 20.391 13.789 1 76.69 14 ARG B C 1
ATOM 2466 O O . ARG B 1 14 ? -33.812 19.25 13.898 1 76.69 14 ARG B O 1
ATOM 2473 N N . GLU B 1 15 ? -34.375 20.984 12.656 1 73.31 15 GLU B N 1
ATOM 2474 C CA . GLU B 1 15 ? -33.875 20.406 11.422 1 73.31 15 GLU B CA 1
ATOM 2475 C C . GLU B 1 15 ? -32.344 20.219 11.492 1 73.31 15 GLU B C 1
ATOM 2477 O O . GLU B 1 15 ? -31.828 19.203 11.023 1 73.31 15 GLU B O 1
ATOM 2482 N N . GLN B 1 16 ? -31.719 21.141 12.125 1 72.94 16 GLN B N 1
ATOM 2483 C CA . GLN B 1 16 ? -30.281 21.047 12.281 1 72.94 16 GLN B CA 1
ATOM 2484 C C . GLN B 1 16 ? -29.891 19.906 13.203 1 72.94 16 GLN B C 1
ATOM 2486 O O . GLN B 1 16 ? -28.922 19.188 12.945 1 72.94 16 GLN B O 1
ATOM 2491 N N . LYS B 1 17 ? -30.688 19.828 14.203 1 75.81 17 LYS B N 1
ATOM 2492 C CA . LYS B 1 17 ? -30.438 18.734 15.148 1 75.81 17 LYS B CA 1
ATOM 2493 C C . LYS B 1 17 ? -30.672 17.375 14.492 1 75.81 17 LYS B C 1
ATOM 2495 O O . LYS B 1 17 ? -29.906 16.438 14.711 1 75.81 17 LYS B O 1
ATOM 2500 N N . THR B 1 18 ? -31.688 17.266 13.711 1 75.12 18 THR B N 1
ATOM 2501 C CA . THR B 1 18 ? -32 16.016 13.031 1 75.12 18 THR B CA 1
ATOM 2502 C C . THR B 1 18 ? -30.922 15.648 12.023 1 75.12 18 THR B C 1
ATOM 2504 O O . THR B 1 18 ? -30.531 14.484 11.93 1 75.12 18 THR B O 1
ATOM 2507 N N . LEU B 1 19 ? -30.438 16.531 11.406 1 72.38 19 LEU B N 1
ATOM 2508 C CA . LEU B 1 19 ? -29.406 16.281 10.398 1 72.38 19 LEU B CA 1
ATOM 2509 C C . LEU B 1 19 ? -28.094 15.898 11.062 1 72.38 19 LEU B C 1
ATOM 2511 O O . LEU B 1 19 ? -27.344 15.062 10.539 1 72.38 19 LEU B O 1
ATOM 2515 N N . TYR B 1 20 ? -27.922 16.562 12.18 1 72.12 20 TYR B N 1
ATOM 2516 C CA . TYR B 1 20 ? -26.766 16.188 12.977 1 72.12 20 TYR B CA 1
ATOM 2517 C C . TYR B 1 20 ? -26.844 14.727 13.398 1 72.12 20 TYR B C 1
ATOM 2519 O O . TYR B 1 20 ? -25.875 13.977 13.242 1 72.12 20 TYR B O 1
ATOM 2527 N N . TYR B 1 21 ? -28 14.344 13.805 1 76.12 21 TYR B N 1
ATOM 2528 C CA . TYR B 1 21 ? -28.188 12.969 14.258 1 76.12 21 TYR B CA 1
ATOM 2529 C C . TYR B 1 21 ? -28.125 12 13.086 1 76.12 21 TYR B C 1
ATOM 2531 O O . TYR B 1 21 ? -27.578 10.898 13.211 1 76.12 21 TYR B O 1
ATOM 2539 N N . PHE B 1 22 ? -28.609 12.445 12.016 1 76.25 22 PHE B N 1
ATOM 2540 C CA . PHE B 1 22 ? -28.562 11.617 10.82 1 76.25 22 PHE B CA 1
ATOM 2541 C C . PHE B 1 22 ? -27.125 11.391 10.383 1 76.25 22 PHE B C 1
ATOM 2543 O O . PHE B 1 22 ? -26.75 10.266 10.031 1 76.25 22 PHE B O 1
ATOM 2550 N N . SER B 1 23 ? -26.344 12.406 10.383 1 74 23 SER B N 1
ATOM 2551 C CA . SER B 1 23 ? -24.938 12.289 10.023 1 74 23 SER B CA 1
ATOM 2552 C C . SER B 1 23 ? -24.188 11.359 10.977 1 74 23 SER B C 1
ATOM 2554 O O . SER B 1 23 ? -23.359 10.562 10.547 1 74 23 SER B O 1
ATOM 2556 N N . ARG B 1 24 ? -24.609 11.453 12.133 1 74.75 24 ARG B N 1
ATOM 2557 C CA . ARG B 1 24 ? -24.016 10.586 13.141 1 74.75 24 ARG B CA 1
ATOM 2558 C C . ARG B 1 24 ? -24.391 9.125 12.914 1 74.75 24 ARG B C 1
ATOM 2560 O O . ARG B 1 24 ? -23.547 8.234 13.008 1 74.75 24 ARG B O 1
ATOM 2567 N N . VAL B 1 25 ? -25.609 8.945 12.633 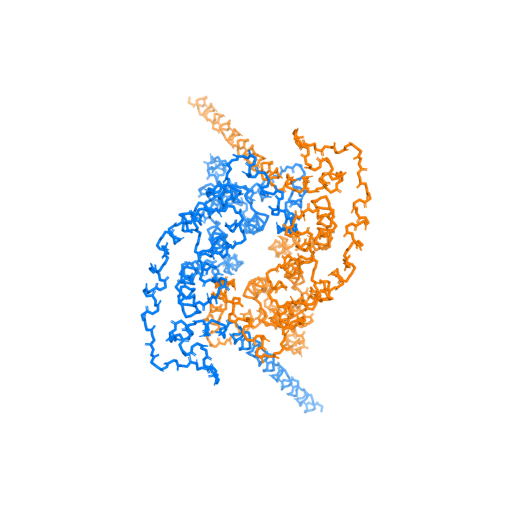1 82.12 25 VAL B N 1
ATOM 2568 C CA . VAL B 1 25 ? -26.109 7.598 12.375 1 82.12 25 VAL B CA 1
ATOM 2569 C C . VAL B 1 25 ? -25.406 7.008 11.156 1 82.12 25 VAL B C 1
ATOM 2571 O O . VAL B 1 25 ? -25.031 5.836 11.156 1 82.12 25 VAL B O 1
ATOM 2574 N N . LEU B 1 26 ? -25.156 7.82 10.203 1 80.5 26 LEU B N 1
ATOM 2575 C CA . LEU B 1 26 ? -24.484 7.367 8.984 1 80.5 26 LEU B CA 1
ATOM 2576 C C . LEU B 1 26 ? -23.062 6.934 9.281 1 80.5 26 LEU B C 1
ATOM 2578 O O . LEU B 1 26 ? -22.594 5.906 8.781 1 80.5 26 LEU B O 1
ATOM 2582 N N . ILE B 1 27 ? -22.438 7.668 10.07 1 77.5 27 ILE B N 1
ATOM 2583 C CA . ILE B 1 27 ? -21.062 7.359 10.445 1 77.5 27 ILE B CA 1
ATOM 2584 C C . ILE B 1 27 ? -21.016 6.027 11.188 1 77.5 27 ILE B C 1
ATOM 2586 O O . ILE B 1 27 ? -20.172 5.176 10.898 1 77.5 27 ILE B O 1
ATOM 2590 N N . TYR B 1 28 ? -21.969 5.852 12.039 1 81.25 28 TYR B N 1
ATOM 2591 C CA . TYR B 1 28 ? -22 4.609 12.797 1 81.25 28 TYR B CA 1
ATOM 2592 C C . TYR B 1 28 ? -22.328 3.424 11.898 1 81.25 28 TYR B C 1
ATOM 2594 O O . TYR B 1 28 ? -21.766 2.336 12.062 1 81.25 28 TYR B O 1
ATOM 2602 N N . ILE B 1 29 ? -23.156 3.678 10.992 1 85.88 29 ILE B N 1
ATOM 2603 C CA . ILE B 1 29 ? -23.516 2.615 10.062 1 85.88 29 ILE B CA 1
ATOM 2604 C C . ILE B 1 29 ? -22.297 2.221 9.227 1 85.88 29 ILE B C 1
ATOM 2606 O O . ILE B 1 29 ? -22 1.033 9.07 1 85.88 29 ILE B O 1
ATOM 2610 N N . LEU B 1 30 ? -21.562 3.223 8.758 1 84.69 30 LEU B N 1
ATOM 2611 C CA . LEU B 1 30 ? -20.375 2.957 7.953 1 84.69 30 LEU B CA 1
ATOM 2612 C C . LEU B 1 30 ? -19.312 2.256 8.781 1 84.69 30 LEU B C 1
ATOM 2614 O O . LEU B 1 30 ? -18.672 1.32 8.305 1 84.69 30 LEU B O 1
ATOM 2618 N N . LEU B 1 31 ? -19.203 2.691 9.984 1 81.12 31 LEU B N 1
ATOM 2619 C CA . LEU B 1 31 ? -18.203 2.094 10.859 1 81.12 31 LEU B CA 1
ATOM 2620 C C . LEU B 1 31 ? -18.562 0.653 11.203 1 81.12 31 LEU B C 1
ATOM 2622 O O . LEU B 1 31 ? -17.703 -0.229 11.188 1 81.12 31 LEU B O 1
ATOM 2626 N N . ILE B 1 32 ? -19.859 0.431 11.477 1 84 32 ILE B N 1
ATOM 2627 C CA . ILE B 1 32 ? -20.312 -0.903 11.852 1 84 32 ILE B CA 1
ATOM 2628 C C . ILE B 1 32 ? -20.219 -1.838 10.648 1 84 32 ILE B C 1
ATOM 2630 O O . ILE B 1 32 ? -19.688 -2.947 10.75 1 84 32 ILE B O 1
ATOM 2634 N N . LEU B 1 33 ? -20.688 -1.364 9.531 1 84.88 33 LEU B N 1
ATOM 2635 C CA . LEU B 1 33 ? -20.641 -2.195 8.336 1 84.88 33 LEU B CA 1
ATOM 2636 C C . LEU B 1 33 ? -19.203 -2.449 7.895 1 84.88 33 LEU B C 1
ATOM 2638 O O . LEU B 1 33 ? -18.875 -3.559 7.48 1 84.88 33 LEU B O 1
ATOM 2642 N N . GLY B 1 34 ? -18.406 -1.366 7.977 1 80.56 34 GLY B N 1
ATOM 2643 C CA . GLY B 1 34 ? -16.984 -1.54 7.688 1 80.56 34 GLY B CA 1
ATOM 2644 C C . GLY B 1 34 ? -16.297 -2.523 8.617 1 80.56 34 GLY B C 1
ATOM 2645 O O . GLY B 1 34 ? -15.523 -3.367 8.172 1 80.56 34 GLY B O 1
ATOM 2646 N N . ALA B 1 35 ? -16.656 -2.408 9.844 1 79.62 35 ALA B N 1
ATOM 2647 C CA . ALA B 1 35 ? -16.094 -3.322 10.844 1 79.62 35 ALA B CA 1
ATOM 2648 C C . ALA B 1 35 ? -16.516 -4.762 10.562 1 79.62 35 ALA B C 1
ATOM 2650 O O . ALA B 1 35 ? -15.711 -5.684 10.664 1 79.62 35 ALA B O 1
ATOM 2651 N N . LEU B 1 36 ? -17.734 -4.934 10.219 1 80.5 36 LEU B N 1
ATOM 2652 C CA . LEU B 1 36 ? -18.234 -6.266 9.914 1 80.5 36 LEU B CA 1
ATOM 2653 C C . LEU B 1 36 ? -17.531 -6.852 8.703 1 80.5 36 LEU B C 1
ATOM 2655 O O . LEU B 1 36 ? -17.188 -8.039 8.688 1 80.5 36 LEU B O 1
ATOM 2659 N N . MET B 1 37 ? -17.281 -6.039 7.766 1 76 37 MET B N 1
ATOM 2660 C CA . MET B 1 37 ? -16.641 -6.492 6.539 1 76 37 MET B CA 1
ATOM 2661 C C . MET B 1 37 ? -15.188 -6.891 6.805 1 76 37 MET B C 1
ATOM 2663 O O . MET B 1 37 ? -14.672 -7.832 6.199 1 76 37 MET B O 1
ATOM 2667 N N . ILE B 1 38 ? -14.602 -6.188 7.676 1 76.25 38 ILE B N 1
ATOM 2668 C CA . ILE B 1 38 ? -13.188 -6.43 7.945 1 76.25 38 ILE B CA 1
ATOM 2669 C C . ILE B 1 38 ? -13.039 -7.535 8.984 1 76.25 38 ILE B C 1
ATOM 2671 O O . ILE B 1 38 ? -12.188 -8.422 8.852 1 76.25 38 ILE B O 1
ATOM 2675 N N . PHE B 1 39 ? -13.898 -7.578 9.977 1 81 39 PHE B N 1
ATOM 2676 C CA . PHE B 1 39 ? -13.711 -8.477 11.117 1 81 39 PHE B CA 1
ATOM 2677 C C . PHE B 1 39 ? -14.375 -9.82 10.852 1 81 39 PHE B C 1
ATOM 2679 O O . PHE B 1 39 ? -14.023 -10.82 11.484 1 81 39 PHE B O 1
ATOM 2686 N N . PHE B 1 40 ? -15.25 -9.867 9.938 1 83.44 40 PHE B N 1
ATOM 2687 C CA . PHE B 1 40 ? -15.883 -11.141 9.633 1 83.44 40 PHE B CA 1
ATOM 2688 C C . PHE B 1 40 ? -14.852 -12.156 9.156 1 83.44 40 PHE B C 1
ATOM 2690 O O . PHE B 1 40 ? -14.758 -13.258 9.711 1 83.44 40 PHE B O 1
ATOM 2697 N N . PRO B 1 41 ? -14.109 -11.789 8.133 1 85.56 41 PRO B N 1
ATOM 2698 C CA . PRO B 1 41 ? -13.078 -12.734 7.695 1 85.56 41 PRO B CA 1
ATOM 2699 C C . PRO B 1 41 ? -12.102 -13.102 8.805 1 85.56 41 PRO B C 1
ATOM 2701 O O . PRO B 1 41 ? -11.633 -14.242 8.875 1 85.56 41 PRO B O 1
ATOM 2704 N N . PHE B 1 42 ? -11.82 -12.164 9.547 1 88.31 42 PHE B N 1
ATOM 2705 C CA . PHE B 1 42 ? -10.93 -12.43 10.672 1 88.31 42 PHE B CA 1
ATOM 2706 C C . PHE B 1 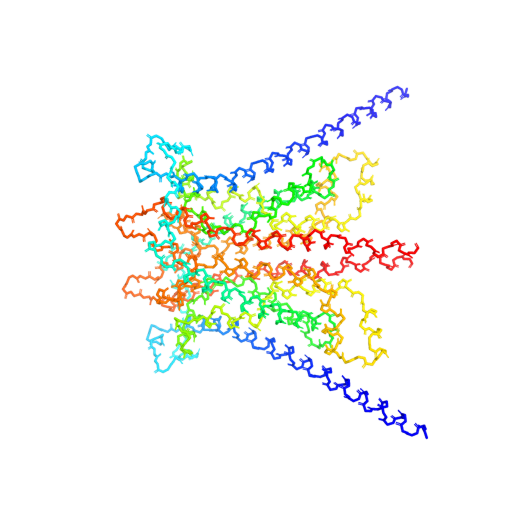42 ? -11.578 -13.406 11.648 1 88.31 42 PHE B C 1
ATOM 2708 O O . PHE B 1 42 ? -10.93 -14.359 12.094 1 88.31 42 PHE B O 1
ATOM 2715 N N . ALA B 1 43 ? -12.836 -13.141 11.961 1 89 43 ALA B N 1
ATOM 2716 C CA . ALA B 1 43 ? -13.57 -14.031 12.852 1 89 43 ALA B CA 1
ATOM 2717 C C . ALA B 1 43 ? -13.688 -15.438 12.258 1 89 43 ALA B C 1
ATOM 2719 O O . ALA B 1 43 ? -13.562 -16.438 12.977 1 89 43 ALA B O 1
ATOM 2720 N N . TRP B 1 44 ? -13.859 -15.469 11.016 1 88.19 44 TRP B N 1
ATOM 2721 C CA . TRP B 1 44 ? -13.93 -16.75 10.305 1 88.19 44 TRP B CA 1
ATOM 2722 C C . TRP B 1 44 ? -12.609 -17.5 10.43 1 88.19 44 TRP B C 1
ATOM 2724 O O . TRP B 1 44 ? -12.609 -18.719 10.641 1 88.19 44 TRP B O 1
ATOM 2734 N N . THR B 1 45 ? -11.562 -16.781 10.242 1 90.88 45 THR B N 1
ATOM 2735 C CA . THR B 1 45 ? -10.227 -17.359 10.32 1 90.88 45 THR B CA 1
ATOM 2736 C C . THR B 1 45 ? -9.977 -17.953 11.703 1 90.88 45 THR B C 1
ATOM 2738 O O . THR B 1 45 ? -9.555 -19.109 11.828 1 90.88 45 THR B O 1
ATOM 2741 N N . VAL B 1 46 ? -10.328 -17.234 12.711 1 93.12 46 VAL B N 1
ATOM 2742 C CA . VAL B 1 46 ? -10.117 -17.703 14.078 1 93.12 46 VAL B CA 1
ATOM 2743 C C . VAL B 1 46 ? -11.039 -18.891 14.375 1 93.12 46 VAL B C 1
ATOM 2745 O O . VAL B 1 46 ? -10.609 -19.875 14.961 1 93.12 46 VAL B O 1
ATOM 2748 N N . SER B 1 47 ? -12.242 -18.781 13.945 1 94.06 47 SER B N 1
ATOM 2749 C CA . SER B 1 47 ? -13.203 -19.859 14.141 1 94.06 47 SER B CA 1
ATOM 2750 C C . SER B 1 47 ? -12.734 -21.141 13.461 1 94.06 47 SER B C 1
ATOM 2752 O O . SER B 1 47 ? -12.719 -22.203 14.078 1 94.06 47 SER B O 1
ATOM 2754 N N . THR B 1 48 ? -12.297 -21.031 12.227 1 92.94 48 THR B N 1
ATOM 2755 C 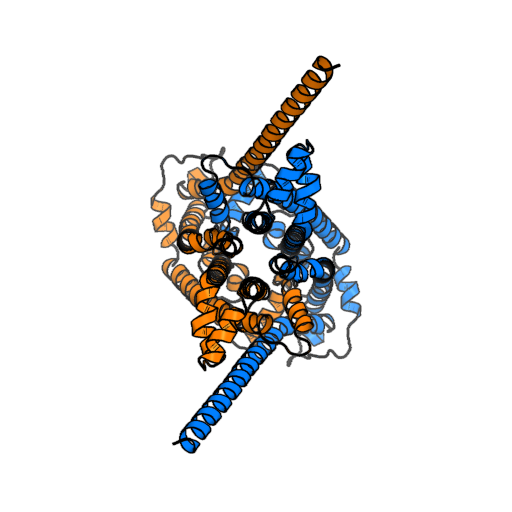CA . THR B 1 48 ? -11.883 -22.188 11.438 1 92.94 48 THR B CA 1
ATOM 2756 C C . THR B 1 48 ? -10.594 -22.781 12 1 92.94 48 THR B C 1
ATOM 2758 O O . THR B 1 48 ? -10.383 -24 11.945 1 92.94 48 THR B O 1
ATOM 2761 N N . SER B 1 49 ? -9.75 -21.922 12.555 1 95.06 49 SER B N 1
ATOM 2762 C CA . SER B 1 49 ? -8.484 -22.375 13.125 1 95.06 49 SER B CA 1
ATOM 2763 C C . SER B 1 49 ? -8.727 -23.312 14.305 1 95.06 49 SER B C 1
ATOM 2765 O O . SER B 1 49 ? -7.82 -24.031 14.727 1 95.06 49 SER B O 1
ATOM 2767 N N . LEU B 1 50 ? -9.984 -23.312 14.82 1 97.25 50 LEU B N 1
ATOM 2768 C CA . LEU B 1 50 ? -10.305 -24.094 16.016 1 97.25 50 LEU B CA 1
ATOM 2769 C C . LEU B 1 50 ? -11.211 -25.281 15.664 1 97.25 50 LEU B C 1
ATOM 2771 O O . LEU B 1 50 ? -11.711 -25.969 16.547 1 97.25 50 LEU B O 1
ATOM 2775 N N . LYS B 1 51 ? -11.344 -25.547 14.43 1 96.19 51 LYS B N 1
ATOM 2776 C CA . LYS B 1 51 ? -12.227 -26.609 13.969 1 96.19 51 LYS B CA 1
ATOM 2777 C C . LYS B 1 51 ? -11.43 -27.875 13.625 1 96.19 51 LYS B C 1
ATOM 2779 O O . LYS B 1 51 ? -10.266 -27.781 13.242 1 96.19 51 LYS B O 1
ATOM 2784 N N . THR B 1 52 ? -12.086 -29.016 13.711 1 94.19 52 THR B N 1
ATOM 2785 C CA . THR B 1 52 ? -11.547 -30.266 13.195 1 94.19 52 THR B CA 1
ATOM 2786 C C . THR B 1 52 ? -11.719 -30.344 11.688 1 94.19 52 THR B C 1
ATOM 2788 O O . THR B 1 52 ? -12.414 -29.531 11.086 1 94.19 52 THR B O 1
ATOM 2791 N N . ASP B 1 53 ? -11.023 -31.312 11.117 1 89.44 53 ASP B N 1
ATOM 2792 C CA . ASP B 1 53 ? -11.125 -31.5 9.672 1 89.44 53 ASP B CA 1
ATOM 2793 C C . ASP B 1 53 ? -12.578 -31.719 9.25 1 89.44 53 ASP B C 1
ATOM 2795 O O . ASP B 1 53 ? -13.023 -31.188 8.234 1 89.44 53 ASP B O 1
ATOM 2799 N N . LYS B 1 54 ? -13.242 -32.469 10.062 1 89.81 54 LYS B N 1
ATOM 2800 C CA . LYS B 1 54 ? -14.633 -32.781 9.766 1 89.81 54 LYS B CA 1
ATOM 2801 C C . LYS B 1 54 ? -15.516 -31.547 9.883 1 89.81 54 LYS B C 1
ATOM 2803 O O . LYS B 1 54 ? -16.406 -31.328 9.047 1 89.81 54 LYS B O 1
ATOM 2808 N N . GLN B 1 55 ? -15.258 -30.703 10.844 1 91.94 55 GLN B N 1
ATOM 2809 C CA . GLN B 1 55 ? -16.062 -29.516 11.102 1 91.94 55 GLN B CA 1
ATOM 2810 C C . GLN B 1 55 ? -15.891 -28.484 9.992 1 91.94 55 GLN B C 1
ATOM 2812 O O . GLN B 1 55 ? -16.828 -27.734 9.695 1 91.94 55 GLN B O 1
ATOM 2817 N N . VAL B 1 56 ? -14.742 -28.453 9.422 1 87.25 56 VAL B N 1
ATOM 2818 C CA . VAL B 1 56 ? -14.445 -27.484 8.375 1 87.25 56 VAL B CA 1
ATOM 2819 C C . VAL B 1 56 ? -15.305 -27.75 7.145 1 87.25 56 VAL B C 1
ATOM 2821 O O . VAL B 1 56 ? -15.703 -26.828 6.438 1 87.25 56 VAL B O 1
ATOM 2824 N N . LEU B 1 57 ? -15.656 -28.984 6.984 1 82.31 57 LEU B N 1
ATOM 2825 C CA . LEU B 1 57 ? -16.375 -29.391 5.785 1 82.31 57 LEU B CA 1
ATOM 2826 C C . LEU B 1 57 ? -17.875 -29.453 6.051 1 82.31 57 LEU B C 1
ATOM 2828 O O . LEU B 1 57 ? -18.672 -29.719 5.141 1 82.31 57 LEU B O 1
ATOM 2832 N N . GLU B 1 58 ? -18.25 -29.188 7.219 1 82.88 58 GLU B N 1
ATOM 2833 C CA . GLU B 1 58 ? -19.656 -29.281 7.59 1 82.88 58 GLU B CA 1
ATOM 2834 C C . GLU B 1 58 ? -20.484 -28.172 6.934 1 82.88 58 GLU B C 1
ATOM 2836 O O . GLU B 1 58 ? -19.969 -27.078 6.695 1 82.88 58 GLU B O 1
ATOM 2841 N N . PHE B 1 59 ? -21.641 -28.531 6.551 1 80.69 59 PHE B N 1
ATOM 2842 C CA . PHE B 1 59 ? -22.625 -27.562 6.07 1 80.69 59 PHE B CA 1
ATOM 2843 C C . PHE B 1 59 ? -23.938 -27.703 6.832 1 80.69 59 PHE B C 1
ATOM 2845 O O . PHE B 1 59 ? -24.469 -28.797 6.969 1 80.69 59 PHE B O 1
ATOM 2852 N N . PRO B 1 60 ? -24.438 -26.641 7.398 1 81.12 60 PRO B N 1
ATOM 2853 C CA . PRO B 1 60 ? -23.938 -25.266 7.379 1 81.12 60 PRO B CA 1
ATOM 2854 C C . PRO B 1 60 ? -22.703 -25.078 8.258 1 81.12 60 PRO B C 1
ATOM 2856 O O . PRO B 1 60 ? -22.484 -25.859 9.195 1 81.12 60 PRO B O 1
ATOM 2859 N N . PRO B 1 61 ? -21.969 -24.062 7.871 1 80.94 61 PRO B N 1
ATOM 2860 C CA . PRO B 1 61 ? -20.734 -23.859 8.641 1 80.94 61 PRO B CA 1
ATOM 2861 C C . PRO B 1 61 ? -21.016 -23.547 10.109 1 80.94 61 PRO B C 1
ATOM 2863 O O . PRO B 1 61 ? -21.984 -22.859 10.422 1 80.94 61 PRO B O 1
ATOM 2866 N N . SER B 1 62 ? -20.25 -24.188 10.984 1 84.69 62 SER B N 1
ATOM 2867 C CA . SER B 1 62 ? -20.328 -23.891 12.414 1 84.69 62 SER B CA 1
ATOM 2868 C C . SER B 1 62 ? -19.422 -22.734 12.797 1 84.69 62 SER B C 1
ATOM 2870 O O . SER B 1 62 ? -18.234 -22.734 12.43 1 84.69 62 SER B O 1
ATOM 2872 N N . TRP B 1 63 ? -19.953 -21.797 13.414 1 86.38 63 TRP B N 1
ATOM 2873 C CA . TRP B 1 63 ? -19.188 -20.641 13.836 1 86.38 63 TRP B CA 1
ATOM 2874 C C . TRP B 1 63 ? -18.391 -20.953 15.102 1 86.38 63 TRP B C 1
ATOM 2876 O O . TRP B 1 63 ? -17.234 -20.531 15.234 1 86.38 63 TRP B O 1
ATOM 2886 N N . ILE B 1 64 ? -19.078 -21.703 15.938 1 90.62 64 ILE B N 1
ATOM 2887 C CA . ILE B 1 64 ? -18.422 -22.125 17.172 1 90.62 64 ILE B CA 1
ATOM 2888 C C . ILE B 1 64 ? -18.141 -23.625 17.109 1 90.62 64 ILE B C 1
ATOM 2890 O O . ILE B 1 64 ? -19.062 -24.438 17.172 1 90.62 64 ILE B O 1
ATOM 2894 N N . PRO B 1 65 ? -16.891 -23.875 16.969 1 92.12 65 PRO B N 1
ATOM 2895 C CA . PRO B 1 65 ? -16.562 -25.297 16.828 1 92.12 65 PRO B CA 1
ATOM 2896 C C . PRO B 1 65 ? -16.781 -26.094 18.125 1 92.12 65 PRO B C 1
ATOM 2898 O O . PRO B 1 65 ? -16.562 -25.562 19.219 1 92.12 65 PRO B O 1
ATOM 2901 N N . ARG B 1 66 ? -17.359 -27.297 17.938 1 91.69 66 ARG B N 1
ATOM 2902 C CA . ARG B 1 66 ? -17.531 -28.281 19.016 1 91.69 66 ARG B CA 1
ATOM 2903 C C . ARG B 1 66 ? -17.156 -29.688 18.531 1 91.69 66 ARG B C 1
ATOM 2905 O O . ARG B 1 66 ? -17.828 -30.25 17.656 1 91.69 66 ARG B O 1
ATOM 2912 N N . PRO B 1 67 ? -16.078 -30.109 19.109 1 93.81 67 PRO B N 1
ATOM 2913 C CA . PRO B 1 67 ? -15.141 -29.609 20.109 1 93.81 67 PRO B CA 1
ATOM 2914 C C . PRO B 1 67 ? -14.188 -28.562 19.562 1 93.81 67 PRO B C 1
ATOM 2916 O O . PRO B 1 67 ? -14.07 -28.406 18.344 1 93.81 67 PRO B O 1
ATOM 2919 N N . ILE B 1 68 ? -13.609 -27.828 20.453 1 96.44 68 ILE B N 1
ATOM 2920 C CA . ILE B 1 68 ? -12.594 -26.844 20.078 1 96.44 68 ILE B CA 1
ATOM 2921 C C . ILE B 1 68 ? -11.25 -27.547 19.891 1 96.44 68 ILE B C 1
ATOM 2923 O O . ILE B 1 68 ? -10.789 -28.266 20.781 1 96.44 68 ILE B O 1
ATOM 2927 N N . ALA B 1 69 ? -10.625 -27.391 18.766 1 96.94 69 ALA B N 1
ATOM 2928 C CA . ALA B 1 69 ? -9.375 -28.062 18.438 1 96.94 69 ALA B CA 1
ATOM 2929 C C . ALA B 1 69 ? -8.18 -27.125 18.656 1 96.94 69 ALA B C 1
ATOM 2931 O O . ALA B 1 69 ? -7.523 -26.703 17.703 1 96.94 69 ALA B O 1
ATOM 2932 N N . TRP B 1 70 ? -7.797 -27 19.953 1 96.62 70 TRP B N 1
ATOM 2933 C CA . TRP B 1 70 ? -6.656 -26.156 20.312 1 96.62 70 TRP B CA 1
ATOM 2934 C C . TRP B 1 70 ? -5.363 -26.734 19.734 1 96.62 70 TRP B C 1
ATOM 2936 O O . TRP B 1 70 ? -4.375 -26.016 19.562 1 96.62 70 TRP B O 1
ATOM 2946 N N . GLU B 1 71 ? -5.395 -27.969 19.391 1 96.69 71 GLU B N 1
ATOM 2947 C CA . GLU B 1 71 ? -4.203 -28.672 18.922 1 96.69 71 GLU B CA 1
ATOM 2948 C C . GLU B 1 71 ? -3.785 -28.172 17.531 1 96.69 71 GLU B C 1
ATOM 2950 O O . GLU B 1 71 ? -2.656 -28.406 17.094 1 96.69 71 GLU B O 1
ATOM 2955 N N . ASN B 1 72 ? -4.727 -27.484 16.828 1 96.88 72 ASN B N 1
ATOM 2956 C CA . ASN B 1 72 ? -4.418 -26.953 15.508 1 96.88 72 ASN B CA 1
ATOM 2957 C C . ASN B 1 72 ? -3.266 -25.969 15.562 1 96.88 72 ASN B C 1
ATOM 2959 O O . ASN B 1 72 ? -2.496 -25.844 14.602 1 96.88 72 ASN B O 1
ATOM 2963 N N . TYR B 1 73 ? -3.119 -25.281 16.656 1 96.88 73 TYR B N 1
ATOM 2964 C CA . TYR B 1 73 ? -2.127 -24.219 16.734 1 96.88 73 TYR B CA 1
ATOM 2965 C C . TYR B 1 73 ? -0.715 -24.797 16.812 1 96.88 73 TYR B C 1
ATOM 2967 O O . TYR B 1 73 ? 0.116 -24.516 15.945 1 96.88 73 TYR B O 1
ATOM 2975 N N . PRO B 1 74 ? -0.414 -25.672 17.766 1 96.88 74 PRO B N 1
ATOM 2976 C CA . PRO B 1 74 ? 0.932 -26.25 17.719 1 96.88 74 PRO B CA 1
ATOM 2977 C C . PRO B 1 74 ? 1.17 -27.109 16.484 1 96.88 74 PRO B C 1
ATOM 2979 O O . PRO B 1 74 ? 2.279 -27.125 15.945 1 96.88 74 PRO B O 1
ATOM 2982 N N . ARG B 1 75 ? 0.187 -27.766 16.031 1 95.69 75 ARG B N 1
ATOM 2983 C CA . ARG B 1 75 ? 0.334 -28.594 14.836 1 95.69 75 ARG B CA 1
ATOM 2984 C C . ARG B 1 75 ? 0.644 -27.734 13.609 1 95.69 75 ARG B C 1
ATOM 2986 O O . ARG B 1 75 ? 1.542 -28.062 12.828 1 95.69 75 ARG B O 1
ATOM 2993 N N . ALA B 1 76 ? -0.093 -26.672 13.414 1 94.44 76 ALA B N 1
ATOM 2994 C CA . ALA B 1 76 ? 0.094 -25.781 12.273 1 94.44 76 ALA B CA 1
ATOM 2995 C C . ALA B 1 76 ? 1.512 -25.219 12.242 1 94.44 76 ALA B C 1
ATOM 2997 O O . ALA B 1 76 ? 2.086 -25.016 11.172 1 94.44 76 ALA B O 1
ATOM 2998 N N . LEU B 1 77 ? 2.092 -25.047 13.461 1 95.94 77 LEU B N 1
ATOM 2999 C CA . LEU B 1 77 ? 3.379 -24.375 13.555 1 95.94 77 LEU B CA 1
ATOM 3000 C C . LEU B 1 77 ? 4.527 -25.375 13.5 1 95.94 77 LEU B C 1
ATOM 3002 O O . LEU B 1 77 ? 5.691 -24.984 13.383 1 95.94 77 LEU B O 1
ATOM 3006 N N . THR B 1 78 ? 4.184 -26.703 13.5 1 94.69 78 THR B N 1
ATOM 3007 C CA . THR B 1 78 ? 5.25 -27.703 13.547 1 94.69 78 THR B CA 1
ATOM 3008 C C . THR B 1 78 ? 5.215 -28.578 12.305 1 94.69 78 THR B C 1
ATOM 3010 O O . THR B 1 78 ? 6.211 -29.234 11.969 1 94.69 78 THR B O 1
ATOM 3013 N N . VAL B 1 79 ? 4.07 -28.672 11.648 1 92.19 79 VAL B N 1
ATOM 3014 C CA . VAL B 1 79 ? 3.979 -29.484 10.438 1 92.19 79 VAL B CA 1
ATOM 3015 C C . VAL B 1 79 ? 4.926 -28.938 9.375 1 92.19 79 VAL B C 1
ATOM 3017 O O . VAL B 1 79 ? 5.418 -29.672 8.523 1 92.19 79 VAL B O 1
ATOM 3020 N N . ARG B 1 80 ? 5.18 -27.672 9.406 1 91.44 80 ARG B N 1
ATOM 3021 C CA . ARG B 1 80 ? 6.203 -26.969 8.633 1 91.44 80 ARG B CA 1
ATOM 3022 C C . ARG B 1 80 ? 7.082 -26.109 9.539 1 91.44 80 ARG B C 1
ATOM 3024 O O . ARG B 1 80 ? 6.684 -25.766 10.648 1 91.44 80 ARG B O 1
ATOM 3031 N N . PRO B 1 81 ? 8.203 -25.844 9.055 1 95.38 81 PRO B N 1
ATOM 3032 C CA . PRO B 1 81 ? 9.117 -25.141 9.945 1 95.38 81 PRO B CA 1
ATOM 3033 C C . PRO B 1 81 ? 8.797 -23.641 10.062 1 95.38 81 PRO B C 1
ATOM 3035 O O . PRO B 1 81 ? 9.609 -22.812 9.672 1 95.38 81 PRO B O 1
ATOM 3038 N N . PHE B 1 82 ? 7.73 -23.344 10.719 1 96.25 82 PHE B N 1
ATOM 3039 C CA . PHE B 1 82 ? 7.266 -21.953 10.82 1 96.25 82 PHE B CA 1
ATOM 3040 C C . PHE B 1 82 ? 8.211 -21.141 11.68 1 96.25 82 PHE B C 1
ATOM 3042 O O . PHE B 1 82 ? 8.258 -19.906 11.562 1 96.25 82 PHE B O 1
ATOM 3049 N N . HIS B 1 83 ? 8.961 -21.812 12.57 1 96.94 83 HIS B N 1
ATOM 3050 C CA . HIS B 1 83 ? 9.953 -21.062 13.336 1 96.94 83 HIS B CA 1
ATOM 3051 C C . HIS B 1 83 ? 11.008 -20.453 12.414 1 96.94 83 HIS B C 1
ATOM 3053 O O . HIS B 1 83 ? 11.5 -19.359 12.664 1 96.94 83 HIS B O 1
ATOM 3059 N N . ILE B 1 84 ? 11.32 -21.172 11.305 1 97.75 84 ILE B N 1
ATOM 3060 C CA . ILE B 1 84 ? 12.266 -20.656 10.312 1 97.75 84 ILE B CA 1
ATOM 3061 C C . ILE B 1 84 ? 11.609 -19.547 9.492 1 97.75 84 ILE B C 1
ATOM 3063 O O . ILE B 1 84 ? 12.227 -18.516 9.242 1 97.75 84 ILE B O 1
ATOM 3067 N N . TYR B 1 85 ? 10.336 -19.719 9.148 1 97.56 85 TYR B N 1
ATOM 3068 C CA . TYR B 1 85 ? 9.609 -18.734 8.367 1 97.56 85 TYR B CA 1
ATOM 3069 C C . TYR B 1 85 ? 9.508 -17.406 9.125 1 97.56 85 TYR B C 1
ATOM 3071 O O . TYR B 1 85 ? 9.727 -16.344 8.555 1 97.56 85 TYR B O 1
ATOM 3079 N N . PHE B 1 86 ? 9.227 -17.562 10.414 1 97.81 86 PHE B N 1
ATOM 3080 C CA . PHE B 1 86 ? 9.141 -16.359 11.25 1 97.81 86 PHE B CA 1
ATOM 3081 C C . PHE B 1 86 ? 10.492 -15.68 11.359 1 97.81 86 PHE B C 1
ATOM 3083 O O . PHE B 1 86 ? 10.594 -14.461 11.203 1 97.81 86 PHE B O 1
ATOM 3090 N N . ARG B 1 87 ? 11.492 -16.422 11.617 1 98.19 87 ARG B N 1
ATOM 3091 C CA . ARG B 1 87 ? 12.836 -15.867 11.711 1 98.19 87 ARG B CA 1
ATOM 3092 C C . ARG B 1 87 ? 13.219 -15.141 10.43 1 98.19 87 ARG B C 1
ATOM 3094 O O . ARG B 1 87 ? 13.703 -14.008 10.469 1 98.19 87 ARG B O 1
ATOM 3101 N N . ASN B 1 88 ? 13 -15.797 9.312 1 98.62 88 ASN B N 1
ATOM 3102 C CA . ASN B 1 88 ? 13.32 -15.195 8.023 1 98.62 88 ASN B CA 1
ATOM 3103 C C . ASN B 1 88 ? 12.555 -13.898 7.797 1 98.62 88 ASN B C 1
ATOM 3105 O O . ASN B 1 88 ? 13.125 -12.898 7.371 1 98.62 88 ASN B O 1
ATOM 3109 N N . THR B 1 89 ? 11.266 -13.93 8.109 1 98 89 THR B N 1
ATOM 3110 C CA . THR B 1 89 ? 10.422 -12.758 7.887 1 98 89 THR B CA 1
ATOM 3111 C C . THR B 1 89 ? 10.867 -11.602 8.781 1 98 89 THR B C 1
ATOM 3113 O O . THR B 1 89 ? 10.953 -10.461 8.32 1 98 89 THR B O 1
ATOM 3116 N N . PHE B 1 90 ? 11.219 -11.891 10.016 1 98.31 90 PHE B N 1
ATOM 3117 C CA . PHE B 1 90 ? 11.688 -10.852 10.93 1 98.31 90 PHE B CA 1
ATOM 3118 C C . PHE B 1 90 ? 13.023 -10.281 10.461 1 98.31 90 PHE B C 1
ATOM 3120 O O . PHE B 1 90 ? 13.266 -9.078 10.562 1 98.31 90 PHE B O 1
ATOM 3127 N N . LEU B 1 91 ? 13.859 -11.133 9.992 1 98.69 91 LEU B N 1
ATOM 3128 C CA . LEU B 1 91 ? 15.164 -10.688 9.5 1 98.69 91 LEU B CA 1
ATOM 3129 C C . LEU B 1 91 ? 15 -9.781 8.281 1 98.69 91 LEU B C 1
ATOM 3131 O O . LEU B 1 91 ? 15.578 -8.688 8.234 1 98.69 91 LEU B O 1
ATOM 3135 N N . ILE B 1 92 ? 14.242 -10.211 7.336 1 98.75 92 ILE B N 1
ATOM 3136 C CA . ILE B 1 92 ? 14 -9.422 6.129 1 98.75 92 ILE B CA 1
ATOM 3137 C C . ILE B 1 92 ? 13.336 -8.102 6.5 1 98.75 92 ILE B C 1
ATOM 3139 O O . ILE B 1 92 ? 13.742 -7.039 6.023 1 98.75 92 ILE B O 1
ATOM 3143 N N . ALA B 1 93 ? 12.328 -8.188 7.355 1 98.12 93 ALA B N 1
ATOM 3144 C CA . ALA B 1 93 ? 11.609 -6.988 7.773 1 98.12 93 ALA B CA 1
ATOM 3145 C C . ALA B 1 93 ? 12.539 -6.008 8.484 1 98.12 93 ALA B C 1
ATOM 3147 O O . ALA B 1 93 ? 12.492 -4.801 8.227 1 98.12 93 ALA B O 1
ATOM 3148 N N . GLY B 1 94 ? 13.344 -6.527 9.383 1 98.25 94 GLY B N 1
ATOM 3149 C CA . GLY B 1 94 ? 14.281 -5.672 10.094 1 98.25 94 GLY B CA 1
ATOM 3150 C C . GLY B 1 94 ? 15.234 -4.941 9.164 1 98.25 94 GLY B C 1
ATOM 3151 O O . GLY B 1 94 ? 15.43 -3.73 9.297 1 98.25 94 GLY B O 1
ATOM 3152 N N . ILE B 1 95 ? 15.836 -5.641 8.242 1 98.62 95 ILE B N 1
ATOM 3153 C CA . ILE B 1 95 ? 16.781 -5.066 7.297 1 98.62 95 ILE B CA 1
ATOM 3154 C C . ILE B 1 95 ? 16.078 -4.078 6.379 1 98.62 95 ILE B C 1
ATOM 3156 O O . ILE B 1 95 ? 16.562 -2.979 6.129 1 98.62 95 ILE B O 1
ATOM 3160 N N . ALA B 1 96 ? 14.891 -4.48 5.93 1 98.25 96 ALA B N 1
ATOM 3161 C CA . ALA B 1 96 ? 14.125 -3.641 5.012 1 98.25 96 ALA B CA 1
ATOM 3162 C C . ALA B 1 96 ? 13.695 -2.342 5.688 1 98.25 96 ALA B C 1
ATOM 3164 O O . ALA B 1 96 ? 13.781 -1.267 5.09 1 98.25 96 ALA B O 1
ATOM 3165 N N . VAL B 1 97 ? 13.195 -2.449 6.922 1 97.56 97 VAL B N 1
ATOM 3166 C CA . VAL B 1 97 ? 12.781 -1.264 7.664 1 97.56 97 VAL B CA 1
ATOM 3167 C C . VAL B 1 97 ? 13.977 -0.331 7.855 1 97.56 97 VAL B C 1
ATOM 3169 O O . VAL B 1 97 ? 13.867 0.878 7.637 1 97.56 97 VAL B O 1
ATOM 3172 N N . PHE B 1 98 ? 15.055 -0.873 8.25 1 98 98 PHE B N 1
ATOM 3173 C CA . PHE B 1 98 ? 16.25 -0.081 8.461 1 98 98 PHE B CA 1
ATOM 3174 C C . PHE B 1 98 ? 16.672 0.624 7.176 1 98 98 PHE B C 1
ATOM 3176 O O . PHE B 1 98 ? 16.922 1.831 7.18 1 98 98 PHE B O 1
ATOM 3183 N N . GLY B 1 99 ? 16.781 -0.096 6.105 1 97 99 GLY B N 1
ATOM 3184 C CA . GLY B 1 99 ? 17.156 0.484 4.824 1 97 99 GLY B CA 1
ATOM 3185 C C . GLY B 1 99 ? 16.203 1.559 4.352 1 97 99 GLY B C 1
ATOM 3186 O O . GLY B 1 99 ? 16.625 2.615 3.881 1 97 99 GLY B O 1
ATOM 3187 N N . MET B 1 100 ? 14.922 1.298 4.5 1 97.19 100 MET B N 1
ATOM 3188 C CA . MET B 1 100 ? 13.883 2.215 4.055 1 97.19 100 MET B CA 1
ATOM 3189 C C . MET B 1 100 ? 13.922 3.518 4.844 1 97.19 100 MET B C 1
ATOM 3191 O O . MET B 1 100 ? 13.891 4.605 4.266 1 97.19 100 MET B O 1
ATOM 3195 N N . VAL B 1 101 ? 13.977 3.393 6.148 1 97.06 101 VAL B N 1
ATOM 3196 C CA . VAL B 1 101 ? 13.984 4.574 7.004 1 97.06 101 VAL B CA 1
ATOM 3197 C C . VAL B 1 101 ? 15.25 5.383 6.766 1 97.06 101 VAL B C 1
ATOM 3199 O O . VAL B 1 101 ? 15.203 6.609 6.637 1 97.06 101 VAL B O 1
ATOM 3202 N N . LEU B 1 102 ? 16.344 4.711 6.652 1 95.12 102 LEU B N 1
ATOM 3203 C CA . LEU B 1 102 ? 17.625 5.363 6.441 1 95.12 102 LEU B CA 1
ATOM 3204 C C . LEU B 1 102 ? 17.656 6.109 5.113 1 95.12 102 LEU B C 1
ATOM 3206 O O . LEU B 1 102 ? 17.922 7.309 5.074 1 95.12 102 LEU B O 1
ATOM 3210 N N . SER B 1 103 ? 17.344 5.441 4.07 1 94.38 103 SER B N 1
ATOM 3211 C CA . SER B 1 103 ? 17.469 6.023 2.736 1 94.38 103 SER B CA 1
ATOM 3212 C C . SER B 1 103 ? 16.406 7.094 2.5 1 94.38 103 SER B C 1
ATOM 3214 O O . SER B 1 103 ? 16.719 8.188 2.02 1 94.38 103 SER B O 1
ATOM 3216 N N . SER B 1 104 ? 15.172 6.789 2.887 1 95.75 104 SER B N 1
ATOM 3217 C CA . SER B 1 104 ? 14.094 7.727 2.619 1 95.75 104 SER B CA 1
ATOM 3218 C C . SER B 1 104 ? 14.242 9 3.449 1 95.75 104 SER B C 1
ATOM 3220 O O . SER B 1 104 ? 13.867 10.086 3.006 1 95.75 104 SER B O 1
ATOM 3222 N N . SER B 1 105 ? 14.742 8.891 4.68 1 95.62 105 SER B N 1
ATOM 3223 C CA . SER B 1 105 ? 14.922 10.078 5.512 1 95.62 105 SER B CA 1
ATOM 3224 C C . SER B 1 105 ? 15.984 11.008 4.93 1 95.62 105 SER B C 1
ATOM 3226 O O . SER B 1 105 ? 15.828 12.227 4.945 1 95.62 105 SER B O 1
ATOM 3228 N N . VAL B 1 106 ? 17.062 10.445 4.414 1 92.12 106 VAL B N 1
ATOM 3229 C CA . VAL B 1 106 ? 18.125 11.242 3.803 1 92.12 106 VAL B CA 1
ATOM 3230 C C . VAL B 1 106 ? 17.578 11.969 2.572 1 92.12 106 VAL B C 1
ATOM 3232 O O . VAL B 1 106 ? 17.781 13.172 2.41 1 92.12 106 VAL B O 1
ATOM 3235 N N . VAL B 1 107 ? 16.875 11.219 1.769 1 91.88 107 VAL B N 1
ATOM 3236 C CA . VAL B 1 107 ? 16.344 11.789 0.535 1 91.88 107 VAL B CA 1
ATOM 3237 C C . VAL B 1 107 ? 15.297 12.852 0.865 1 91.88 107 VAL B C 1
ATOM 3239 O O . VAL B 1 107 ? 15.281 13.922 0.261 1 91.88 107 VAL B O 1
ATOM 3242 N N . ALA B 1 108 ? 14.484 12.539 1.802 1 93.75 108 ALA B N 1
ATOM 3243 C CA . ALA B 1 108 ? 13.469 13.5 2.23 1 93.75 108 ALA B CA 1
ATOM 3244 C C . ALA B 1 108 ? 14.117 14.781 2.744 1 93.75 108 ALA B C 1
ATOM 3246 O O . ALA B 1 108 ? 13.656 15.883 2.441 1 93.75 108 ALA B O 1
ATOM 3247 N N . TYR B 1 109 ? 15.125 14.648 3.547 1 91.94 109 TYR B N 1
ATOM 3248 C CA . TYR B 1 109 ? 15.859 15.797 4.059 1 91.94 109 TYR B CA 1
ATOM 3249 C C . TYR B 1 109 ? 16.406 16.641 2.92 1 91.94 109 TYR B C 1
ATOM 3251 O O . TYR B 1 109 ? 16.312 17.875 2.945 1 91.94 109 TYR B O 1
ATOM 3259 N N . GLY B 1 110 ? 16.984 15.992 1.972 1 89.38 110 GLY B N 1
ATOM 3260 C CA . GLY B 1 110 ? 17.5 16.688 0.809 1 89.38 110 GLY B CA 1
ATOM 3261 C C . GLY B 1 110 ? 16.438 17.5 0.082 1 89.38 110 GLY B C 1
ATOM 3262 O O . GLY B 1 110 ? 16.656 18.672 -0.234 1 89.38 110 GLY B O 1
ATOM 3263 N N . PHE B 1 111 ? 15.32 16.953 -0.091 1 90.19 111 PHE B N 1
ATOM 3264 C CA . PHE B 1 111 ? 14.258 17.625 -0.827 1 90.19 111 PHE B CA 1
ATOM 3265 C C . PHE B 1 111 ? 13.625 18.719 0.018 1 90.19 111 PHE B C 1
ATOM 3267 O O . PHE B 1 111 ? 13.109 19.703 -0.518 1 90.19 111 PHE B O 1
ATOM 3274 N N . ALA B 1 112 ? 13.695 18.609 1.309 1 90.5 112 ALA B N 1
ATOM 3275 C CA . ALA B 1 112 ? 13.047 19.578 2.197 1 90.5 112 ALA B CA 1
ATOM 3276 C C . ALA B 1 112 ? 13.961 20.75 2.498 1 90.5 112 ALA B C 1
ATOM 3278 O O . ALA B 1 112 ? 13.492 21.875 2.721 1 90.5 112 ALA B O 1
ATOM 3279 N N . ARG B 1 113 ? 15.219 20.531 2.543 1 88.19 113 ARG B N 1
ATOM 3280 C CA . ARG B 1 113 ? 16.094 21.562 3.096 1 88.19 113 ARG B CA 1
ATOM 3281 C C . ARG B 1 113 ? 17.031 22.109 2.025 1 88.19 113 ARG B C 1
ATOM 3283 O O . ARG B 1 113 ? 17.5 23.25 2.135 1 88.19 113 ARG B O 1
ATOM 3290 N N . PHE B 1 114 ? 17.328 21.375 1.07 1 83.62 114 PHE B N 1
ATOM 3291 C CA . PHE B 1 114 ? 18.312 21.844 0.091 1 83.62 114 PHE B CA 1
ATOM 3292 C C . PHE B 1 114 ? 17.609 22.422 -1.136 1 83.62 114 PHE B C 1
ATOM 3294 O O . PHE B 1 114 ? 16.562 21.938 -1.539 1 83.62 114 PHE B O 1
ATOM 3301 N N . ARG B 1 115 ? 18.25 23.469 -1.617 1 82.81 115 ARG B N 1
ATOM 3302 C CA . ARG B 1 115 ? 17.766 24.078 -2.854 1 82.81 115 ARG B CA 1
ATOM 3303 C C . ARG B 1 115 ? 18.75 23.828 -3.998 1 82.81 115 ARG B C 1
ATOM 3305 O O . ARG B 1 115 ? 19.938 24.078 -3.865 1 82.81 115 ARG B O 1
ATOM 3312 N N . PHE B 1 116 ? 18.406 23.078 -4.922 1 78.81 116 PHE B N 1
ATOM 3313 C CA . PHE B 1 116 ? 19.234 22.797 -6.094 1 78.81 116 PHE B CA 1
ATOM 3314 C C . PHE B 1 116 ? 18.391 22.781 -7.363 1 78.81 116 PHE B C 1
ATOM 3316 O O . PHE B 1 116 ? 17.172 22.594 -7.301 1 78.81 116 PHE B O 1
ATOM 3323 N N . PRO B 1 117 ? 19.047 23.156 -8.445 1 83.88 117 PRO B N 1
ATOM 3324 C CA . PRO B 1 117 ? 18.281 23.203 -9.695 1 83.88 117 PRO B CA 1
ATOM 3325 C C . PRO B 1 117 ? 17.656 21.859 -10.055 1 83.88 117 PRO B C 1
ATOM 3327 O O . PRO B 1 117 ? 18.312 20.812 -9.922 1 83.88 117 PRO B O 1
ATOM 3330 N N . GLY B 1 118 ? 16.359 21.828 -10.414 1 84.12 118 GLY B N 1
ATOM 3331 C CA . GLY B 1 118 ? 15.664 20.625 -10.836 1 84.12 118 GLY B CA 1
ATOM 3332 C C . GLY B 1 118 ? 15.07 19.844 -9.672 1 84.12 118 GLY B C 1
ATOM 3333 O O . GLY B 1 118 ? 14.578 18.734 -9.859 1 84.12 118 GLY B O 1
ATOM 3334 N N . ARG B 1 119 ? 15.156 20.359 -8.508 1 86.44 119 ARG B N 1
ATOM 3335 C CA . ARG B 1 119 ? 14.695 19.688 -7.293 1 86.44 119 ARG B CA 1
ATOM 3336 C C . ARG B 1 119 ? 13.234 19.266 -7.422 1 86.44 119 ARG B C 1
ATOM 3338 O O . ARG B 1 119 ? 12.898 18.094 -7.176 1 86.44 119 ARG B O 1
ATOM 3345 N N . ASN B 1 120 ? 12.422 20.188 -7.914 1 84.94 120 ASN B N 1
ATOM 3346 C CA . ASN B 1 120 ? 11 19.906 -8.016 1 84.94 120 ASN B CA 1
ATOM 3347 C C . ASN B 1 120 ? 10.711 18.859 -9.102 1 84.94 120 ASN B C 1
ATOM 3349 O O . ASN B 1 120 ? 9.867 17.984 -8.914 1 84.94 120 ASN B O 1
ATOM 3353 N N . VAL B 1 121 ? 11.438 18.984 -10.125 1 85.06 121 VAL B N 1
ATOM 3354 C CA . VAL B 1 121 ? 11.266 18.016 -11.219 1 85.06 121 VAL B CA 1
ATOM 3355 C C . VAL B 1 121 ? 11.68 16.625 -10.75 1 85.06 121 VAL B C 1
ATOM 3357 O O . VAL B 1 121 ? 10.992 15.641 -11.016 1 85.06 121 VAL B O 1
ATOM 3360 N N . LEU B 1 122 ? 12.789 16.578 -10.055 1 85.81 122 LEU B N 1
ATOM 3361 C CA . LEU B 1 122 ? 13.266 15.305 -9.539 1 85.81 122 LEU B CA 1
ATOM 3362 C C . LEU B 1 122 ? 12.281 14.711 -8.539 1 85.81 122 LEU B C 1
ATOM 3364 O O . LEU B 1 122 ? 12.062 13.492 -8.523 1 85.81 122 LEU B O 1
ATOM 3368 N N . PHE B 1 123 ? 11.766 15.562 -7.734 1 86.81 123 PHE B N 1
ATOM 3369 C CA . PHE B 1 123 ? 10.789 15.102 -6.758 1 86.81 123 PHE B CA 1
ATOM 3370 C C . PHE B 1 123 ? 9.539 14.578 -7.453 1 86.81 123 PHE B C 1
ATOM 3372 O O . PHE B 1 123 ? 8.977 13.555 -7.047 1 86.81 123 PHE B O 1
ATOM 3379 N N . PHE B 1 124 ? 9.195 15.18 -8.547 1 84.06 124 PHE B N 1
ATOM 3380 C CA . PHE B 1 124 ? 8.031 14.742 -9.312 1 84.06 124 PHE B CA 1
ATOM 3381 C C . PHE B 1 124 ? 8.297 13.398 -9.977 1 84.06 124 PHE B C 1
ATOM 3383 O O . PHE B 1 124 ? 7.414 12.539 -10.023 1 84.06 124 PHE B O 1
ATOM 3390 N N . ILE B 1 125 ? 9.406 13.258 -10.453 1 84.56 125 ILE B N 1
ATOM 3391 C CA . ILE B 1 125 ? 9.781 11.984 -11.062 1 84.56 125 ILE B CA 1
ATOM 3392 C C . ILE B 1 125 ? 9.734 10.875 -10.016 1 84.56 125 ILE B C 1
ATOM 3394 O O . ILE B 1 125 ? 9.227 9.781 -10.281 1 84.56 125 ILE B O 1
ATOM 3398 N N . LEU B 1 126 ? 10.234 11.203 -8.891 1 86.69 126 LEU B N 1
ATOM 3399 C CA . LEU B 1 126 ? 10.195 10.242 -7.793 1 86.69 126 LEU B CA 1
ATOM 3400 C C . LEU B 1 126 ? 8.758 9.852 -7.461 1 86.69 126 LEU B C 1
ATOM 3402 O O . LEU B 1 126 ? 8.445 8.672 -7.316 1 86.69 126 LEU B O 1
ATOM 3406 N N . LEU B 1 127 ? 7.879 10.828 -7.391 1 84.62 127 LEU B N 1
ATOM 3407 C CA . LEU B 1 127 ? 6.484 10.57 -7.051 1 84.62 127 LEU B CA 1
ATOM 3408 C C . LEU B 1 127 ? 5.805 9.742 -8.141 1 84.62 127 LEU B C 1
ATOM 3410 O O . LEU B 1 127 ? 4.945 8.914 -7.844 1 84.62 127 LEU B O 1
ATOM 3414 N N . SER B 1 128 ? 6.223 9.961 -9.336 1 83.06 128 SER B N 1
ATOM 3415 C CA . SER B 1 128 ? 5.602 9.258 -10.453 1 83.06 128 SER B CA 1
ATOM 3416 C C . SER B 1 128 ? 5.871 7.762 -10.383 1 83.06 128 SER B C 1
ATOM 3418 O O . SER B 1 128 ? 5.082 6.961 -10.883 1 83.06 128 SER B O 1
ATOM 3420 N N . THR B 1 129 ? 6.98 7.371 -9.75 1 83.12 129 THR B N 1
ATOM 3421 C CA . THR B 1 129 ? 7.328 5.957 -9.656 1 83.12 129 THR B CA 1
ATOM 3422 C C . THR B 1 129 ? 6.293 5.199 -8.82 1 83.12 129 THR B C 1
ATOM 3424 O O . THR B 1 129 ? 6.18 3.977 -8.93 1 83.12 129 THR B O 1
ATOM 3427 N N . MET B 1 130 ? 5.566 5.875 -7.938 1 80.56 130 MET B N 1
ATOM 3428 C CA . MET B 1 130 ? 4.543 5.25 -7.102 1 80.56 130 MET B CA 1
ATOM 3429 C C . MET B 1 130 ? 3.363 4.785 -7.945 1 80.56 130 MET B C 1
ATOM 3431 O O . MET B 1 130 ? 2.582 3.934 -7.512 1 80.56 130 MET B O 1
ATOM 3435 N N . MET B 1 131 ? 3.324 5.332 -9.117 1 79 131 MET B N 1
ATOM 3436 C CA . MET B 1 131 ? 2.174 5.043 -9.969 1 79 131 MET B CA 1
ATOM 3437 C C . MET B 1 131 ? 2.449 3.846 -10.875 1 79 131 MET B C 1
ATOM 3439 O O . MET B 1 131 ? 1.535 3.312 -11.5 1 79 131 MET B O 1
ATOM 3443 N N . LEU B 1 132 ? 3.76 3.48 -10.969 1 79.62 132 LEU B N 1
ATOM 3444 C CA . LEU B 1 132 ? 4.102 2.312 -11.773 1 79.62 132 LEU B CA 1
ATOM 3445 C C . LEU B 1 132 ? 3.613 1.031 -11.109 1 79.62 132 LEU B C 1
ATOM 3447 O O . LEU B 1 132 ? 3.91 0.788 -9.938 1 79.62 132 LEU B O 1
ATOM 3451 N N . PRO B 1 133 ? 2.779 0.302 -11.758 1 76.12 133 PRO B N 1
ATOM 3452 C CA . PRO B 1 133 ? 2.348 -0.977 -11.195 1 76.12 133 PRO B CA 1
ATOM 3453 C C . PRO B 1 133 ? 3.498 -1.965 -11.023 1 76.12 133 PRO B C 1
ATOM 3455 O O . PRO B 1 133 ? 3.986 -2.527 -12.008 1 76.12 133 PRO B O 1
ATOM 3458 N N . SER B 1 134 ? 3.889 -2.104 -9.82 1 73.69 134 SER B N 1
ATOM 3459 C CA . SER B 1 134 ? 5.078 -2.883 -9.492 1 73.69 134 SER B CA 1
ATOM 3460 C C . SER B 1 134 ? 4.926 -4.336 -9.93 1 73.69 134 SER B C 1
ATOM 3462 O O . SER B 1 134 ? 5.914 -5 -10.258 1 73.69 134 SER B O 1
ATOM 3464 N N . ASN B 1 135 ? 3.732 -4.781 -9.945 1 74.5 135 ASN B N 1
ATOM 3465 C CA . ASN B 1 135 ? 3.527 -6.176 -10.32 1 74.5 135 ASN B CA 1
ATOM 3466 C C . ASN B 1 135 ? 3.855 -6.41 -11.797 1 74.5 135 ASN B C 1
ATOM 3468 O O . ASN B 1 135 ? 4.207 -7.523 -12.188 1 74.5 135 ASN B O 1
ATOM 3472 N N . LEU B 1 136 ? 3.764 -5.32 -12.539 1 75.62 136 LEU B N 1
ATOM 3473 C CA . LEU B 1 136 ? 4.066 -5.449 -13.961 1 75.62 136 LEU B CA 1
ATOM 3474 C C . LEU B 1 136 ? 5.574 -5.488 -14.195 1 75.62 136 LEU B C 1
ATOM 3476 O O . LEU B 1 136 ? 6.031 -5.922 -15.258 1 75.62 136 LEU B O 1
ATOM 3480 N N . LEU B 1 137 ? 6.277 -5.074 -13.133 1 83.19 137 LEU B N 1
ATOM 3481 C CA . LEU B 1 137 ? 7.727 -5.008 -13.273 1 83.19 137 LEU B CA 1
ATOM 3482 C C . LEU B 1 137 ? 8.398 -6.168 -12.555 1 83.19 137 LEU B C 1
ATOM 3484 O O . LEU B 1 137 ? 9.625 -6.219 -12.461 1 83.19 137 LEU B O 1
ATOM 3488 N N . ILE B 1 138 ? 7.562 -7.059 -12.148 1 83.06 138 ILE B N 1
ATOM 3489 C CA . ILE B 1 138 ? 8.094 -8.164 -11.359 1 83.06 138 ILE B CA 1
ATOM 3490 C C . ILE B 1 138 ? 8.984 -9.039 -12.227 1 83.06 138 ILE B C 1
ATOM 3492 O O . ILE B 1 138 ? 10.023 -9.531 -11.773 1 83.06 138 ILE B O 1
ATOM 3496 N N . VAL B 1 139 ? 8.625 -9.25 -13.484 1 81.88 139 VAL B N 1
ATOM 3497 C CA . VAL B 1 139 ? 9.359 -10.148 -14.375 1 81.88 139 VAL B CA 1
ATOM 3498 C C . VAL B 1 139 ? 10.719 -9.531 -14.719 1 81.88 139 VAL B C 1
ATOM 3500 O O . VAL B 1 139 ? 11.758 -10.164 -14.531 1 81.88 139 VAL B O 1
ATOM 3503 N N . PRO B 1 140 ? 10.742 -8.297 -15.133 1 84.94 140 PRO B N 1
ATOM 3504 C CA . PRO B 1 140 ? 12.055 -7.699 -15.383 1 84.94 140 PRO B CA 1
ATOM 3505 C C . PRO B 1 140 ? 12.922 -7.641 -14.133 1 84.94 140 PRO B C 1
ATOM 3507 O O . PRO B 1 140 ? 14.148 -7.77 -14.219 1 84.94 140 PRO B O 1
ATOM 3510 N N . ARG B 1 141 ? 12.367 -7.457 -13.07 1 88.44 141 ARG B N 1
ATOM 3511 C CA . ARG B 1 141 ? 13.133 -7.465 -11.828 1 88.44 141 ARG B CA 1
ATOM 3512 C C . ARG B 1 141 ? 13.688 -8.852 -11.531 1 88.44 141 ARG B C 1
ATOM 3514 O O . ARG B 1 141 ? 14.812 -8.984 -11.039 1 88.44 141 ARG B O 1
ATOM 3521 N N . PHE B 1 142 ? 12.875 -9.82 -11.812 1 88.88 142 PHE B N 1
ATOM 3522 C CA . PHE B 1 142 ? 13.336 -11.195 -11.648 1 88.88 142 PHE B CA 1
ATOM 3523 C C . PHE B 1 142 ? 14.57 -11.469 -12.5 1 88.88 142 PHE B C 1
ATOM 3525 O O . PHE B 1 142 ? 15.539 -12.062 -12.023 1 88.88 142 PHE B O 1
ATOM 3532 N N . ILE B 1 143 ? 14.469 -11.016 -13.727 1 82.69 143 ILE B N 1
ATOM 3533 C CA . ILE B 1 143 ? 15.586 -11.219 -14.648 1 82.69 143 ILE B CA 1
ATOM 3534 C C . ILE B 1 143 ? 16.828 -10.492 -14.125 1 82.69 143 ILE B C 1
ATOM 3536 O O . ILE B 1 143 ? 17.922 -11.047 -14.133 1 82.69 143 ILE B O 1
ATOM 3540 N N . LEU B 1 144 ? 16.641 -9.297 -13.672 1 84.62 144 LEU B N 1
ATOM 3541 C CA . LEU B 1 144 ? 17.75 -8.531 -13.102 1 84.62 144 LEU B CA 1
ATOM 3542 C C . LEU B 1 144 ? 18.359 -9.281 -11.922 1 84.62 144 LEU B C 1
ATOM 3544 O O . LEU B 1 144 ? 19.594 -9.438 -11.859 1 84.62 144 LEU B O 1
ATOM 3548 N N . PHE B 1 145 ? 17.578 -9.789 -11.008 1 92.62 145 PHE B N 1
ATOM 3549 C CA . PHE B 1 145 ? 18.078 -10.453 -9.812 1 92.62 145 PHE B CA 1
ATOM 3550 C C . PHE B 1 145 ? 18.688 -11.805 -10.164 1 92.62 145 PHE B C 1
ATOM 3552 O O . PHE B 1 145 ? 19.625 -12.266 -9.5 1 92.62 145 PHE B O 1
ATOM 3559 N N . LYS B 1 146 ? 18.125 -12.414 -11.18 1 90.62 146 LYS B N 1
ATOM 3560 C CA . LYS B 1 146 ? 18.734 -13.641 -11.688 1 90.62 146 LYS B CA 1
ATOM 3561 C C . LYS B 1 146 ? 20.141 -13.383 -12.211 1 90.62 146 LYS B C 1
ATOM 3563 O O . LYS B 1 146 ? 21.078 -14.117 -11.891 1 90.62 146 LYS B O 1
ATOM 3568 N N . LEU B 1 147 ? 20.281 -12.281 -12.969 1 85.06 147 LEU B N 1
ATOM 3569 C CA . LEU B 1 147 ? 21.562 -11.922 -13.547 1 85.06 147 LEU B CA 1
ATOM 3570 C C . LEU B 1 147 ? 22.562 -11.57 -12.453 1 85.06 147 LEU B C 1
ATOM 3572 O O . LEU B 1 147 ? 23.766 -11.836 -12.602 1 85.06 147 LEU B O 1
ATOM 3576 N N . LEU B 1 148 ? 22.125 -11.055 -11.367 1 92.06 148 LEU B N 1
ATOM 3577 C CA . LEU B 1 148 ? 23 -10.656 -10.258 1 92.06 148 LEU B CA 1
ATOM 3578 C C . LEU B 1 148 ? 23.297 -11.844 -9.352 1 92.06 148 LEU B C 1
ATOM 3580 O O . LEU B 1 148 ? 24.125 -11.742 -8.445 1 92.06 148 LEU B O 1
ATOM 3584 N N . GLY B 1 149 ? 22.609 -12.945 -9.602 1 96.19 149 GLY B N 1
ATOM 3585 C CA . GLY B 1 149 ? 22.797 -14.125 -8.773 1 96.19 149 GLY B CA 1
ATOM 3586 C C . GLY B 1 149 ? 22.156 -14 -7.402 1 96.19 149 GLY B C 1
ATOM 3587 O O . GLY B 1 149 ? 22.641 -14.586 -6.43 1 96.19 149 GLY B O 1
ATOM 3588 N N . TRP B 1 150 ? 21.094 -13.195 -7.32 1 97.38 150 TRP B N 1
ATOM 3589 C CA . TRP B 1 150 ? 20.5 -12.883 -6.023 1 97.38 150 TRP B CA 1
ATOM 3590 C C . TRP B 1 150 ? 19.312 -13.805 -5.738 1 97.38 150 TRP B C 1
ATOM 3592 O O . TRP B 1 150 ? 18.734 -13.766 -4.645 1 97.38 150 TRP B O 1
ATOM 3602 N N . LEU B 1 151 ? 18.953 -14.711 -6.684 1 97.25 151 LEU B N 1
ATOM 3603 C CA . LEU B 1 151 ? 17.781 -15.547 -6.473 1 97.25 151 LEU B CA 1
ATOM 3604 C C . LEU B 1 151 ? 18 -16.531 -5.324 1 97.25 151 LEU B C 1
ATOM 3606 O O . LEU B 1 151 ? 19.125 -16.969 -5.094 1 97.25 151 LEU B O 1
ATOM 3610 N N . ASP B 1 152 ? 16.953 -16.781 -4.617 1 98.31 152 ASP B N 1
ATOM 3611 C CA . ASP B 1 152 ? 16.891 -17.672 -3.469 1 98.31 152 ASP B CA 1
ATOM 3612 C C . ASP B 1 152 ? 17.75 -17.156 -2.318 1 98.31 152 ASP B C 1
ATOM 3614 O O . ASP B 1 152 ? 18.391 -17.938 -1.615 1 98.31 152 ASP B O 1
ATOM 3618 N N . THR B 1 153 ? 17.953 -15.859 -2.354 1 98.38 153 THR B N 1
ATOM 3619 C CA . THR B 1 153 ? 18.5 -15.141 -1.214 1 98.38 153 THR B CA 1
ATOM 3620 C C . THR B 1 153 ? 17.562 -14.031 -0.761 1 98.38 153 THR B C 1
ATOM 3622 O O . THR B 1 153 ? 16.531 -13.781 -1.398 1 98.38 153 THR B O 1
ATOM 3625 N N . PHE B 1 154 ? 17.969 -13.383 0.368 1 98.44 154 PHE B N 1
ATOM 3626 C CA . PHE B 1 154 ? 17.125 -12.32 0.891 1 98.44 154 PHE B CA 1
ATOM 3627 C C . PHE B 1 154 ? 17.422 -10.992 0.207 1 98.44 154 PHE B C 1
ATOM 3629 O O . PHE B 1 154 ? 16.719 -10.008 0.409 1 98.44 154 PHE B O 1
ATOM 3636 N N . LEU B 1 155 ? 18.359 -10.93 -0.692 1 97.81 155 LEU B N 1
ATOM 3637 C CA . LEU B 1 155 ? 18.859 -9.68 -1.258 1 97.81 155 LEU B CA 1
ATOM 3638 C C . LEU B 1 155 ? 17.781 -8.992 -2.088 1 97.81 155 LEU B C 1
ATOM 3640 O O . LEU B 1 155 ? 17.578 -7.781 -1.959 1 97.81 155 LEU B O 1
ATOM 3644 N N . PRO B 1 156 ? 17.016 -9.727 -2.932 1 96.5 156 PRO B N 1
ATOM 3645 C CA . PRO B 1 156 ? 15.969 -9.055 -3.705 1 96.5 156 PRO B CA 1
ATOM 3646 C C . PRO B 1 156 ? 14.906 -8.406 -2.822 1 96.5 156 PRO B C 1
ATOM 3648 O O . PRO B 1 156 ? 14.266 -7.434 -3.232 1 96.5 156 PRO B O 1
ATOM 3651 N N . LEU B 1 157 ? 14.766 -8.953 -1.586 1 97.38 157 LEU B N 1
ATOM 3652 C CA . LEU B 1 157 ? 13.703 -8.516 -0.689 1 97.38 157 LEU B CA 1
ATOM 3653 C C . LEU B 1 157 ? 14.203 -7.426 0.257 1 97.38 157 LEU B C 1
ATOM 3655 O O . LEU B 1 157 ? 13.414 -6.805 0.968 1 97.38 157 LEU B O 1
ATOM 3659 N N . THR B 1 158 ? 15.531 -7.121 0.28 1 97.69 158 THR B N 1
ATOM 3660 C CA . THR B 1 158 ? 16.078 -6.203 1.274 1 97.69 158 THR B CA 1
ATOM 3661 C C . THR B 1 158 ? 16.828 -5.059 0.601 1 97.69 158 THR B C 1
ATOM 3663 O O . THR B 1 158 ? 16.516 -3.887 0.828 1 97.69 158 THR B O 1
ATOM 3666 N N . VAL B 1 159 ? 17.656 -5.344 -0.356 1 94.94 159 VAL B N 1
ATOM 3667 C CA . VAL B 1 159 ? 18.594 -4.371 -0.907 1 94.94 159 VAL B CA 1
ATOM 3668 C C . VAL B 1 159 ? 17.828 -3.221 -1.555 1 94.94 159 VAL B C 1
ATOM 3670 O O . VAL B 1 159 ? 18.188 -2.055 -1.379 1 94.94 159 VAL B O 1
ATOM 3673 N N . PRO B 1 160 ? 16.75 -3.502 -2.287 1 91.69 160 PRO B N 1
ATOM 3674 C CA . PRO B 1 160 ? 16.047 -2.395 -2.934 1 91.69 160 PRO B CA 1
ATOM 3675 C C . PRO B 1 160 ? 15.508 -1.376 -1.933 1 91.69 160 PRO B C 1
ATOM 3677 O O . PRO B 1 160 ? 15.336 -0.202 -2.271 1 91.69 160 PRO B O 1
ATOM 3680 N N . THR B 1 161 ? 15.242 -1.788 -0.695 1 94.62 161 THR B N 1
ATOM 3681 C CA . THR B 1 161 ? 14.656 -0.896 0.298 1 94.62 161 THR B CA 1
ATOM 3682 C C . THR B 1 161 ? 15.664 0.16 0.742 1 94.62 161 THR B C 1
ATOM 3684 O O . THR B 1 161 ? 15.297 1.162 1.355 1 94.62 161 THR B O 1
ATOM 3687 N N . PHE B 1 162 ? 16.922 -0.042 0.393 1 94.56 162 PHE B N 1
ATOM 3688 C CA . PHE B 1 162 ? 17.969 0.913 0.756 1 94.56 162 PHE B CA 1
ATOM 3689 C C . PHE B 1 162 ? 17.984 2.088 -0.214 1 94.56 162 PHE B C 1
ATOM 3691 O O . PHE B 1 162 ? 18.766 3.023 -0.048 1 94.56 162 PHE B O 1
ATOM 3698 N N . PHE B 1 163 ? 17.109 2.066 -1.133 1 88.69 163 PHE B N 1
ATOM 3699 C CA . PHE B 1 163 ? 17.078 3.154 -2.102 1 88.69 163 PHE B CA 1
ATOM 3700 C C . PHE B 1 163 ? 15.766 3.928 -2.006 1 88.69 163 PHE B C 1
ATOM 3702 O O . PHE B 1 163 ? 15.367 4.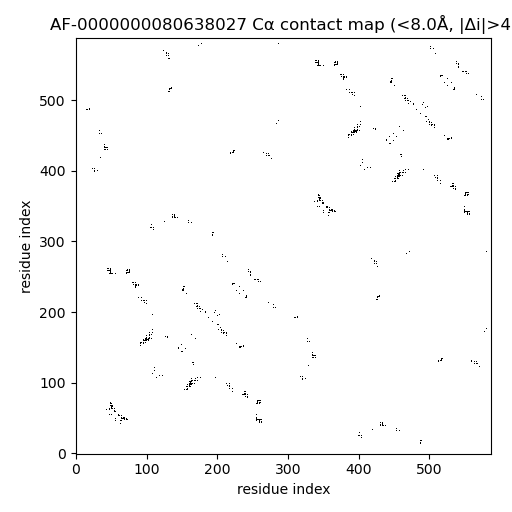605 -2.957 1 88.69 163 PHE B O 1
ATOM 3709 N N . GLY B 1 164 ? 15.086 3.799 -0.925 1 84.19 164 GLY B N 1
ATOM 3710 C CA . GLY B 1 164 ? 13.914 4.59 -0.585 1 84.19 164 GLY B CA 1
ATOM 3711 C C . GLY B 1 164 ? 12.695 4.223 -1.408 1 84.19 164 GLY B C 1
ATOM 3712 O O . GLY B 1 164 ? 12.758 3.342 -2.266 1 84.19 164 GLY B O 1
ATOM 3713 N N . SER B 1 165 ? 11.602 4.652 -1.033 1 90 165 SER B N 1
ATOM 3714 C CA . SER B 1 165 ? 10.352 4.586 -1.791 1 90 165 SER B CA 1
ATOM 3715 C C . SER B 1 165 ? 9.711 5.965 -1.911 1 90 165 SER B C 1
ATOM 3717 O O . SER B 1 165 ? 9.867 6.809 -1.029 1 90 165 SER B O 1
ATOM 3719 N N . ALA B 1 166 ? 9.102 6.152 -3.049 1 87.44 166 ALA B N 1
ATOM 3720 C CA . ALA B 1 166 ? 8.469 7.441 -3.316 1 87.44 166 ALA B CA 1
ATOM 3721 C C . ALA B 1 166 ? 7.5 7.82 -2.199 1 87.44 166 ALA B C 1
ATOM 3723 O O . ALA B 1 166 ? 7.496 8.961 -1.732 1 87.44 166 ALA B O 1
ATOM 3724 N N . PHE B 1 167 ? 6.797 6.898 -1.756 1 87.69 167 PHE B N 1
ATOM 3725 C CA . PHE B 1 167 ? 5.812 7.172 -0.717 1 87.69 167 PHE B CA 1
ATOM 3726 C C . PHE B 1 167 ? 6.496 7.566 0.587 1 87.69 167 PHE B C 1
ATOM 3728 O O . PHE B 1 167 ? 6.09 8.531 1.237 1 87.69 167 PHE B O 1
ATOM 3735 N N . SER B 1 168 ? 7.457 6.816 1.005 1 93.44 168 SER B N 1
ATOM 3736 C CA . SER B 1 168 ? 8.156 7.09 2.258 1 93.44 168 SER B CA 1
ATOM 3737 C C . SER B 1 168 ? 8.859 8.445 2.213 1 93.44 168 SER B C 1
ATOM 3739 O O . SER B 1 168 ? 8.812 9.203 3.182 1 93.44 168 SER B O 1
ATOM 3741 N N . VAL B 1 169 ? 9.469 8.695 1.08 1 92.25 169 VAL B N 1
ATOM 3742 C CA . VAL B 1 169 ? 10.141 9.984 0.916 1 92.25 169 VAL B CA 1
ATOM 3743 C C . VAL B 1 169 ? 9.117 11.117 0.964 1 92.25 169 VAL B C 1
ATOM 3745 O O . VAL B 1 169 ? 9.336 12.125 1.631 1 92.25 169 VAL B O 1
ATOM 3748 N N . PHE B 1 170 ? 8.086 10.867 0.272 1 87.56 170 PHE B N 1
ATOM 3749 C CA . PHE B 1 170 ? 7.023 11.867 0.242 1 87.56 170 PHE B CA 1
ATOM 3750 C C . PHE B 1 170 ? 6.512 12.156 1.648 1 87.56 170 PHE B C 1
ATOM 3752 O O . PHE B 1 170 ? 6.414 13.312 2.055 1 87.56 170 PHE B O 1
ATOM 3759 N N . LEU B 1 171 ? 6.172 11.172 2.4 1 86.19 171 LEU B N 1
ATOM 3760 C CA . LEU B 1 171 ? 5.633 11.32 3.746 1 86.19 171 LEU B CA 1
ATOM 3761 C C . LEU B 1 171 ? 6.617 12.047 4.652 1 86.19 171 LEU B C 1
ATOM 3763 O O . LEU B 1 171 ? 6.242 12.984 5.363 1 86.19 171 LEU B O 1
ATOM 3767 N N . MET B 1 172 ? 7.863 11.688 4.59 1 92.69 172 MET B N 1
ATOM 3768 C CA . MET B 1 172 ? 8.883 12.281 5.457 1 92.69 172 MET B CA 1
ATOM 3769 C C . MET B 1 172 ? 9.18 13.711 5.043 1 92.69 172 MET B C 1
ATOM 3771 O O . MET B 1 172 ? 9.406 14.578 5.898 1 92.69 172 MET B O 1
ATOM 3775 N N . ARG B 1 173 ? 9.219 13.898 3.77 1 91.25 173 ARG B N 1
ATOM 3776 C CA . ARG B 1 173 ? 9.453 15.258 3.291 1 91.25 173 ARG B CA 1
ATOM 3777 C C . ARG B 1 173 ? 8.336 16.188 3.752 1 91.25 173 ARG B C 1
ATOM 3779 O O . ARG B 1 173 ? 8.602 17.312 4.203 1 91.25 173 ARG B O 1
ATOM 3786 N N . GLN B 1 174 ? 7.152 15.727 3.596 1 82.94 174 GLN B N 1
ATOM 3787 C CA . GLN B 1 174 ? 6.012 16.531 4.031 1 82.94 174 GLN B CA 1
ATOM 3788 C C . GLN B 1 174 ? 6.09 16.844 5.523 1 82.94 174 GLN B C 1
ATOM 3790 O O . GLN B 1 174 ? 5.828 17.969 5.945 1 82.94 174 GLN B O 1
ATOM 3795 N N . TYR B 1 175 ? 6.477 15.922 6.324 1 85.81 175 TYR B N 1
ATOM 3796 C CA . TYR B 1 175 ? 6.637 16.125 7.758 1 85.81 175 TYR B CA 1
ATOM 3797 C C . TYR B 1 175 ? 7.754 17.125 8.047 1 85.81 175 TYR B C 1
ATOM 3799 O O . TYR B 1 175 ? 7.586 18.031 8.859 1 85.81 175 TYR B O 1
ATOM 3807 N N . LEU B 1 176 ? 8.789 16.969 7.383 1 91.44 176 LEU B N 1
ATOM 3808 C CA . LEU B 1 176 ? 9.969 17.797 7.582 1 91.44 176 LEU B CA 1
ATOM 3809 C C . LEU B 1 176 ? 9.68 19.25 7.203 1 91.44 176 LEU B C 1
ATOM 3811 O O . LEU B 1 176 ? 10.203 20.172 7.828 1 91.44 176 LEU B O 1
ATOM 3815 N N . MET B 1 177 ? 8.93 19.406 6.234 1 88.06 177 MET B N 1
ATOM 3816 C CA . MET B 1 177 ? 8.578 20.75 5.793 1 88.06 177 MET B CA 1
ATOM 3817 C C . MET B 1 177 ? 7.773 21.484 6.867 1 88.06 177 MET B C 1
ATOM 3819 O O . MET B 1 177 ? 7.75 22.719 6.898 1 88.06 177 MET B O 1
ATOM 3823 N N . GLY B 1 178 ? 7.207 20.734 7.738 1 85.56 178 GLY B N 1
ATOM 3824 C CA . GLY B 1 178 ? 6.477 21.328 8.852 1 85.56 178 GLY B CA 1
ATOM 3825 C C . GLY B 1 178 ? 7.375 21.734 10.008 1 85.56 178 GLY B C 1
ATOM 3826 O O . GLY B 1 178 ? 6.953 22.469 10.891 1 85.56 178 GLY B O 1
ATOM 3827 N N . ILE B 1 179 ? 8.57 21.312 9.961 1 89.44 179 ILE B N 1
ATOM 3828 C CA . ILE B 1 179 ? 9.539 21.688 10.992 1 89.44 179 ILE B CA 1
ATOM 3829 C C . ILE B 1 179 ? 10.203 23.016 10.625 1 89.44 179 ILE B C 1
ATOM 3831 O O . ILE B 1 179 ? 10.82 23.125 9.57 1 89.44 179 ILE B O 1
ATOM 3835 N N . PRO B 1 180 ? 10.109 23.984 11.5 1 93.25 180 PRO B N 1
ATOM 3836 C CA . PRO B 1 180 ? 10.68 25.297 11.203 1 93.25 180 PRO B CA 1
ATOM 3837 C C . PRO B 1 180 ? 12.172 25.219 10.891 1 93.25 180 PRO B C 1
ATOM 3839 O O . PRO B 1 180 ? 12.906 24.453 11.516 1 93.25 180 PRO B O 1
ATOM 3842 N N . LEU B 1 181 ? 12.539 26.047 10.008 1 92.62 181 LEU B N 1
ATOM 3843 C CA . LEU B 1 181 ? 13.93 26.125 9.57 1 92.62 181 LEU B CA 1
ATOM 3844 C C . LEU B 1 181 ? 14.82 26.656 10.688 1 92.62 181 LEU B C 1
ATOM 384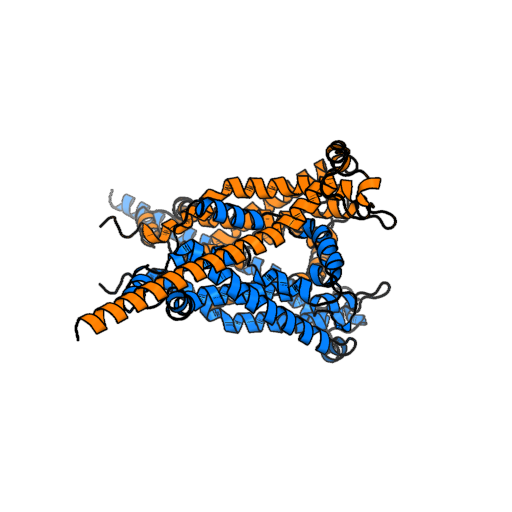6 O O . LEU B 1 181 ? 16.047 26.516 10.633 1 92.62 181 LEU B O 1
ATOM 3850 N N . GLU B 1 182 ? 14.18 27.266 11.617 1 93.62 182 GLU B N 1
ATOM 3851 C CA . GLU B 1 182 ? 14.898 27.875 12.727 1 93.62 182 GLU B CA 1
ATOM 3852 C C . GLU B 1 182 ? 15.75 26.844 13.469 1 93.62 182 GLU B C 1
ATOM 3854 O O . GLU B 1 182 ? 16.812 27.172 14 1 93.62 182 GLU B O 1
ATOM 3859 N N . TYR B 1 183 ? 15.266 25.641 13.477 1 92.88 183 TYR B N 1
ATOM 3860 C CA . TYR B 1 183 ? 16.031 24.578 14.125 1 92.88 183 TYR B CA 1
ATOM 3861 C C . TYR B 1 183 ? 17.344 24.344 13.391 1 92.88 183 TYR B C 1
ATOM 3863 O O . TYR B 1 183 ? 18.406 24.203 14.023 1 92.88 183 TYR B O 1
ATOM 3871 N N . ASP B 1 184 ? 17.281 24.344 12.109 1 90.69 184 ASP B N 1
ATOM 3872 C CA . ASP B 1 184 ? 18.469 24.172 11.289 1 90.69 184 ASP B CA 1
ATOM 3873 C C . ASP B 1 184 ? 19.422 25.359 11.453 1 90.69 184 ASP B C 1
ATOM 3875 O O . ASP B 1 184 ? 20.625 25.172 11.617 1 90.69 184 ASP B O 1
ATOM 3879 N N . GLU B 1 185 ? 18.922 26.5 11.43 1 91.5 185 GLU B N 1
ATOM 3880 C CA . GLU B 1 185 ? 19.703 27.734 11.5 1 91.5 185 GLU B CA 1
ATOM 3881 C C . GLU B 1 185 ? 20.406 27.859 12.852 1 91.5 185 GLU B C 1
ATOM 3883 O O . GLU B 1 185 ? 21.578 28.25 12.922 1 91.5 185 GLU B O 1
ATOM 3888 N N . ALA B 1 186 ? 19.688 27.547 13.867 1 93.75 186 ALA B N 1
ATOM 3889 C CA . ALA B 1 186 ? 20.266 27.594 15.203 1 93.75 186 ALA B CA 1
ATOM 3890 C C . ALA B 1 186 ? 21.438 26.625 15.328 1 93.75 186 ALA B C 1
ATOM 3892 O O . ALA B 1 186 ? 22.469 26.969 15.914 1 93.75 186 ALA B O 1
ATOM 3893 N N . ALA B 1 187 ? 21.281 25.484 14.805 1 91.75 187 ALA B N 1
ATOM 3894 C CA . ALA B 1 187 ? 22.359 24.5 14.859 1 91.75 187 ALA B CA 1
ATOM 3895 C C . ALA B 1 187 ? 23.562 24.938 14.031 1 91.75 187 ALA B C 1
ATOM 3897 O O . ALA B 1 187 ? 24.703 24.703 14.414 1 91.75 187 ALA B O 1
ATOM 3898 N N . LYS B 1 188 ? 23.219 25.562 12.93 1 87.25 188 LYS B N 1
ATOM 3899 C CA . LYS B 1 188 ? 24.281 26.094 12.086 1 87.25 188 LYS B CA 1
ATOM 3900 C C . LYS B 1 188 ? 25.094 27.172 12.82 1 87.25 188 LYS B C 1
ATOM 3902 O O . LYS B 1 188 ? 26.312 27.219 12.711 1 87.25 188 LYS B O 1
ATOM 3907 N N . ILE B 1 189 ? 24.391 27.953 13.484 1 89.81 189 ILE B N 1
ATOM 3908 C CA . ILE B 1 189 ? 25.016 29.016 14.266 1 89.81 189 ILE B CA 1
ATOM 3909 C C . ILE B 1 189 ? 25.922 28.391 15.328 1 89.81 189 ILE B C 1
ATOM 3911 O O . ILE B 1 189 ? 27 28.922 15.609 1 89.81 189 ILE B O 1
ATOM 3915 N N . ASP B 1 190 ? 25.531 27.266 15.875 1 90.19 190 ASP B N 1
ATOM 3916 C CA . ASP B 1 190 ? 26.312 26.562 16.875 1 90.19 190 ASP B CA 1
ATOM 3917 C C . ASP B 1 190 ? 27.484 25.797 16.234 1 90.19 190 ASP B C 1
ATOM 3919 O O . ASP B 1 190 ? 28.266 25.156 16.922 1 90.19 190 ASP B O 1
ATOM 3923 N N . GLY B 1 191 ? 27.562 25.859 14.914 1 83.31 191 GLY B N 1
ATOM 3924 C CA . GLY B 1 191 ? 28.703 25.297 14.203 1 83.31 191 GLY B CA 1
ATOM 3925 C C . GLY B 1 191 ? 28.469 23.844 13.789 1 83.31 191 GLY B C 1
ATOM 3926 O O . GLY B 1 191 ? 29.422 23.141 13.445 1 83.31 191 GLY B O 1
ATOM 3927 N N . ALA B 1 192 ? 27.25 23.438 13.906 1 86.81 192 ALA B N 1
ATOM 3928 C CA . ALA B 1 192 ? 26.969 22.047 13.555 1 86.81 192 ALA B CA 1
ATOM 3929 C C . ALA B 1 192 ? 27.062 21.828 12.047 1 86.81 192 ALA B C 1
ATOM 3931 O O . ALA B 1 192 ? 26.641 22.688 11.266 1 86.81 192 ALA B O 1
ATOM 3932 N N . SER B 1 193 ? 27.641 20.688 11.672 1 82.69 193 SER B N 1
ATOM 3933 C CA . SER B 1 193 ? 27.688 20.297 10.266 1 82.69 193 SER B CA 1
ATOM 3934 C C . SER B 1 193 ? 26.328 19.828 9.773 1 82.69 193 SER B C 1
ATOM 3936 O O . SER B 1 193 ? 25.438 19.516 10.578 1 82.69 193 SER B O 1
ATOM 3938 N N . PRO B 1 194 ? 26.109 19.812 8.469 1 79.88 194 PRO B N 1
ATOM 3939 C CA . PRO B 1 194 ? 24.828 19.344 7.93 1 79.88 194 PRO B CA 1
ATOM 3940 C C . PRO B 1 194 ? 24.469 17.938 8.375 1 79.88 194 PRO B C 1
ATOM 3942 O O . PRO B 1 194 ? 23.297 17.656 8.688 1 79.88 194 PRO B O 1
ATOM 3945 N N . LEU B 1 195 ? 25.438 17.078 8.398 1 83.56 195 LEU B N 1
ATOM 3946 C CA . LEU B 1 195 ? 25.188 15.719 8.836 1 83.56 195 LEU B CA 1
ATOM 3947 C C . LEU B 1 195 ? 24.812 15.688 10.312 1 83.56 195 LEU B C 1
ATOM 3949 O O . LEU B 1 195 ? 23.953 14.891 10.727 1 83.56 195 LEU B O 1
ATOM 3953 N N . ARG B 1 196 ? 25.484 16.5 11.055 1 87.75 196 ARG B N 1
ATOM 3954 C CA . ARG B 1 196 ? 25.156 16.578 12.477 1 87.75 196 ARG B CA 1
ATOM 3955 C C . ARG B 1 196 ? 23.766 17.156 12.688 1 87.75 196 ARG B C 1
ATOM 3957 O O . ARG B 1 196 ? 23.031 16.719 13.578 1 87.75 196 ARG B O 1
ATOM 3964 N N . ILE B 1 197 ? 23.484 18.203 11.875 1 91.5 197 ILE B N 1
ATOM 3965 C CA . ILE B 1 197 ? 22.156 18.797 11.953 1 91.5 197 ILE B CA 1
ATOM 3966 C C . ILE B 1 197 ? 21.109 17.734 11.633 1 91.5 197 ILE B C 1
ATOM 3968 O O . ILE B 1 197 ? 20.125 17.578 12.367 1 91.5 197 ILE B O 1
ATOM 3972 N N . PHE B 1 198 ? 21.391 16.969 10.617 1 92.5 198 PHE B N 1
ATOM 3973 C CA . PHE B 1 198 ? 20.469 15.922 10.195 1 92.5 198 PHE B CA 1
ATOM 3974 C C . PHE B 1 198 ? 20.312 14.867 11.281 1 92.5 198 PHE B C 1
ATOM 3976 O O . PHE B 1 198 ? 19.188 14.523 11.68 1 92.5 198 PHE B O 1
ATOM 3983 N N . THR B 1 199 ? 21.391 14.336 11.844 1 92.44 199 THR B N 1
ATOM 3984 C CA . THR B 1 199 ? 21.375 13.18 12.727 1 92.44 199 THR B CA 1
ATOM 3985 C C . THR B 1 199 ? 20.984 13.594 14.148 1 92.44 199 THR B C 1
ATOM 3987 O O . THR B 1 199 ? 20.281 12.852 14.844 1 92.44 199 THR B O 1
ATOM 3990 N N . SER B 1 200 ? 21.312 14.852 14.57 1 94.38 200 SER B N 1
ATOM 3991 C CA . SER B 1 200 ? 21.156 15.211 15.977 1 94.38 200 SER B CA 1
ATOM 3992 C C . SER B 1 200 ? 19.953 16.141 16.172 1 94.38 200 SER B C 1
ATOM 3994 O O . SER B 1 200 ? 19.438 16.266 17.281 1 94.38 200 SER B O 1
ATOM 3996 N N . VAL B 1 201 ? 19.516 16.797 15.125 1 95 201 VAL B N 1
ATOM 3997 C CA . VAL B 1 201 ? 18.438 17.75 15.281 1 95 201 VAL B CA 1
ATOM 3998 C C . VAL B 1 201 ? 17.203 17.281 14.508 1 95 201 VAL B C 1
ATOM 4000 O O . VAL B 1 201 ? 16.141 17.062 15.102 1 95 201 VAL B O 1
ATOM 4003 N N . ILE B 1 202 ? 17.406 16.984 13.266 1 95.06 202 ILE B N 1
ATOM 4004 C CA . ILE B 1 202 ? 16.266 16.75 12.383 1 95.06 202 ILE B CA 1
ATOM 4005 C C . ILE B 1 202 ? 15.688 15.359 12.641 1 95.06 202 ILE B C 1
ATOM 4007 O O . ILE B 1 202 ? 14.484 15.211 12.836 1 95.06 202 ILE B O 1
ATOM 4011 N N . LEU B 1 203 ? 16.516 14.336 12.719 1 95.44 203 LEU B N 1
ATOM 4012 C CA . LEU B 1 203 ? 16.047 12.969 12.867 1 95.44 203 LEU B CA 1
ATOM 4013 C C . LEU B 1 203 ? 15.227 12.812 14.148 1 95.44 203 LEU B C 1
ATOM 4015 O O . LEU B 1 203 ? 14.148 12.227 14.133 1 95.44 203 LEU B O 1
ATOM 4019 N N . PRO B 1 204 ? 15.727 13.344 15.242 1 95.25 204 PRO B N 1
ATOM 4020 C CA . PRO B 1 204 ? 14.922 13.25 16.453 1 95.25 204 PRO B CA 1
ATOM 4021 C C . PRO B 1 204 ? 13.57 13.945 16.328 1 95.25 204 PRO B C 1
ATOM 4023 O O . PRO B 1 204 ? 12.57 13.477 16.875 1 95.25 204 PRO B O 1
ATOM 4026 N N . LEU B 1 205 ? 13.57 15.07 15.625 1 93.5 205 LEU B N 1
ATOM 4027 C CA . LEU B 1 205 ? 12.328 15.812 15.438 1 93.5 205 LEU B CA 1
ATOM 4028 C C . LEU B 1 205 ? 11.383 15.055 14.508 1 93.5 205 LEU B C 1
ATOM 4030 O O . LEU B 1 205 ? 10.172 15.266 14.555 1 93.5 205 LEU B O 1
ATOM 4034 N N . MET B 1 206 ? 11.891 14.117 13.734 1 93.56 206 MET B N 1
ATOM 4035 C CA . MET B 1 206 ? 11.117 13.398 12.727 1 93.56 206 MET B CA 1
ATOM 4036 C C . MET B 1 206 ? 10.672 12.039 13.25 1 93.56 206 MET B C 1
ATOM 4038 O O . MET B 1 206 ? 10.156 11.211 12.492 1 93.56 206 MET B O 1
ATOM 4042 N N . ARG B 1 207 ? 10.797 11.828 14.484 1 91.94 207 ARG B N 1
ATOM 4043 C CA . ARG B 1 207 ? 10.539 10.516 15.07 1 91.94 207 ARG B CA 1
ATOM 4044 C C . ARG B 1 207 ? 9.148 10.016 14.711 1 91.94 207 ARG B C 1
ATOM 4046 O O . ARG B 1 207 ? 8.969 8.852 14.352 1 91.94 207 ARG B O 1
ATOM 4053 N N . PRO B 1 208 ? 8.125 10.828 14.711 1 86.94 208 PRO B N 1
ATOM 4054 C CA . PRO B 1 208 ? 6.793 10.328 14.344 1 86.94 208 PRO B CA 1
ATOM 4055 C C . PRO B 1 208 ? 6.723 9.852 12.898 1 86.94 208 PRO B C 1
ATOM 4057 O O . PRO B 1 208 ? 6.172 8.781 12.625 1 86.94 208 PRO B O 1
ATOM 4060 N N . ALA B 1 209 ? 7.293 10.656 12.047 1 89.5 209 ALA B N 1
ATOM 4061 C CA . ALA B 1 209 ? 7.293 10.289 10.633 1 89.5 209 ALA B CA 1
ATOM 4062 C C . ALA B 1 209 ? 8.148 9.047 10.391 1 89.5 209 ALA B C 1
ATOM 4064 O O . ALA B 1 209 ? 7.793 8.18 9.586 1 89.5 209 ALA B O 1
ATOM 4065 N N . LEU B 1 210 ? 9.312 8.961 11.102 1 93.88 210 LEU B N 1
ATOM 4066 C CA . LEU B 1 210 ? 10.18 7.789 10.992 1 93.88 210 LEU B CA 1
ATOM 4067 C C . LEU B 1 210 ? 9.453 6.539 11.477 1 93.88 210 LEU B C 1
ATOM 4069 O O . LEU B 1 210 ? 9.539 5.48 10.844 1 93.88 210 LEU B O 1
ATOM 4073 N N . GLY B 1 211 ? 8.75 6.746 12.586 1 90.5 211 GLY B N 1
ATOM 4074 C CA . GLY B 1 211 ? 7.973 5.637 13.117 1 90.5 211 GLY B CA 1
ATOM 4075 C C . GLY B 1 211 ? 6.895 5.152 12.164 1 90.5 211 GLY B C 1
ATOM 4076 O O . GLY B 1 211 ? 6.715 3.945 11.984 1 90.5 211 GLY B O 1
ATOM 4077 N N . ALA B 1 212 ? 6.207 6.086 11.57 1 86.19 212 ALA B N 1
ATOM 4078 C CA . ALA B 1 212 ? 5.152 5.73 10.625 1 86.19 212 ALA B CA 1
ATOM 4079 C C . ALA B 1 212 ? 5.715 4.941 9.445 1 86.19 212 ALA B C 1
ATOM 4081 O O . ALA B 1 212 ? 5.176 3.896 9.07 1 86.19 212 ALA B O 1
ATOM 4082 N N . VAL B 1 213 ? 6.828 5.453 8.883 1 92.19 213 VAL B N 1
ATOM 4083 C CA . VAL B 1 213 ? 7.453 4.801 7.738 1 92.19 213 VAL B CA 1
ATOM 4084 C C . VAL B 1 213 ? 7.957 3.416 8.141 1 92.19 213 VAL B C 1
ATOM 4086 O O . VAL B 1 213 ? 7.852 2.461 7.367 1 92.19 213 VAL B O 1
ATOM 4089 N N . ALA B 1 214 ? 8.492 3.328 9.328 1 94.06 214 ALA B N 1
ATOM 4090 C CA . ALA B 1 214 ? 8.977 2.045 9.836 1 94.06 214 ALA B CA 1
ATOM 4091 C C . ALA B 1 214 ? 7.844 1.025 9.922 1 94.06 214 ALA B C 1
ATOM 4093 O O . ALA B 1 214 ? 8 -0.121 9.492 1 94.06 214 ALA B O 1
ATOM 4094 N N . VAL B 1 215 ? 6.746 1.41 10.438 1 90.25 215 VAL B N 1
ATOM 4095 C CA . VAL B 1 215 ? 5.609 0.511 10.609 1 90.25 215 VAL B CA 1
ATOM 4096 C C . VAL B 1 215 ? 5.066 0.105 9.234 1 90.25 215 VAL B C 1
ATOM 4098 O O . VAL B 1 215 ? 4.777 -1.07 9 1 90.25 215 VAL B O 1
ATOM 4101 N N . PHE B 1 216 ? 4.938 1.042 8.359 1 88.19 216 PHE B N 1
ATOM 4102 C CA . PHE B 1 216 ? 4.422 0.751 7.023 1 88.19 216 PHE B CA 1
ATOM 4103 C C . PHE B 1 216 ? 5.328 -0.235 6.297 1 88.19 216 PHE B C 1
ATOM 4105 O O . PHE B 1 216 ? 4.848 -1.161 5.641 1 88.19 216 PHE B O 1
ATOM 4112 N N . GLU B 1 217 ? 6.602 0.01 6.438 1 94.31 217 GLU B N 1
ATOM 4113 C CA . GLU B 1 217 ? 7.539 -0.888 5.773 1 94.31 217 GLU B CA 1
ATOM 4114 C C . GLU B 1 217 ? 7.504 -2.281 6.391 1 94.31 217 GLU B C 1
ATOM 4116 O O . GLU B 1 217 ? 7.594 -3.285 5.68 1 94.31 217 GLU B O 1
ATOM 4121 N N . PHE B 1 218 ? 7.406 -2.312 7.684 1 94.31 218 PHE B N 1
ATOM 4122 C CA . PHE B 1 218 ? 7.293 -3.6 8.359 1 94.31 218 PHE B CA 1
ATOM 4123 C C . PHE B 1 218 ? 6.086 -4.375 7.852 1 94.31 218 PHE B C 1
ATOM 4125 O O . PHE B 1 218 ? 6.203 -5.551 7.492 1 94.31 218 PHE B O 1
ATOM 4132 N N . VAL B 1 219 ? 5.004 -3.756 7.809 1 90.44 219 VAL B N 1
ATOM 4133 C CA . VAL B 1 219 ? 3.766 -4.398 7.383 1 90.44 219 VAL B CA 1
ATOM 4134 C C . VAL B 1 219 ? 3.873 -4.809 5.914 1 90.44 219 VAL B C 1
ATOM 4136 O O . VAL B 1 219 ? 3.406 -5.883 5.531 1 90.44 219 VAL B O 1
ATOM 4139 N N . ASN B 1 220 ? 4.469 -3.961 5.137 1 90.62 220 ASN B N 1
ATOM 4140 C CA . ASN B 1 220 ? 4.66 -4.266 3.723 1 90.62 220 ASN B CA 1
ATOM 4141 C C . ASN B 1 220 ? 5.457 -5.559 3.533 1 90.62 220 ASN B C 1
ATOM 4143 O O . ASN B 1 220 ? 5.082 -6.406 2.723 1 90.62 220 ASN B O 1
ATOM 4147 N N . VAL B 1 221 ? 6.488 -5.699 4.266 1 94.38 221 VAL B N 1
ATOM 4148 C CA . VAL B 1 221 ? 7.324 -6.895 4.172 1 94.38 221 VAL B CA 1
ATOM 4149 C C . VAL B 1 221 ? 6.559 -8.102 4.699 1 94.38 221 VAL B C 1
ATOM 4151 O O . VAL B 1 221 ? 6.605 -9.188 4.109 1 94.38 221 VAL B O 1
ATOM 4154 N N . TRP B 1 222 ? 5.871 -7.887 5.727 1 93.56 222 TRP B N 1
ATOM 4155 C CA . TRP B 1 222 ? 5.164 -8.984 6.379 1 93.56 222 TRP B CA 1
ATOM 4156 C C . TRP B 1 222 ? 4.086 -9.555 5.465 1 93.56 222 TRP B C 1
ATOM 4158 O O . TRP B 1 222 ? 3.844 -10.766 5.461 1 93.56 222 TRP B O 1
ATOM 4168 N N . ARG B 1 223 ? 3.49 -8.734 4.691 1 88.56 223 ARG B N 1
ATOM 4169 C CA . ARG B 1 223 ? 2.348 -9.141 3.883 1 88.56 223 ARG B CA 1
ATOM 4170 C C . ARG B 1 223 ? 2.791 -9.562 2.484 1 88.56 223 ARG B C 1
ATOM 4172 O O . ARG B 1 223 ? 2.016 -10.156 1.734 1 88.56 223 ARG B O 1
ATOM 4179 N N . ASP B 1 224 ? 3.979 -9.258 2.188 1 90.88 224 ASP B N 1
ATOM 4180 C CA . ASP B 1 224 ? 4.457 -9.531 0.835 1 90.88 224 ASP B CA 1
ATOM 4181 C C . ASP B 1 224 ? 4.438 -11.031 0.536 1 90.88 224 ASP B C 1
ATOM 4183 O O . ASP B 1 224 ? 5.066 -11.82 1.243 1 90.88 224 ASP B O 1
ATOM 4187 N N . PHE B 1 225 ? 3.717 -11.414 -0.426 1 89.25 225 PHE B N 1
ATOM 4188 C CA . PHE B 1 225 ? 3.621 -12.805 -0.862 1 89.25 225 PHE B CA 1
ATOM 4189 C C . PHE B 1 225 ? 4.305 -13 -2.211 1 89.25 225 PHE B C 1
ATOM 4191 O O . PHE B 1 225 ? 5 -13.992 -2.424 1 89.25 225 PHE B O 1
ATOM 4198 N N . MET B 1 226 ? 4.133 -12.023 -3.088 1 87.44 226 MET B N 1
ATOM 4199 C CA . MET B 1 226 ? 4.566 -12.188 -4.473 1 87.44 226 MET B CA 1
ATOM 4200 C C . MET B 1 226 ? 6.09 -12.18 -4.57 1 87.44 226 MET B C 1
ATOM 4202 O O . MET B 1 226 ? 6.676 -13.023 -5.246 1 87.44 226 MET B O 1
ATOM 4206 N N . GLY B 1 227 ? 6.742 -11.297 -3.848 1 91.56 227 GLY B N 1
ATOM 4207 C CA . GLY B 1 227 ? 8.195 -11.258 -3.879 1 91.56 227 GLY B CA 1
ATOM 4208 C C . GLY B 1 227 ? 8.836 -12.578 -3.482 1 91.56 227 GLY B C 1
ATOM 4209 O O . GLY B 1 227 ? 9.516 -13.211 -4.293 1 91.56 227 GLY B O 1
ATOM 4210 N N . PRO B 1 228 ? 8.492 -12.969 -2.293 1 95.25 228 PRO B N 1
ATOM 4211 C CA . PRO B 1 228 ? 9.047 -14.25 -1.854 1 95.25 228 PRO B CA 1
ATOM 4212 C C . PRO B 1 228 ? 8.703 -15.398 -2.799 1 95.25 228 PRO B C 1
ATOM 4214 O O . PRO B 1 228 ? 9.547 -16.266 -3.062 1 95.25 228 PRO B O 1
ATOM 4217 N N . LEU B 1 229 ? 7.523 -15.453 -3.273 1 91.44 229 LEU B N 1
ATOM 4218 C CA . LEU B 1 229 ? 7.105 -16.516 -4.184 1 91.44 229 LEU B CA 1
ATOM 4219 C C . LEU B 1 229 ? 8 -16.547 -5.418 1 91.44 229 LEU B C 1
ATOM 4221 O O . LEU B 1 229 ? 8.32 -17.641 -5.914 1 91.44 229 LEU B O 1
ATOM 4225 N N . ILE B 1 230 ? 8.406 -15.422 -5.836 1 92.31 230 ILE B N 1
ATOM 4226 C CA . ILE B 1 230 ? 9.117 -15.32 -7.105 1 92.31 230 ILE B CA 1
ATOM 4227 C C . ILE B 1 230 ? 10.617 -15.469 -6.867 1 92.31 230 ILE B C 1
ATOM 4229 O O . ILE B 1 230 ? 11.328 -16.078 -7.672 1 92.31 230 ILE B O 1
ATOM 4233 N N . TYR B 1 231 ? 11.109 -15 -5.77 1 96.56 231 TYR B N 1
ATOM 4234 C CA . TYR B 1 231 ? 12.555 -14.844 -5.621 1 96.56 231 TYR B CA 1
ATOM 4235 C C . TYR B 1 231 ? 13.133 -15.953 -4.746 1 96.56 231 TYR B C 1
ATOM 4237 O O . TYR B 1 231 ? 14.344 -16.156 -4.723 1 96.56 231 TYR B O 1
ATOM 4245 N N . LEU B 1 232 ? 12.25 -16.656 -4.016 1 97.12 232 LEU B N 1
ATOM 4246 C CA . LEU B 1 232 ? 12.727 -17.688 -3.113 1 97.12 232 LEU B CA 1
ATOM 4247 C C . LEU B 1 232 ? 12.289 -19.078 -3.598 1 97.12 232 LEU B C 1
ATOM 4249 O O . LEU B 1 232 ? 11.117 -19.281 -3.9 1 97.12 232 LEU B O 1
ATOM 4253 N N . SER B 1 233 ? 13.234 -20.047 -3.637 1 96.44 233 SER B N 1
ATOM 4254 C CA . SER B 1 233 ? 12.922 -21.391 -4.133 1 96.44 233 SER B CA 1
ATOM 4255 C C . SER B 1 233 ? 13.141 -22.438 -3.057 1 96.44 233 SER B C 1
ATOM 4257 O O . SER B 1 233 ? 12.508 -23.5 -3.08 1 96.44 233 SER B O 1
ATOM 4259 N N . SER B 1 234 ? 14.016 -22.156 -2.074 1 97.31 234 SER B N 1
ATOM 4260 C CA . SER B 1 234 ? 14.297 -23.094 -1 1 97.31 234 SER B CA 1
ATOM 4261 C C . SER B 1 234 ? 13.438 -22.828 0.223 1 97.31 234 SER B C 1
ATOM 4263 O O . SER B 1 234 ? 13.383 -21.688 0.708 1 97.31 234 SER B O 1
ATOM 4265 N N . GLU B 1 235 ? 12.883 -23.812 0.728 1 95.56 235 GLU B N 1
ATOM 4266 C CA . GLU B 1 235 ? 11.977 -23.672 1.866 1 95.56 235 GLU B CA 1
ATOM 4267 C C . GLU B 1 235 ? 12.688 -23.016 3.053 1 95.56 235 GLU B C 1
ATOM 4269 O O . GLU B 1 235 ? 12.07 -22.281 3.818 1 95.56 235 GLU B O 1
ATOM 4274 N N . LYS B 1 236 ? 13.953 -23.281 3.186 1 97.12 236 LYS B N 1
ATOM 4275 C CA . LYS B 1 236 ? 14.711 -22.734 4.301 1 97.12 236 LYS B CA 1
ATOM 4276 C C . LYS B 1 236 ? 14.719 -21.203 4.25 1 97.12 236 LYS B C 1
ATOM 4278 O O . LYS B 1 236 ? 15.016 -20.547 5.25 1 97.12 236 LYS B O 1
ATOM 4283 N N . ASN B 1 237 ? 14.367 -20.625 3.059 1 98.12 237 ASN B N 1
ATOM 4284 C CA . ASN B 1 237 ? 14.391 -19.172 2.889 1 98.12 237 ASN B CA 1
ATOM 4285 C C . ASN B 1 237 ? 12.984 -18.578 2.859 1 98.12 237 ASN B C 1
ATOM 4287 O O . ASN B 1 237 ? 12.82 -17.375 2.695 1 98.12 237 ASN B O 1
ATOM 4291 N N . TYR B 1 238 ? 11.992 -19.406 3.125 1 97.5 238 TYR B N 1
ATOM 4292 C CA . TYR B 1 238 ? 10.617 -18.938 2.973 1 97.5 238 TYR B CA 1
ATOM 4293 C C . TYR B 1 238 ? 10.25 -17.938 4.062 1 97.5 238 TYR B C 1
ATOM 4295 O O . TYR B 1 238 ? 10.812 -17.984 5.16 1 97.5 238 TYR B O 1
ATOM 4303 N N . THR B 1 239 ? 9.391 -17.047 3.67 1 97.12 239 THR B N 1
ATOM 4304 C CA . THR B 1 239 ? 8.758 -16.141 4.621 1 97.12 239 THR B CA 1
ATOM 4305 C C . THR B 1 239 ? 7.465 -16.734 5.16 1 97.12 239 THR B C 1
ATOM 4307 O O . THR B 1 239 ? 7.004 -17.766 4.672 1 97.12 239 THR B O 1
ATOM 4310 N N . VAL B 1 240 ? 6.945 -16.094 6.152 1 95.5 240 VAL B N 1
ATOM 4311 C CA . VAL B 1 240 ? 5.703 -16.547 6.766 1 95.5 240 VAL B CA 1
ATOM 4312 C C . VAL B 1 240 ? 4.59 -16.578 5.719 1 95.5 240 VAL B C 1
ATOM 4314 O O . VAL B 1 240 ? 3.871 -17.578 5.594 1 95.5 240 VAL B O 1
ATOM 4317 N N . SER B 1 241 ? 4.477 -15.547 4.898 1 92.75 241 SER B N 1
ATOM 4318 C CA . SER B 1 241 ? 3.436 -15.453 3.883 1 92.75 241 SER B CA 1
ATOM 4319 C C . SER B 1 241 ? 3.574 -16.547 2.838 1 92.75 241 SER B C 1
ATOM 4321 O O . SER B 1 241 ? 2.58 -17.156 2.43 1 92.75 241 SER B O 1
ATOM 4323 N N . LEU B 1 242 ? 4.77 -16.812 2.469 1 92.69 242 LEU B N 1
ATOM 4324 C CA . LEU B 1 242 ? 5.008 -17.875 1.494 1 92.69 242 LEU B CA 1
ATOM 4325 C C . LEU B 1 242 ? 4.766 -19.234 2.113 1 92.69 242 LEU B C 1
ATOM 4327 O O . LEU B 1 242 ? 4.215 -20.141 1.461 1 92.69 242 LEU B O 1
ATOM 4331 N N . GLY B 1 243 ? 5.168 -19.391 3.342 1 92.69 243 GLY B N 1
ATOM 4332 C CA . GLY B 1 243 ? 4.965 -20.656 4.043 1 92.69 243 GLY B CA 1
ATOM 4333 C C . GLY B 1 243 ? 3.498 -21.016 4.219 1 92.69 243 GLY B C 1
ATOM 4334 O O . GLY B 1 243 ? 3.137 -22.188 4.215 1 92.69 243 GLY B O 1
ATOM 4335 N N . LEU B 1 244 ? 2.682 -20.047 4.375 1 90.12 244 LEU B N 1
ATOM 4336 C CA . LEU B 1 244 ? 1.249 -20.281 4.523 1 90.12 244 LEU B CA 1
ATOM 4337 C C . LEU B 1 244 ? 0.659 -20.875 3.248 1 90.12 244 LEU B C 1
ATOM 4339 O O . LEU B 1 244 ? -0.268 -21.688 3.307 1 90.12 244 LEU B O 1
ATOM 4343 N N . ALA B 1 245 ? 1.187 -20.484 2.096 1 83.69 245 ALA B N 1
ATOM 4344 C CA . ALA B 1 245 ? 0.693 -21 0.817 1 83.69 245 ALA B CA 1
ATOM 4345 C C . ALA B 1 245 ? 0.963 -22.484 0.676 1 83.69 245 ALA B C 1
ATOM 4347 O O . ALA B 1 245 ? 0.303 -23.172 -0.109 1 83.69 245 ALA B O 1
ATOM 4348 N N . ALA B 1 246 ? 1.894 -22.953 1.417 1 80.19 246 ALA B N 1
ATOM 4349 C CA . ALA B 1 246 ? 2.291 -24.344 1.319 1 80.19 246 ALA B CA 1
ATOM 4350 C C . ALA B 1 246 ? 1.232 -25.266 1.929 1 80.19 246 ALA B C 1
ATOM 4352 O O . ALA B 1 246 ? 1.256 -26.484 1.715 1 80.19 246 ALA B O 1
ATOM 4353 N N . PHE B 1 247 ? 0.302 -24.734 2.717 1 82 247 PHE B N 1
ATOM 4354 C CA . PHE B 1 247 ? -0.78 -25.531 3.277 1 82 247 PHE B CA 1
ATOM 4355 C C . PHE B 1 247 ? -1.766 -25.953 2.191 1 82 247 PHE B C 1
ATOM 4357 O O . PHE B 1 247 ? -2.59 -26.844 2.4 1 82 247 PHE B O 1
ATOM 4364 N N . ARG B 1 248 ? -1.641 -25.219 1.093 1 73.44 248 ARG B N 1
ATOM 4365 C CA . ARG B 1 248 ? -2.508 -25.562 -0.032 1 73.44 248 ARG B CA 1
ATOM 4366 C C . ARG B 1 248 ? -1.83 -26.562 -0.963 1 73.44 248 ARG B C 1
ATOM 4368 O O . ARG B 1 248 ? -0.724 -26.312 -1.449 1 73.44 248 ARG B O 1
ATOM 4375 N N . SER B 1 249 ? -2.131 -27.844 -0.767 1 65.75 249 SER B N 1
ATOM 4376 C CA . SER B 1 249 ? -1.624 -28.859 -1.69 1 65.75 249 SER B CA 1
ATOM 4377 C C . SER B 1 249 ? -2.6 -29.094 -2.84 1 65.75 249 SER B C 1
ATOM 4379 O O . SER B 1 249 ? -3.719 -28.578 -2.826 1 65.75 249 SER B O 1
ATOM 4381 N N . GLU B 1 250 ? -2.09 -29.703 -3.928 1 57.62 250 GLU B N 1
ATOM 4382 C CA . GLU B 1 250 ? -2.896 -30.047 -5.098 1 57.62 250 GLU B CA 1
ATOM 4383 C C . GLU B 1 250 ? -4.117 -30.875 -4.707 1 57.62 250 GLU B C 1
ATOM 4385 O O . GLU B 1 250 ? -5.18 -30.75 -5.316 1 57.62 250 GLU B O 1
ATOM 4390 N N . PHE B 1 251 ? -4.023 -31.672 -3.723 1 56.41 251 PHE B N 1
ATOM 4391 C CA . PHE B 1 251 ? -5.066 -32.656 -3.492 1 56.41 251 PHE B CA 1
ATOM 4392 C C . PHE B 1 251 ? -5.93 -32.25 -2.295 1 56.41 251 PHE B C 1
ATOM 4394 O O . PHE B 1 251 ? -7.109 -32.625 -2.232 1 56.41 251 PHE B O 1
ATOM 4401 N N . PHE B 1 252 ? -5.277 -31.594 -1.303 1 67.19 252 PHE B N 1
ATOM 4402 C CA . PHE B 1 252 ? -6.055 -31.312 -0.105 1 67.19 252 PHE B CA 1
ATOM 4403 C C . PHE B 1 252 ? -5.531 -30.062 0.593 1 67.19 252 PHE B C 1
ATOM 4405 O O . PHE B 1 252 ? -4.332 -29.797 0.574 1 67.19 252 PHE B O 1
ATOM 4412 N N . THR B 1 253 ? -6.527 -29.172 0.894 1 77.69 253 THR B N 1
ATOM 4413 C CA . THR B 1 253 ? -6.168 -28.031 1.717 1 77.69 253 THR B CA 1
ATOM 4414 C C . THR B 1 253 ? -6.574 -28.25 3.17 1 77.69 253 THR B C 1
ATOM 4416 O O . THR B 1 253 ? -7.703 -28.672 3.447 1 77.69 253 THR B O 1
ATOM 4419 N N . GLU B 1 254 ? -5.582 -28.156 4.074 1 86.81 254 GLU B N 1
ATOM 4420 C CA . GLU B 1 254 ? -5.855 -28.172 5.504 1 86.81 254 GLU B CA 1
ATOM 4421 C C . GLU B 1 254 ? -6.238 -26.797 6.023 1 86.81 254 GLU B C 1
ATOM 4423 O O . GLU B 1 254 ? -5.434 -26.125 6.672 1 86.81 254 GLU B O 1
ATOM 4428 N N . TRP B 1 255 ? -7.449 -26.578 5.934 1 87.25 255 TRP B N 1
ATOM 4429 C CA . TRP B 1 255 ? -7.938 -25.234 6.199 1 87.25 255 TRP B CA 1
ATOM 4430 C C . TRP B 1 255 ? -7.754 -24.859 7.668 1 87.25 255 TRP B C 1
ATOM 4432 O O . TRP B 1 255 ? -7.414 -23.719 7.996 1 87.25 255 TRP B O 1
ATOM 4442 N N . ASN B 1 256 ? -8.039 -25.812 8.469 1 92.38 256 ASN B N 1
ATOM 4443 C CA . ASN B 1 256 ? -7.926 -25.531 9.898 1 92.38 256 ASN B CA 1
ATOM 4444 C C . ASN B 1 256 ? -6.492 -25.172 10.281 1 92.38 256 ASN B C 1
ATOM 4446 O O . ASN B 1 256 ? -6.258 -24.219 11.016 1 92.38 256 ASN B O 1
ATOM 4450 N N . LEU B 1 257 ? -5.52 -25.906 9.695 1 92 257 LEU B N 1
ATOM 4451 C CA . LEU B 1 257 ? -4.121 -25.641 10 1 92 257 LEU B CA 1
ATOM 4452 C C . LEU B 1 257 ? -3.662 -24.344 9.336 1 92 257 LEU B C 1
ATOM 4454 O O . LEU B 1 257 ? -2.916 -23.562 9.938 1 92 257 LEU B O 1
ATOM 4458 N N . PHE B 1 258 ? -4.137 -24.141 8.148 1 91 258 PHE B N 1
ATOM 4459 C CA . PHE B 1 258 ? -3.846 -22.891 7.457 1 91 258 PHE B CA 1
ATOM 4460 C C . PHE B 1 258 ? -4.34 -21.703 8.266 1 91 258 PHE B C 1
ATOM 4462 O O . PHE B 1 258 ? -3.596 -20.75 8.492 1 91 258 PHE B O 1
ATOM 4469 N N . MET B 1 259 ? -5.59 -21.812 8.758 1 92.38 259 MET B N 1
ATOM 4470 C CA . MET B 1 259 ? -6.195 -20.703 9.477 1 92.38 259 MET B CA 1
ATOM 4471 C C . MET B 1 259 ? -5.543 -20.516 10.844 1 92.38 259 MET B C 1
ATOM 4473 O O . MET B 1 259 ? -5.43 -19.391 11.336 1 92.38 259 MET B O 1
ATOM 4477 N N . ALA B 1 260 ? -5.137 -21.562 11.398 1 94.62 260 ALA B N 1
ATOM 4478 C CA . ALA B 1 260 ? -4.418 -21.469 12.664 1 94.62 260 ALA B CA 1
ATOM 4479 C C . ALA B 1 260 ? -3.082 -20.766 12.492 1 94.62 260 ALA B C 1
ATOM 4481 O O . ALA B 1 260 ? -2.764 -19.828 13.242 1 94.62 260 ALA B O 1
ATOM 4482 N N . ALA B 1 261 ? -2.332 -21.203 11.492 1 93.44 261 ALA B N 1
ATOM 4483 C CA . ALA B 1 261 ? -1.052 -20.562 11.203 1 93.44 261 ALA B CA 1
ATOM 4484 C C . ALA B 1 261 ? -1.246 -19.094 10.836 1 93.44 261 ALA B C 1
ATOM 4486 O O . ALA B 1 261 ? -0.473 -18.234 11.266 1 93.44 261 ALA B O 1
ATOM 4487 N N . ALA B 1 262 ? -2.256 -18.828 10.078 1 92.56 262 ALA B N 1
ATOM 4488 C CA . ALA B 1 262 ? -2.568 -17.453 9.68 1 92.56 262 ALA B CA 1
ATOM 4489 C C . ALA B 1 262 ? -2.908 -16.594 10.898 1 92.56 262 ALA B C 1
ATOM 4491 O O . ALA B 1 262 ? -2.504 -15.438 10.977 1 92.56 262 ALA B O 1
ATOM 4492 N N . THR B 1 263 ? -3.664 -17.141 11.812 1 93.81 263 THR B N 1
ATOM 4493 C CA . THR B 1 263 ? -4.031 -16.422 13.031 1 93.81 263 THR B CA 1
ATOM 4494 C C . THR B 1 263 ? -2.785 -16.016 13.812 1 93.81 263 THR B C 1
ATOM 4496 O O . THR B 1 263 ? -2.666 -14.867 14.234 1 93.81 263 THR B O 1
ATOM 4499 N N . VAL B 1 264 ? -1.885 -16.906 13.922 1 95.19 264 VAL B N 1
ATOM 4500 C CA . VAL B 1 264 ? -0.643 -16.625 14.633 1 95.19 264 VAL B CA 1
ATOM 4501 C C . VAL B 1 264 ? 0.155 -15.57 13.859 1 95.19 264 VAL B C 1
ATOM 4503 O O . VAL B 1 264 ? 0.736 -14.656 14.461 1 95.19 264 VAL B O 1
ATOM 4506 N N . ALA B 1 265 ? 0.162 -15.719 12.547 1 93.69 265 ALA B N 1
ATOM 4507 C CA . ALA B 1 265 ? 0.933 -14.82 11.688 1 93.69 265 ALA B CA 1
ATOM 4508 C C . ALA B 1 265 ? 0.399 -13.398 11.766 1 93.69 265 ALA B C 1
ATOM 4510 O O . ALA B 1 265 ? 1.104 -12.445 11.422 1 93.69 265 ALA B O 1
ATOM 4511 N N . MET B 1 266 ? -0.811 -13.172 12.18 1 92.38 266 MET B N 1
ATOM 4512 C CA . MET B 1 266 ? -1.404 -11.836 12.266 1 92.38 266 MET B CA 1
ATOM 4513 C C . MET B 1 266 ? -0.952 -11.117 13.531 1 92.38 266 MET B C 1
ATOM 4515 O O . MET B 1 266 ? -1.101 -9.898 13.641 1 92.38 266 MET B O 1
ATOM 4519 N N . VAL B 1 267 ? -0.325 -11.758 14.438 1 93.5 267 VAL B N 1
ATOM 4520 C CA . VAL B 1 267 ? -0.004 -11.219 15.758 1 93.5 267 VAL B CA 1
ATOM 4521 C C . VAL B 1 267 ? 1.15 -10.227 15.641 1 93.5 267 VAL B C 1
ATOM 4523 O O . VAL B 1 267 ? 1.073 -9.109 16.172 1 93.5 267 VAL B O 1
ATOM 4526 N N . PRO B 1 268 ? 2.209 -10.508 14.875 1 94.44 268 PRO B N 1
ATOM 4527 C CA . PRO B 1 268 ? 3.357 -9.594 14.867 1 94.44 268 PRO B CA 1
ATOM 4528 C C . PRO B 1 268 ? 3.006 -8.211 14.328 1 94.44 268 PRO B C 1
ATOM 4530 O O . PRO B 1 268 ? 3.318 -7.199 14.961 1 94.44 268 PRO B O 1
ATOM 4533 N N . PRO B 1 269 ? 2.305 -8.125 13.219 1 91.75 269 PRO B N 1
ATOM 4534 C CA . PRO B 1 269 ? 1.943 -6.781 12.773 1 91.75 269 PRO B CA 1
ATOM 4535 C C . PRO B 1 269 ? 1.047 -6.051 13.773 1 91.75 269 PRO B C 1
ATOM 4537 O O . PRO B 1 269 ? 1.151 -4.832 13.922 1 91.75 269 PRO B O 1
ATOM 4540 N N . LEU B 1 270 ? 0.207 -6.77 14.445 1 89.5 270 LEU B N 1
ATOM 4541 C CA . LEU B 1 270 ? -0.651 -6.156 15.453 1 89.5 270 LEU B CA 1
ATOM 4542 C C . LEU B 1 270 ? 0.175 -5.621 16.625 1 89.5 270 LEU B C 1
ATOM 4544 O O . LEU B 1 270 ? -0.095 -4.531 17.125 1 89.5 270 LEU B O 1
ATOM 4548 N N . ILE B 1 271 ? 1.153 -6.391 17.016 1 91.31 271 ILE B N 1
ATOM 4549 C CA . ILE B 1 271 ? 2.051 -5.953 18.078 1 91.31 271 ILE B CA 1
ATOM 4550 C C . ILE B 1 271 ? 2.805 -4.699 17.641 1 91.31 271 ILE B C 1
ATOM 4552 O O . ILE B 1 271 ? 2.934 -3.74 18.406 1 91.31 271 ILE B O 1
ATOM 4556 N N . MET B 1 272 ? 3.254 -4.754 16.406 1 87.69 272 MET B N 1
ATOM 4557 C CA . MET B 1 272 ? 3.963 -3.594 15.875 1 87.69 272 MET B CA 1
ATOM 4558 C C . MET B 1 272 ? 3.07 -2.359 15.883 1 87.69 272 MET B C 1
ATOM 4560 O O . MET B 1 272 ? 3.533 -1.255 16.172 1 87.69 272 MET B O 1
ATOM 4564 N N . PHE B 1 273 ? 1.867 -2.545 15.547 1 82.94 273 PHE B N 1
ATOM 4565 C CA . PHE B 1 273 ? 0.918 -1.438 15.562 1 82.94 273 PHE B CA 1
ATOM 4566 C C . PHE B 1 273 ? 0.784 -0.864 16.969 1 82.94 273 PHE B C 1
ATOM 4568 O O . PHE B 1 273 ? 0.792 0.355 17.156 1 82.94 273 PHE B O 1
ATOM 4575 N N . PHE B 1 274 ? 0.685 -1.699 17.922 1 84.5 274 PHE B N 1
ATOM 4576 C CA . PHE B 1 274 ? 0.484 -1.245 19.297 1 84.5 274 PHE B CA 1
ATOM 4577 C C . PHE B 1 274 ? 1.713 -0.501 19.812 1 84.5 274 PHE B C 1
ATOM 4579 O O . PHE B 1 274 ? 1.592 0.46 20.562 1 84.5 274 PHE B O 1
ATOM 4586 N N . ILE B 1 275 ? 2.832 -0.868 19.312 1 83.81 275 ILE B N 1
ATOM 4587 C CA . ILE B 1 275 ? 4.07 -0.203 19.703 1 83.81 275 ILE B CA 1
ATOM 4588 C C . ILE B 1 275 ? 4.148 1.171 19.047 1 83.81 275 ILE B C 1
ATOM 4590 O O . ILE B 1 275 ? 4.59 2.141 19.672 1 83.81 275 ILE B O 1
ATOM 4594 N N . ALA B 1 276 ? 3.605 1.285 17.891 1 81.06 276 ALA B N 1
ATOM 4595 C CA . ALA B 1 276 ? 3.822 2.488 17.094 1 81.06 276 ALA B CA 1
ATOM 4596 C C . ALA B 1 276 ? 2.625 3.428 17.172 1 81.06 276 ALA B C 1
ATOM 4598 O O . ALA B 1 276 ? 2.664 4.543 16.656 1 81.06 276 ALA B O 1
ATOM 4599 N N . GLN B 1 277 ? 1.554 2.951 17.75 1 78.06 277 GLN B N 1
ATOM 4600 C CA . GLN B 1 277 ? 0.29 3.68 17.719 1 78.06 277 GLN B CA 1
ATOM 4601 C C . GLN B 1 277 ? 0.453 5.086 18.297 1 78.06 277 GLN B C 1
ATOM 4603 O O . GLN B 1 277 ? -0.258 6.012 17.891 1 78.06 277 GLN B O 1
ATOM 4608 N N . LYS B 1 278 ? 1.324 5.34 19.219 1 75 278 LYS B N 1
ATOM 4609 C CA . LYS B 1 278 ? 1.508 6.656 19.812 1 75 278 LYS B CA 1
ATOM 4610 C C . LYS B 1 278 ? 1.997 7.668 18.781 1 75 278 LYS B C 1
ATOM 4612 O O . LYS B 1 278 ? 1.712 8.867 18.906 1 75 278 LYS B O 1
ATOM 4617 N N . TYR B 1 279 ? 2.691 7.156 17.812 1 69.62 279 TYR B N 1
ATOM 4618 C CA . TYR B 1 279 ? 3.23 8.039 16.797 1 69.62 279 TYR B CA 1
ATOM 4619 C C . TYR B 1 279 ? 2.145 8.453 15.805 1 69.62 279 TYR B C 1
ATOM 4621 O O . TYR B 1 279 ? 2.279 9.469 15.109 1 69.62 279 TYR B O 1
ATOM 4629 N N . PHE B 1 280 ? 1.104 7.645 15.688 1 66.5 280 PHE B N 1
ATOM 4630 C CA . PHE B 1 280 ? 0.01 7.953 14.773 1 66.5 280 PHE B CA 1
ATOM 4631 C C . PHE B 1 280 ? -0.972 8.922 15.422 1 66.5 280 PHE B C 1
ATOM 4633 O O . PHE B 1 280 ? -1.642 9.688 14.719 1 66.5 280 PHE B O 1
ATOM 4640 N N . ILE B 1 281 ? -1.016 8.891 16.672 1 58.62 281 ILE B N 1
ATOM 4641 C CA . ILE B 1 281 ? -1.947 9.758 17.391 1 58.62 281 ILE B CA 1
ATOM 4642 C C . ILE B 1 281 ? -1.315 11.125 17.609 1 58.62 281 ILE B C 1
ATOM 4644 O O . ILE B 1 281 ? -1.985 12.156 17.469 1 58.62 281 ILE B O 1
ATOM 4648 N N . SER B 1 282 ? -0.054 11.195 18.062 1 52.75 282 SER B N 1
ATOM 4649 C CA . SER B 1 282 ? 0.573 12.469 18.406 1 52.75 282 SER B CA 1
ATOM 4650 C C . SER B 1 282 ? 0.819 13.312 17.156 1 52.75 282 SER B C 1
ATOM 4652 O O . SER B 1 282 ? 0.969 14.531 17.234 1 52.75 282 SER B O 1
ATOM 4654 N N . GLY B 1 283 ? 1.13 12.812 16.094 1 47.84 283 GLY B N 1
ATOM 4655 C CA . GLY B 1 283 ? 1.368 13.648 14.93 1 47.84 283 GLY B CA 1
ATOM 4656 C C . GLY B 1 283 ? 0.207 14.57 14.609 1 47.84 283 GLY B C 1
ATOM 4657 O O . GLY B 1 283 ? 0.349 15.5 13.812 1 47.84 283 GLY B O 1
ATOM 4658 N N . ALA B 1 284 ? -1.014 14.297 15.094 1 42.06 284 ALA B N 1
ATOM 4659 C CA . ALA B 1 284 ? -2.145 15.219 15.07 1 42.06 284 ALA B CA 1
ATOM 4660 C C . ALA B 1 284 ? -1.842 16.469 15.883 1 42.06 284 ALA B C 1
ATOM 4662 O O . ALA B 1 284 ? -2.354 17.547 15.586 1 42.06 284 ALA B O 1
ATOM 4663 N N . SER B 1 285 ? -1.098 16.375 16.984 1 39.69 285 SER B N 1
ATOM 4664 C CA . SER B 1 285 ? -0.792 17.547 17.797 1 39.69 285 SER B CA 1
ATOM 4665 C C . SER B 1 285 ? 0.253 18.422 17.125 1 39.69 285 SER B C 1
ATOM 4667 O O . SER B 1 285 ? 0.599 19.484 17.641 1 39.69 285 SER B O 1
ATOM 4669 N N . LEU B 1 286 ? 0.971 18 16.281 1 37.03 286 LEU B N 1
ATOM 4670 C CA . LEU B 1 286 ? 2.078 18.766 15.711 1 37.03 286 LEU B CA 1
ATOM 4671 C C . LEU B 1 286 ? 1.586 20.078 15.109 1 37.03 286 LEU B C 1
ATOM 4673 O O . LEU B 1 286 ? 2.312 21.078 15.109 1 37.03 286 LEU B O 1
ATOM 4677 N N . THR B 1 287 ? 0.443 20.094 14.461 1 36.53 287 THR B N 1
ATOM 4678 C CA . THR B 1 287 ? 0.072 21.391 13.914 1 36.53 287 THR B CA 1
ATOM 4679 C C . THR B 1 287 ? -0.335 22.359 15.023 1 36.53 287 THR B C 1
ATOM 4681 O O . THR B 1 287 ? -0.316 23.562 14.828 1 36.53 287 THR B O 1
ATOM 4684 N N . GLY B 1 288 ? -0.905 21.938 16.203 1 33.91 288 GLY B N 1
ATOM 4685 C CA . GLY B 1 288 ? -1.518 22.859 17.156 1 33.91 288 GLY B CA 1
ATOM 4686 C C . GLY B 1 288 ? -0.515 23.5 18.094 1 33.91 288 GLY B C 1
ATOM 4687 O O . GLY B 1 288 ? -0.872 24.375 18.875 1 33.91 288 GLY B O 1
ATOM 4688 N N . SER B 1 289 ? 0.531 22.859 18.438 1 32.75 289 SER B N 1
ATOM 4689 C CA . SER B 1 289 ? 1.219 23.422 19.594 1 32.75 289 SER B CA 1
ATOM 4690 C C . SER B 1 289 ? 1.98 24.688 19.25 1 32.75 289 SER B C 1
ATOM 4692 O O . SER B 1 289 ? 2.592 25.312 20.109 1 32.75 289 SER B O 1
ATOM 4694 N N . GLY B 1 290 ? 2.156 24.984 17.984 1 32.12 290 GLY B N 1
ATOM 4695 C CA . GLY B 1 290 ? 2.943 26.203 17.859 1 32.12 290 GLY B CA 1
ATOM 4696 C C . GLY B 1 290 ? 2.188 27.453 18.297 1 32.12 290 GLY B C 1
ATOM 4697 O O . GLY B 1 290 ? 2.717 28.562 18.234 1 32.12 290 GLY B O 1
ATOM 4698 N N . GLY B 1 291 ? 0.788 27.422 18.375 1 29.52 291 GLY B N 1
ATOM 4699 C CA . GLY B 1 291 ? 0.216 28.734 18.609 1 29.52 291 GLY B CA 1
ATOM 4700 C C . GLY B 1 291 ? 0.342 29.188 20.047 1 29.52 291 GLY B C 1
ATOM 4701 O O . GLY B 1 291 ? -0.022 30.312 20.391 1 29.52 291 GLY B O 1
ATOM 4702 N N . SER B 1 292 ? 0.232 28.297 21.047 1 28.14 292 SER B N 1
ATOM 4703 C CA . SER B 1 292 ? -0.089 28.984 22.297 1 28.14 292 SER B CA 1
ATOM 4704 C C . SER B 1 292 ? 1.153 29.625 22.922 1 28.14 292 SER B C 1
ATOM 4706 O O . SER B 1 292 ? 1.085 30.203 24 1 28.14 292 SER B O 1
ATOM 4708 N N . LYS B 1 293 ? 2.408 29.297 22.625 1 31.23 293 LYS B N 1
ATOM 4709 C CA . LYS B 1 293 ? 3.277 30 23.578 1 31.23 293 LYS B CA 1
ATOM 4710 C C . LYS B 1 293 ? 3.408 31.469 23.219 1 31.23 293 LYS B C 1
ATOM 4712 O O . LYS B 1 293 ? 4.293 32.156 23.734 1 31.23 293 LYS B O 1
ATOM 4717 N N . GLY B 1 294 ? 2.547 32.094 22.375 1 22.05 294 GLY B N 1
ATOM 4718 C CA . GLY B 1 294 ? 2.551 33.5 22.766 1 22.05 294 GLY B CA 1
ATOM 4719 C C . GLY B 1 294 ? 1.647 33.812 23.953 1 22.05 294 GLY B C 1
ATOM 4720 O O . GLY B 1 294 ? 0.745 33.031 24.25 1 22.05 294 GLY B O 1
#

Radius of gyration: 26.78 Å; Cα contacts (8 Å, |Δi|>4): 701; chains: 2; bounding box: 90×72×60 Å

Nearest PDB structures (foldseek):
  3puv-assembly1_G  TM=8.547E-01  e=3.972E-14  Escherichia coli K-12
  2r6g-assembly1_G  TM=8.492E-01  e=6.963E-13  Escherichia coli K-12
  8ja7-assembly1_B  TM=8.441E-01  e=7.163E-10  Mycobacterium tuberculosis H37Rv
  7cad-assembly1_B  TM=8.231E-01  e=1.833E-09  Mycolicibacterium smegmatis MC2 155
  8hpr-assembly1_B  TM=7.902E-01  e=8.393E-09  Mycolicibacterium smegmatis MC2 155

Sequence (588 aa):
METAMATLMEKKKREQKTLYYFSRVLIYILLILGALMIFFPFAWTVSTSLKTDKQVLEFPPSWIPRPIAWENYPRALTVRPFHIYFRNTFLIAGIAVFGMVLSSSVVAYGFARFRFPGRNVLFFILLSTMMLPSNLLIVPRFILFKLLGWLDTFLPLTVPTFFGSAFSVFLMRQYLMGIPLEYDEAAKIDGASPLRIFTSVILPLMRPALGAVAVFEFVNVWRDFMGPLIYLSSEKNYTVSLGLAAFRSEFFTEWNLFMAAATVAMVPPLIMFFIAQKYFISGASLTGSGGSKGMETAMATLMEKKKREQKTLYYFSRVLIYILLILGALMIFFPFAWTVSTSLKTDKQVLEFPPSWIPRPIAWENYPRALTVRPFHIYFRNTFLIAGIAVFGMVLSSSVVAYGFARFRFPGRNVLFFILLSTMMLPSNLLIVPRFILFKLLGWLDTFLPLTVPTFFGSAFSVFLMRQYLMGIPLEYDEAAKIDGASPLRIFTSVILPLMRPALGAVAVFEFVNVWRDFMGPLIYLSSEKNYTVSLGLAAFRSEFFTEWNLFMAAATVAMVPPLIMFFIAQKYFISGASLTGSGGSKG

InterPro domains:
  IPR000515 ABC transporter type 1, transmembrane domain MetI-like [PF00528] (108-280)
  IPR000515 ABC transporter type 1, transmembrane domain MetI-like [PS50928] (86-276)
  IPR000515 ABC transporter type 1, transmembrane domain MetI-like [cd06261] (86-270)
  IPR035906 MetI-like superfamily [G3DSA:1.10.3720.10] (12-282)
  IPR035906 MetI-like superfamily [SSF161098] (23-286)

Foldseek 3Di:
DVVVVVVVVVVVVVVVVVVVVVVVVVVVVCVVVVCCVVCVVVLVLVQLLQEDPVQNPDPPHDSHHVVGRPVLQVCLCPVAPVVLQAVLLVVLLVLLLVLQLVQLLVLLCCLQPPDDPCSVVVLVVQLVVVVPDVVVCLVVLLVVCVVVVCFQHSCSSRVVSNNYHSVLNVLQNVQQNLDDCVLVVVCVVVVDDPVCSSPPPRCVSSVLSSLVSSLVSSVCSLQDQPVCVSRRDDSSNHHLNVVLCVCDDPVDHPSNSSSSSVSVSVVVSVVSCVVSVVSVPCVVVSVPPVPPPD/DVVVVVVVVVVVVVVVVVVVVVVVVVVVVCVVVVCCVVCVVVLVLVQLLQEDPVQNPDPPHDSHHVVGRPVLQVCLCPVAVVVLQAVLLVVLLVLLLVLQLVQLLVLLCCLQPDDDPCSVVVLVVQLVVVVPDVVVCLVVLLVVCVVVVCFQHSCSSRVVSNNYHSVLNVLQNVQLNLDDCVLVVVVVVVVDDPVCCSPPPRCVSSVLSSLVSSLVSSVCSLQDQPVCVRRRDDSSNHHLNVVLCVCDDPVDHPSNSSSSSVSVSVVVSVVSCVVSVVSVVCVVVSVPPVPPPD

pLDDT: mean 85.89, std 13.45, range [22.02, 98.75]

Secondary structure (DSSP, 8-state):
-HHHHHHHHHHHHHHHHHHHHHHHHHHHHHHHHHHHHHHHHHHHHHHHHT--HHHHT-SSPPSS-SS--TTHHHHHHHTTTHHHHHHHHHHHHHHHHHHHHHHHHHHHHHHHH---TTHHHHHHHHHHGGGS-GGGGHHHHHHHHHHTT-TTSSHHHHGGGGG--HHHHHHHHHHHHTS-THHHHHHHHTT--HHHIIIIIIHHHTHHHHHHHHHHHHHHHHH--HHHHHH--SGGG--HHHHHHTTB-SS-B-HHHHHHHHHHHTHHHHHHHHHHHHHHHHTTTTTTTTSTT-/-HHHHHHHHHHHHHHHHHHHHHHHHHHHHHHHHHHHHHHHHHHHHHHHHT--HHHHT-SSPPSS-SS--TTHHHHHHHTTTHHHHHHHHHHHHHHHHHHHHHHHHHHHHHHHH---TTHHHHHHHHHHGGGS-GGGGHHHHHHHHHHTT-TTSSHHHHGGGGG--HHHHHHHHHHHHTS-THHHHHHHHTT--HHHIIIIIIHHHTHHHHHHHHHHHHHHHHH--HHHHHH--SGGG--HHHHHHTTB-SS-B-HHHHHHHHHHHTHHHHHHHHHHHHHHHHTTTTTTTTSTT-